Protein AF-A0A024G611-F1 (afdb_monomer)

Secondary structure (DSSP, 8-state):
-PPPPPPGGGPPSTT-EEEEETTEEEEEEEE-TTS-EESSPPP-PPPP-----BSSEEEEEE-SSS-S--EEE----TT-TTTT--EEE-----BTTBPPHHHHHHHHS-GGGS--TTPEEEEETTEE-TT--HHHHHHHHHHS-SSEEEEEE-TTT-BTTT-HHHHHHHHHHHHHHHHS--HHHHHHHHHHHHHHHHHHHHHHHHHHHHHHHHHHHHHHHHHHHHHHHHHHHHHHHHHHHHHHHHHHHHHHHHHHHHHHHHHHHTTSS--HHHHHHHHHHHHHHHHHHHHHHHHHHHHHHHHHHHHHHHHHHHHHHHHHHHTTT--S----------TT---TTS-HHHHHHHHHHHHHHHHHHHHHHHHHHHHHHHHHHHHHHHHHHHHHHHHTTS-S----------------S-HHHHHHHHHHHHHHHHHHHHHHHHHHHHHHHHHHHHTT-HHHHHHHHHHHHHHHHHHHHHHHHHHHHHHHHHHHTTSSS-----------------------------------S--SGGGTTS----EEEEEEEEEEETT-TT-STTSTTS--EEEEEEE-TTSEEEEESSTT-SSEEEEEETT-TT-EEE-S-TTT--EEEEE-SSEEEEEE-SSHHHHHHHHHHHHHHHHHHHHHHHHHHHHHHHHHHHHHHHHHHHHHHHHHHHHTT-S----------------------------------

Organism: NCBI:txid65357

Mean predicted aligned error: 25.5 Å

pLDDT: mean 73.56, std 21.66, range [25.7, 98.06]

Solvent-accessible surface area (backbone atoms only — not comparable to full-atom values): 43766 Å² total; per-residue (Å²): 138,80,90,81,84,82,68,80,91,72,78,61,47,90,69,47,45,85,42,73,37,94,89,40,83,95,41,60,33,34,32,43,75,84,70,54,73,39,74,66,82,73,73,73,74,78,77,81,89,77,82,82,54,55,69,45,64,42,79,49,69,33,69,58,99,64,55,18,63,40,75,40,74,55,75,86,51,100,89,50,83,70,63,42,45,17,36,26,31,63,47,72,50,56,49,91,82,38,78,14,53,54,50,51,49,36,71,77,42,58,83,92,56,39,88,52,72,66,23,28,49,47,30,47,75,93,41,73,33,72,72,42,50,47,66,54,52,56,48,48,68,69,69,52,65,79,66,37,40,39,31,36,32,38,66,92,66,34,29,42,81,82,31,52,65,62,48,49,51,57,49,53,49,53,51,53,60,65,69,68,65,49,70,67,59,51,51,52,52,51,51,52,48,52,54,53,50,51,52,53,49,54,51,50,51,53,52,51,50,51,49,51,55,51,53,49,55,55,48,51,59,48,48,55,50,52,52,53,52,49,50,53,52,53,48,52,52,49,52,53,53,50,49,51,52,51,51,49,55,50,48,58,50,52,48,54,49,51,53,53,49,55,31,37,75,70,66,79,38,80,57,70,67,56,60,50,44,54,54,48,49,58,47,49,55,53,48,50,53,48,51,50,52,52,50,51,50,49,57,47,55,52,50,52,50,51,51,52,46,52,55,47,55,53,48,51,58,47,50,58,51,52,65,70,69,68,83,74,91,84,81,88,84,87,80,77,77,59,93,78,76,71,70,89,82,61,52,74,70,53,55,52,47,53,50,52,53,50,53,49,52,50,52,56,46,54,56,48,50,52,54,50,50,63,45,53,52,51,51,52,51,50,49,52,55,51,49,51,50,50,52,50,63,61,62,64,74,76,80,79,84,92,74,91,80,93,81,87,82,89,85,86,85,88,83,82,93,74,69,65,63,63,55,54,52,52,50,50,53,49,41,52,51,50,46,54,47,44,58,48,53,46,53,51,38,50,56,50,26,53,50,24,56,74,69,65,36,65,64,61,25,49,53,31,51,53,50,47,50,52,48,51,51,54,44,46,52,46,51,52,50,47,49,53,51,52,50,48,57,55,50,67,71,64,74,70,90,85,82,90,83,85,90,80,90,87,82,87,90,86,91,83,86,86,86,83,89,80,90,85,88,88,82,84,89,81,90,87,89,83,88,84,87,93,86,66,85,85,66,79,82,62,78,55,68,51,72,50,75,33,31,37,40,55,67,52,53,66,91,53,92,81,68,77,85,79,53,75,90,49,69,63,44,68,21,28,33,34,33,46,92,91,40,31,43,35,32,19,77,40,81,89,46,91,58,73,73,49,72,43,61,40,52,43,96,54,50,45,80,51,55,94,40,86,88,76,39,34,52,37,35,44,33,41,81,60,38,38,37,36,38,32,35,95,41,42,68,54,32,50,52,50,54,49,36,53,55,50,32,24,53,50,43,46,52,52,49,52,50,50,50,51,51,50,52,52,51,52,54,48,52,54,51,52,51,52,52,52,56,50,53,60,48,59,62,53,66,74,69,66,87,75,85,83,88,86,90,86,88,84,84,90,82,91,87,84,88,91,83,82,88,84,88,80,80,88,83,87,78,88,85,80,88,78,136

Sequence (725 aa):
MAPTSITEDERLPPGWTKRESKSQRGRFYYVSPGGKTQWVRPQIQPAPRQNYNWLNECEIEFIEPRLGVSLHEVKQVENIPYAQFQAEVDELPKVGGKPGAAELYNWSVKPDKRLVIGMRVIEIDGVCLAGYTYNDIVEKMKKSGRPIKMKFADVSKGTVEDNPELARAAKQEKERKGKSSTAYLKQKQQYLRVLVMSELRGEMWRIETKKLVHTFKLQECKHDIIQTEFGQESEKSRTLTMEHKQLKVDEEKYKKMLDQLSLQEKHLMEAPELTKNSILLKKNTSLEDDIAKLTQANKKLRKERSALQTTMDDFESQLSKYTATDTDEGPSNEEKEDVFGLDPNASVSEKLSALRIKTKQFDDEVMKEQRKVSKVEKEMAQLNKHLNRLTEKVNGSKSSKSKEYTISSQTKDSGQDSGTSNAFENEINQLEARILELRKVQRAAVGTLAKAAQNGDKELAKEYQAKRTAIKEELKQAQDLLREKKAKALGDASLTVSTLLKKSKSSSPHANKGLSTSTLTNSLTTSSRNPNAKVEDNRIRAMPTISGYLDKGPTEWSEKGIIRNMKTMRGARERWCEITLDGFLQYYKRRGDPVVRGQIHVGDPSFEVICEDMKRGKDFAVCTSTQQSHFFAKTNEEMVKWVTALRNGNTFLRQESKTKTMRSAVLAYQATNVLKRAHNSHRNLREATSSSGRNTPLETSTTASADKFPEDHQDEFYGRATLGF

Radius of gyration: 57.87 Å; Cα contacts (8 Å, |Δi|>4): 533; chains: 1; bounding box: 130×136×162 Å

Nearest PDB structures (foldseek):
  6cnn-assembly1_A  TM=8.601E-01  e=2.717E+00  Homo sapiens
  5i6r-assembly1_A-2  TM=5.132E-01  e=5.637E+00  Homo sapiens
  6zw4-assembly1_E  TM=4.385E-01  e=7.464E+00  Nostoc punctiforme
  6zvr-assembly1_C  TM=4.145E-01  e=9.344E+00  Nostoc punctiforme

InterPro domains:
  IPR001202 WW domain [PS01159] (16-42)
  IPR001202 WW domain [PS50020] (10-44)
  IPR001202 WW domain [SM00456] (11-44)
  IPR011993 PH-like domain superfamily [G3DSA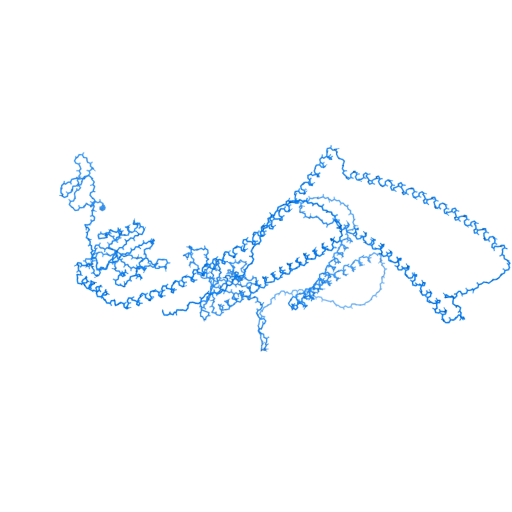:2.30.29.30] (537-659)
  IPR036020 WW domain superfamily [SSF51045] (3-45)
  IPR036034 PDZ superfamily [SSF50156] (112-152)

Structure (mmCIF, N/CA/C/O backbone):
data_AF-A0A024G611-F1
#
_entry.id   AF-A0A024G611-F1
#
loop_
_atom_site.group_PDB
_atom_site.id
_atom_site.type_symbol
_atom_site.label_atom_id
_atom_site.label_alt_id
_atom_site.label_comp_id
_atom_site.label_asym_id
_atom_site.label_entity_id
_atom_site.label_seq_id
_atom_site.pdbx_PDB_ins_code
_atom_site.Cartn_x
_atom_site.Cartn_y
_atom_site.Cartn_z
_atom_site.occupancy
_atom_site.B_iso_or_equiv
_atom_site.auth_seq_id
_atom_site.auth_comp_id
_atom_site.auth_asym_id
_atom_site.auth_atom_id
_atom_site.pdbx_PDB_model_num
ATOM 1 N N . MET A 1 1 ? 7.351 -50.968 67.978 1.00 39.59 1 MET A N 1
ATOM 2 C CA . MET A 1 1 ? 6.337 -51.428 67.001 1.00 39.59 1 MET A CA 1
ATOM 3 C C . MET A 1 1 ? 5.324 -50.308 66.833 1.00 39.59 1 MET A C 1
ATOM 5 O O . MET A 1 1 ? 4.964 -49.721 67.844 1.00 39.59 1 MET A O 1
ATOM 9 N N . ALA A 1 2 ? 4.934 -49.964 65.604 1.00 31.48 2 ALA A N 1
ATOM 10 C CA . ALA A 1 2 ? 4.000 -48.866 65.329 1.00 31.48 2 ALA A CA 1
ATOM 11 C C . ALA A 1 2 ? 2.592 -49.407 65.004 1.00 31.48 2 ALA A C 1
ATOM 13 O O . ALA A 1 2 ? 2.502 -50.491 64.422 1.00 31.48 2 ALA A O 1
ATOM 14 N N . PRO A 1 3 ? 1.507 -48.690 65.353 1.00 40.56 3 PRO A N 1
ATOM 15 C CA . PRO A 1 3 ? 0.152 -49.094 64.993 1.00 40.56 3 PRO A CA 1
ATOM 16 C C . PRO A 1 3 ? -0.104 -48.863 63.497 1.00 40.56 3 PRO A C 1
ATOM 18 O O . PRO A 1 3 ? 0.151 -47.783 62.967 1.00 40.56 3 PRO A O 1
ATOM 21 N N . THR A 1 4 ? -0.624 -49.878 62.809 1.00 40.66 4 THR A N 1
ATOM 22 C CA . THR A 1 4 ? -1.018 -49.794 61.396 1.00 40.66 4 THR A CA 1
ATOM 23 C C . THR A 1 4 ? -2.337 -49.041 61.227 1.00 40.66 4 THR A C 1
ATOM 25 O O . THR A 1 4 ? -3.310 -49.330 61.923 1.00 40.66 4 THR A O 1
ATOM 28 N N . SER A 1 5 ? -2.388 -48.114 60.270 1.00 36.88 5 SER A N 1
ATOM 29 C CA . SER A 1 5 ? -3.581 -47.328 59.938 1.00 36.88 5 SER A CA 1
ATOM 30 C C . SER A 1 5 ? -4.730 -48.194 59.414 1.00 36.88 5 SER A C 1
ATOM 32 O O . SER A 1 5 ? -4.565 -48.924 58.436 1.00 36.88 5 SER A O 1
ATOM 34 N N . ILE A 1 6 ? -5.912 -48.049 60.016 1.00 39.44 6 ILE A N 1
ATOM 35 C CA . ILE A 1 6 ? -7.172 -48.578 59.480 1.00 39.44 6 ILE A CA 1
ATOM 36 C C . ILE A 1 6 ? -7.632 -47.630 58.366 1.00 39.44 6 ILE A C 1
ATOM 38 O O . ILE A 1 6 ? -7.803 -46.437 58.612 1.00 39.44 6 ILE A O 1
ATOM 42 N N . THR A 1 7 ? -7.815 -48.140 57.148 1.00 40.53 7 THR A N 1
ATOM 43 C CA . THR A 1 7 ? -8.355 -47.367 56.021 1.00 40.53 7 THR A CA 1
ATOM 44 C C . THR A 1 7 ? -9.875 -47.222 56.131 1.00 40.53 7 THR A C 1
ATOM 46 O O . THR A 1 7 ? -10.563 -48.096 56.661 1.00 40.53 7 THR A O 1
ATOM 49 N N . GLU A 1 8 ? -10.429 -46.115 55.629 1.00 48.12 8 GLU A N 1
ATOM 50 C CA . GLU A 1 8 ? -11.857 -45.795 55.810 1.00 48.12 8 GLU A CA 1
ATOM 51 C C . GLU A 1 8 ? -12.811 -46.715 55.012 1.00 48.12 8 GLU A C 1
ATOM 53 O O . GLU A 1 8 ? -14.000 -46.804 55.324 1.00 48.12 8 GLU A O 1
ATOM 58 N N . ASP A 1 9 ? -12.270 -47.492 54.065 1.00 48.66 9 ASP A N 1
ATOM 59 C CA . ASP A 1 9 ? -12.954 -48.454 53.183 1.00 48.66 9 ASP A CA 1
ATOM 60 C C . ASP A 1 9 ? -13.619 -49.669 53.875 1.00 48.66 9 ASP A C 1
ATOM 62 O O . ASP A 1 9 ? -14.093 -50.582 53.193 1.00 48.66 9 ASP A O 1
ATOM 66 N N . GLU A 1 10 ? -13.682 -49.733 55.206 1.00 57.44 10 GLU A N 1
ATOM 67 C CA . GLU A 1 10 ? -14.332 -50.827 55.957 1.00 57.44 10 GLU A CA 1
ATOM 68 C C . GLU A 1 10 ? -15.694 -50.442 56.577 1.00 57.44 10 GLU A C 1
ATOM 70 O O . GLU A 1 10 ? -16.403 -51.322 57.074 1.00 57.44 10 GLU A O 1
ATOM 75 N N . ARG A 1 11 ? -16.120 -49.167 56.535 1.00 64.06 11 ARG A N 1
ATOM 76 C CA . ARG A 1 11 ? -17.415 -48.749 57.115 1.00 64.06 11 ARG A CA 1
ATOM 77 C C . ARG A 1 11 ? -18.611 -49.247 56.289 1.00 64.06 11 ARG A C 1
ATOM 79 O O . ARG A 1 11 ? -18.820 -48.839 55.150 1.00 64.06 11 ARG A O 1
ATOM 86 N N . LEU A 1 12 ? -19.430 -50.108 56.897 1.00 70.62 12 LEU A N 1
ATOM 87 C CA . LEU A 1 12 ? -20.734 -50.533 56.374 1.00 70.62 12 LEU A CA 1
ATOM 88 C C . LEU A 1 12 ? -21.865 -49.597 56.839 1.00 70.62 12 LEU A C 1
ATOM 90 O O . LEU A 1 12 ? -21.722 -48.948 57.877 1.00 70.62 12 LEU A O 1
ATOM 94 N N . PRO A 1 13 ? -23.015 -49.556 56.133 1.00 71.00 13 PRO A N 1
ATOM 95 C CA . PRO A 1 13 ? -24.194 -48.840 56.617 1.00 71.00 13 PRO A CA 1
ATOM 96 C C . PRO A 1 13 ? -24.689 -49.409 57.965 1.00 71.00 13 PRO A C 1
ATOM 98 O O . PRO A 1 13 ? -24.526 -50.610 58.208 1.00 71.00 13 PRO A O 1
ATOM 101 N N . PRO A 1 14 ? -25.322 -48.598 58.836 1.00 67.88 14 PRO A N 1
ATOM 102 C CA . PRO A 1 14 ? -25.717 -49.019 60.181 1.00 67.88 14 PRO A CA 1
ATOM 103 C C . PRO A 1 14 ? -26.491 -50.346 60.227 1.00 67.88 14 PRO A C 1
ATOM 105 O O . PRO A 1 14 ? -27.434 -50.570 59.467 1.00 67.88 14 PRO A O 1
ATOM 108 N N . GLY A 1 15 ? -26.069 -51.238 61.127 1.00 69.19 15 GLY A N 1
ATOM 109 C CA . GLY A 1 15 ? -26.675 -52.557 61.342 1.00 69.19 15 GLY A CA 1
ATOM 110 C C . GLY A 1 15 ? -26.348 -53.634 60.294 1.00 69.19 15 GLY A C 1
ATOM 111 O O . GLY A 1 15 ? -26.768 -54.777 60.469 1.00 69.19 15 GLY A O 1
ATOM 112 N N . TRP A 1 16 ? -25.591 -53.329 59.234 1.00 78.56 16 TRP A N 1
ATOM 113 C CA . TRP A 1 16 ? -25.072 -54.356 58.323 1.00 78.56 16 TRP A CA 1
ATOM 114 C C . TRP A 1 16 ? -23.809 -55.021 58.883 1.00 78.56 16 TRP A C 1
ATOM 116 O O . TRP A 1 16 ? -22.950 -54.355 59.456 1.00 78.56 16 TRP A O 1
ATOM 126 N N . THR A 1 17 ? -23.651 -56.333 58.670 1.00 79.56 17 THR A N 1
ATOM 127 C CA . THR A 1 17 ? -22.464 -57.084 59.130 1.00 79.56 17 THR A CA 1
ATOM 128 C C . THR A 1 17 ? -21.767 -57.847 58.002 1.00 79.56 17 THR A C 1
ATOM 130 O O . THR A 1 17 ? -22.415 -58.473 57.164 1.00 79.56 17 THR A O 1
ATOM 133 N N . LYS A 1 18 ? -20.429 -57.807 57.990 1.00 83.62 18 LYS A N 1
ATOM 134 C CA . LYS A 1 18 ? -19.535 -58.596 57.121 1.00 83.62 18 LYS A CA 1
ATOM 135 C C . LYS A 1 18 ? -19.356 -59.988 57.742 1.00 83.62 18 LYS A C 1
ATOM 137 O O . LYS A 1 18 ? -19.002 -60.081 58.915 1.00 83.62 18 LYS A O 1
ATOM 142 N N . ARG A 1 19 ? -19.587 -61.068 56.989 1.00 80.62 19 ARG A N 1
ATOM 143 C CA . ARG A 1 19 ? -19.369 -62.459 57.437 1.00 80.62 19 ARG A CA 1
ATOM 144 C C . ARG A 1 19 ? -18.622 -63.262 56.379 1.00 80.62 19 ARG A C 1
ATOM 146 O O . ARG A 1 19 ? -18.862 -63.087 55.190 1.00 80.62 19 ARG A O 1
ATOM 153 N N . GLU A 1 20 ? -17.724 -64.145 56.804 1.00 85.06 20 GLU A N 1
ATOM 154 C CA . GLU A 1 20 ? -17.008 -65.059 55.905 1.00 85.06 20 GLU A CA 1
ATOM 155 C C . GLU A 1 20 ? -17.885 -66.268 55.532 1.00 85.06 20 GLU A C 1
ATOM 157 O O . GLU A 1 20 ? -18.690 -66.753 56.337 1.00 85.06 20 GLU A O 1
ATOM 162 N N . SER A 1 21 ? -17.749 -66.760 54.301 1.00 79.19 21 SER A N 1
ATOM 163 C CA . SER A 1 21 ? -18.452 -67.948 53.823 1.00 79.19 21 SER A CA 1
ATOM 164 C C . SER A 1 21 ? -17.858 -69.226 54.410 1.00 79.19 21 SER A C 1
ATOM 166 O O . SER A 1 21 ? -16.705 -69.564 54.149 1.00 79.19 21 SER A O 1
ATOM 168 N N . LYS A 1 22 ? -18.685 -70.012 55.111 1.00 76.69 22 LYS A N 1
ATOM 169 C CA . LYS A 1 22 ? -18.290 -71.330 55.641 1.00 76.69 22 LYS A CA 1
ATOM 170 C C . LYS A 1 22 ? -17.874 -72.334 54.552 1.00 76.69 22 LYS A C 1
ATOM 172 O O . LYS A 1 22 ? -17.160 -73.277 54.864 1.00 76.69 22 LYS A O 1
ATOM 177 N N . SER A 1 23 ? -18.307 -72.144 53.301 1.00 73.06 23 SER A N 1
ATOM 178 C CA . SER A 1 23 ? -17.956 -73.011 52.163 1.00 73.06 23 SER A CA 1
ATOM 179 C C . SER A 1 23 ? -16.819 -72.472 51.289 1.00 73.06 23 SER A C 1
ATOM 181 O O . SER A 1 23 ? -16.301 -73.207 50.454 1.00 73.06 23 SER A O 1
ATOM 183 N N . GLN A 1 24 ? -16.434 -71.200 51.440 1.00 74.06 24 GLN A N 1
ATOM 184 C CA . GLN A 1 24 ? -15.406 -70.542 50.626 1.00 74.06 24 GLN A CA 1
ATOM 185 C C . GLN A 1 24 ? -14.605 -69.575 51.507 1.00 74.06 24 GLN A C 1
ATOM 187 O O . GLN A 1 24 ? -14.919 -68.384 51.572 1.00 74.06 24 GLN A O 1
ATOM 192 N N . ARG A 1 25 ? -13.571 -70.095 52.189 1.00 66.94 25 ARG A N 1
ATOM 193 C CA . ARG A 1 25 ? -12.655 -69.270 52.997 1.00 66.94 25 ARG A CA 1
ATOM 194 C C . ARG A 1 25 ? -12.072 -68.135 52.150 1.00 66.94 25 ARG A C 1
ATOM 196 O O . ARG A 1 25 ? -11.757 -68.329 50.977 1.00 66.94 25 ARG A O 1
ATOM 203 N N . GLY A 1 26 ? -11.968 -66.948 52.734 1.00 73.31 26 GLY A N 1
ATOM 204 C CA . GLY A 1 26 ? -11.563 -65.714 52.058 1.00 73.31 26 GLY A CA 1
ATOM 205 C C . GLY A 1 26 ? -12.666 -64.993 51.267 1.00 73.31 26 GLY A C 1
ATOM 206 O O . GLY A 1 26 ? -12.446 -63.852 50.860 1.00 73.31 26 GLY A O 1
ATOM 207 N N . ARG A 1 27 ? -13.862 -65.577 51.069 1.00 75.81 27 ARG A N 1
ATOM 208 C CA . ARG A 1 27 ? -15.019 -64.843 50.518 1.00 75.81 27 ARG A CA 1
ATOM 209 C C . ARG A 1 27 ? -15.959 -64.358 51.610 1.00 75.81 27 ARG A C 1
ATOM 211 O O . ARG A 1 27 ? -16.373 -65.124 52.476 1.00 75.81 27 ARG A O 1
ATOM 218 N N . PHE A 1 28 ? -16.375 -63.100 51.497 1.00 81.88 28 PHE A N 1
ATOM 219 C CA . PHE A 1 28 ? -17.305 -62.457 52.420 1.00 81.88 28 PHE A CA 1
ATOM 220 C C . PHE A 1 28 ? -18.674 -62.225 51.775 1.00 81.88 28 PHE A C 1
ATOM 222 O O . PHE A 1 28 ? -18.766 -61.918 50.587 1.00 81.88 28 PHE A O 1
ATOM 229 N N . TYR A 1 29 ? -19.724 -62.328 52.584 1.00 83.62 29 TYR A N 1
ATOM 230 C CA . TYR A 1 29 ? -21.067 -61.837 52.290 1.00 83.62 29 TYR A CA 1
ATOM 231 C C . TYR A 1 29 ? -21.490 -60.833 53.366 1.00 83.62 29 TYR A C 1
ATOM 233 O O . TYR A 1 29 ? -20.922 -60.772 54.460 1.00 83.62 29 TYR A O 1
ATOM 241 N N . TYR A 1 30 ? -22.498 -60.035 53.045 1.00 84.81 30 TYR A N 1
ATOM 242 C CA . TYR A 1 30 ? -23.017 -58.971 53.889 1.00 84.81 30 TYR A CA 1
ATOM 243 C C . TYR A 1 30 ? -24.437 -59.321 54.329 1.00 84.81 30 TYR A C 1
ATOM 245 O O . TYR A 1 30 ? -25.265 -59.728 53.512 1.00 84.81 30 TYR A O 1
ATOM 253 N N . VAL A 1 31 ? -24.708 -59.190 55.626 1.00 81.81 31 VAL A N 1
ATOM 254 C CA . VAL A 1 31 ? -26.014 -59.466 56.238 1.00 81.81 31 VAL A CA 1
ATOM 255 C C . VAL A 1 31 ? -26.677 -58.147 56.598 1.00 81.81 31 VAL A C 1
ATOM 257 O O . VAL A 1 31 ? -26.073 -57.329 57.291 1.00 81.81 31 VAL A O 1
ATOM 260 N N . SER A 1 32 ? -27.904 -57.955 56.126 1.00 77.44 32 SER A N 1
ATOM 261 C CA . SER A 1 32 ? -28.747 -56.802 56.457 1.00 77.44 32 SER A CA 1
ATOM 262 C C . SER A 1 32 ? -29.299 -56.880 57.888 1.00 77.44 32 SER A C 1
ATOM 264 O O . SER A 1 32 ? -29.411 -57.984 58.430 1.00 77.44 32 SER A O 1
ATOM 266 N N . PRO A 1 33 ? -29.745 -55.751 58.479 1.00 76.25 33 PRO A N 1
ATOM 267 C CA . PRO A 1 33 ? -30.468 -55.756 59.756 1.00 76.25 33 PRO A CA 1
ATOM 268 C C . PRO A 1 33 ? -31.688 -56.695 59.761 1.00 76.25 33 PRO A C 1
ATOM 270 O O . PRO A 1 33 ? -31.997 -57.310 60.774 1.00 76.25 33 PRO A O 1
ATOM 273 N N . GLY A 1 34 ? -32.351 -56.851 58.607 1.00 72.62 34 GLY A N 1
ATOM 274 C CA . GLY A 1 34 ? -33.479 -57.765 58.396 1.00 72.62 34 GLY A CA 1
ATOM 275 C C . GLY A 1 34 ? -33.086 -59.195 57.999 1.00 72.62 34 GLY A C 1
ATOM 276 O O . GLY A 1 34 ? -33.870 -59.873 57.340 1.00 72.62 34 GLY A O 1
ATOM 277 N N . GLY A 1 35 ? -31.862 -59.643 58.298 1.00 75.56 35 GLY A N 1
ATOM 278 C CA . GLY A 1 35 ? -31.404 -61.029 58.119 1.00 75.56 35 GLY A CA 1
ATOM 279 C C . GLY A 1 35 ? -31.120 -61.486 56.680 1.00 75.56 35 GLY A C 1
ATOM 280 O O . GLY A 1 35 ? -30.449 -62.499 56.492 1.00 75.56 35 GLY A O 1
ATOM 281 N N . LYS A 1 36 ? -31.560 -60.746 55.652 1.00 79.25 36 LYS A N 1
ATOM 282 C CA . LYS A 1 36 ? -31.248 -61.048 54.241 1.00 79.25 36 LYS A CA 1
ATOM 283 C C . LYS A 1 36 ? -29.746 -60.913 53.977 1.00 79.25 36 LYS A C 1
ATOM 285 O O . LYS A 1 36 ? -29.130 -59.950 54.443 1.00 79.25 36 LYS A O 1
ATOM 290 N N . THR A 1 37 ? -29.183 -61.847 53.215 1.00 84.31 37 THR A N 1
ATOM 291 C CA . THR A 1 37 ? -27.755 -61.923 52.869 1.00 84.31 37 THR A CA 1
ATOM 292 C C . THR A 1 37 ? -27.506 -61.574 51.399 1.00 84.31 37 THR A C 1
ATOM 294 O O . THR A 1 37 ? -28.329 -61.861 50.533 1.00 84.31 37 THR A O 1
ATOM 297 N N . GLN A 1 38 ? -26.356 -60.963 51.102 1.00 79.56 38 GLN A N 1
ATOM 298 C CA . GLN A 1 38 ? -25.929 -60.640 49.735 1.00 79.56 38 GLN A CA 1
ATOM 299 C C . GLN A 1 38 ? -24.401 -60.668 49.588 1.00 79.56 38 GLN A C 1
ATOM 301 O O . GLN A 1 38 ? -23.672 -60.323 50.514 1.00 79.56 38 GLN A O 1
ATOM 306 N N . TRP A 1 39 ? -23.904 -61.046 48.409 1.00 79.06 39 TRP A N 1
ATOM 307 C CA . TRP A 1 39 ? -22.461 -61.092 48.116 1.00 79.06 39 TRP A CA 1
ATOM 308 C C . TRP A 1 39 ? -21.871 -59.725 47.734 1.00 79.06 39 TRP A C 1
ATOM 310 O O . TRP A 1 39 ? -20.682 -59.485 47.923 1.00 79.06 39 TRP A O 1
ATOM 320 N N . VAL A 1 40 ? -22.700 -58.811 47.222 1.00 72.25 40 VAL A N 1
ATOM 321 C CA . VAL A 1 40 ? -22.297 -57.443 46.859 1.00 72.25 40 VAL A CA 1
ATOM 322 C C . VAL A 1 40 ? -22.278 -56.563 48.111 1.00 72.25 40 VAL A C 1
ATOM 324 O O . VAL A 1 40 ? -23.201 -56.630 48.926 1.00 72.25 40 VAL A O 1
ATOM 327 N N . ARG A 1 41 ? -21.253 -55.715 48.268 1.00 72.38 41 ARG A N 1
ATOM 328 C CA . ARG A 1 41 ? -21.179 -54.766 49.390 1.00 72.38 41 ARG A CA 1
ATOM 329 C C . ARG A 1 41 ? -22.345 -53.758 49.315 1.00 72.38 41 ARG A C 1
ATOM 331 O O . ARG A 1 41 ? -22.517 -53.138 48.266 1.00 72.38 41 ARG A O 1
ATOM 338 N N . PRO A 1 42 ? -23.120 -53.553 50.395 1.00 67.94 42 PRO A N 1
ATOM 339 C CA . PRO A 1 42 ? -24.109 -52.481 50.460 1.00 67.94 42 PRO A CA 1
ATOM 340 C C . PRO A 1 42 ? -23.405 -51.125 50.393 1.00 67.94 42 PRO A C 1
ATOM 342 O O . PRO A 1 42 ? -22.488 -50.868 51.173 1.00 67.94 42 PRO A O 1
ATOM 345 N N . GLN A 1 43 ? -23.829 -50.255 49.479 1.00 59.22 43 GLN A N 1
ATOM 346 C CA . GLN A 1 43 ? -23.366 -48.869 49.461 1.00 59.22 43 GLN A CA 1
ATOM 347 C C . GLN A 1 43 ? -24.060 -48.062 50.564 1.00 59.22 43 GLN A C 1
ATOM 349 O O . GLN A 1 43 ? -25.223 -48.307 50.891 1.00 59.22 43 GLN A O 1
ATOM 354 N N . ILE A 1 44 ? -23.349 -47.079 51.118 1.00 59.75 44 ILE A N 1
ATOM 355 C CA . ILE A 1 44 ? -23.937 -46.069 51.999 1.00 59.75 44 ILE A CA 1
ATOM 356 C C . ILE A 1 44 ? -24.831 -45.188 51.123 1.00 59.75 44 ILE A C 1
ATOM 358 O O . ILE A 1 44 ? -24.339 -44.388 50.331 1.00 59.75 44 ILE A O 1
ATOM 362 N N . GLN A 1 45 ? -26.148 -45.371 51.223 1.00 47.66 45 GLN A N 1
ATOM 363 C CA . GLN A 1 45 ? -27.092 -44.463 50.580 1.00 47.66 45 GLN A CA 1
ATOM 364 C C . GLN A 1 45 ? -27.052 -43.110 51.309 1.00 47.66 45 GLN A C 1
ATOM 366 O O . GLN A 1 45 ? -27.147 -43.102 52.540 1.00 47.66 45 GLN A O 1
ATOM 371 N N . PRO A 1 46 ? -26.929 -41.973 50.595 1.00 45.03 46 PRO A N 1
ATOM 372 C CA . PRO A 1 46 ? -27.143 -40.666 51.203 1.00 45.03 46 PRO A CA 1
ATOM 373 C C . PRO A 1 46 ? -28.587 -40.558 51.719 1.00 45.03 46 PRO A C 1
ATOM 375 O O . PRO A 1 46 ? -29.486 -41.253 51.239 1.00 45.03 46 PRO A O 1
ATOM 378 N N . ALA A 1 47 ? -28.788 -39.700 52.720 1.00 44.06 47 ALA A N 1
ATOM 379 C CA . ALA A 1 47 ? -30.036 -39.584 53.473 1.00 44.06 47 ALA A CA 1
ATOM 380 C C . ALA A 1 47 ? -31.281 -39.342 52.582 1.00 44.06 47 ALA A C 1
ATOM 382 O O . ALA A 1 47 ? -31.168 -38.763 51.495 1.00 44.06 47 ALA A O 1
ATOM 383 N N . PRO A 1 48 ? -32.485 -39.768 53.022 1.00 43.56 48 PRO A N 1
ATOM 384 C CA . PRO A 1 48 ? -33.719 -39.561 52.267 1.00 43.56 48 PRO A CA 1
ATOM 385 C C . PRO A 1 48 ? -33.973 -38.077 51.969 1.00 43.56 48 PRO A C 1
ATOM 387 O O . PRO A 1 48 ? -33.657 -37.195 52.764 1.00 43.56 48 PRO A O 1
ATOM 390 N N . ARG A 1 49 ? -34.570 -37.811 50.802 1.00 50.09 49 ARG A N 1
ATOM 391 C CA . ARG A 1 49 ? -34.774 -36.461 50.254 1.00 50.09 49 ARG A CA 1
ATOM 392 C C . ARG A 1 49 ? -35.710 -35.617 51.132 1.00 50.09 49 ARG A C 1
ATOM 394 O O . ARG A 1 49 ? -36.926 -35.673 50.964 1.00 50.09 49 ARG A O 1
ATOM 401 N N . GLN A 1 50 ? -35.150 -34.794 52.014 1.00 57.81 50 GLN A N 1
ATOM 402 C CA . GLN A 1 50 ? -35.874 -33.659 52.587 1.00 57.81 50 GLN A CA 1
ATOM 403 C C . GLN A 1 50 ? -35.961 -32.543 51.536 1.00 57.81 50 GLN A C 1
ATOM 405 O O . GLN A 1 50 ? -34.950 -31.988 51.107 1.00 57.81 50 GLN A O 1
ATOM 410 N N . ASN A 1 51 ? -37.183 -32.228 51.105 1.00 63.06 51 ASN A N 1
ATOM 411 C CA . ASN A 1 51 ? -37.456 -31.147 50.161 1.00 63.06 51 ASN A CA 1
ATOM 412 C C . ASN A 1 51 ? -37.578 -29.820 50.926 1.00 63.06 51 ASN A C 1
ATOM 414 O O . ASN A 1 51 ? -38.672 -29.428 51.322 1.00 63.06 51 ASN A O 1
ATOM 418 N N . TYR A 1 52 ? -36.458 -29.130 51.145 1.00 75.69 52 TYR A N 1
ATOM 419 C CA . TYR A 1 52 ? -36.445 -27.834 51.830 1.00 75.69 52 TYR A CA 1
ATOM 420 C C . TYR A 1 52 ? -37.137 -26.753 50.984 1.00 75.69 52 TYR A C 1
ATOM 422 O O . TYR A 1 52 ? -36.645 -26.364 49.927 1.00 75.69 52 TYR A O 1
ATOM 430 N N . ASN A 1 53 ? -38.282 -26.263 51.460 1.00 82.00 53 ASN A N 1
ATOM 431 C CA . ASN A 1 53 ? -39.092 -25.240 50.797 1.00 82.00 53 ASN A CA 1
ATOM 432 C C . ASN A 1 53 ? -38.648 -23.835 51.245 1.00 82.00 53 ASN A C 1
ATOM 434 O O . ASN A 1 53 ? -39.154 -23.303 52.233 1.00 82.00 53 ASN A O 1
ATOM 438 N N . TRP A 1 54 ? -37.651 -23.255 50.579 1.00 84.56 54 TRP A N 1
ATOM 439 C CA . TRP A 1 54 ? -36.997 -22.016 51.019 1.00 84.56 54 TRP A CA 1
ATOM 440 C C . TRP A 1 54 ? -37.848 -20.757 50.818 1.00 84.56 54 TRP A C 1
ATOM 442 O O . TRP A 1 54 ? -38.517 -20.589 49.800 1.00 84.56 54 TRP A O 1
ATOM 452 N N . LEU A 1 55 ? -37.764 -19.811 51.761 1.00 79.19 55 LEU A N 1
ATOM 453 C CA . LEU A 1 55 ? -38.410 -18.498 51.613 1.00 79.19 55 LEU A CA 1
ATOM 454 C C . LEU A 1 55 ? -37.774 -17.640 50.511 1.00 79.19 55 LEU A C 1
ATOM 456 O O . LEU A 1 55 ? -38.471 -16.896 49.820 1.00 79.19 55 LEU A O 1
ATOM 460 N N . ASN A 1 56 ? -36.453 -17.749 50.367 1.00 81.88 56 ASN A N 1
ATOM 461 C CA . ASN A 1 56 ? -35.629 -16.955 49.462 1.00 81.88 56 ASN A CA 1
ATOM 462 C C . ASN A 1 56 ? -34.658 -17.887 48.712 1.00 81.88 56 ASN A C 1
ATOM 464 O O . ASN A 1 56 ? -33.490 -18.008 49.080 1.00 81.88 56 ASN A O 1
ATOM 468 N N . GLU A 1 57 ? -35.156 -18.555 47.671 1.00 87.56 57 GLU A N 1
ATOM 469 C CA . GLU A 1 57 ? -34.336 -19.276 46.688 1.00 87.56 57 GLU A CA 1
ATOM 470 C C . GLU A 1 57 ? -34.097 -18.445 45.415 1.00 87.56 57 GLU A C 1
ATOM 472 O O . GLU A 1 57 ? -34.932 -17.627 45.010 1.00 87.56 57 GLU A O 1
ATOM 477 N N . CYS A 1 58 ? -32.965 -18.689 44.756 1.00 87.56 58 CYS A N 1
ATOM 478 C CA . CYS A 1 58 ? -32.690 -18.249 43.392 1.00 87.56 58 CYS A CA 1
ATOM 479 C C . CYS A 1 58 ? -32.044 -19.381 42.577 1.00 87.56 58 CYS A C 1
ATOM 481 O O . CYS A 1 58 ? -31.129 -20.056 43.047 1.00 87.56 58 CYS A O 1
ATOM 483 N N . GLU A 1 59 ? -32.527 -19.589 41.350 1.00 89.75 59 GLU A N 1
ATOM 484 C CA . GLU A 1 59 ? -31.980 -20.543 40.378 1.00 89.75 59 GLU A CA 1
ATOM 485 C C . GLU A 1 59 ? -31.195 -19.778 39.306 1.00 89.75 59 GLU A C 1
ATOM 487 O O . GLU A 1 59 ? -31.694 -18.789 38.760 1.00 89.75 59 GLU A O 1
ATOM 492 N N . ILE A 1 60 ? -29.969 -20.223 39.018 1.00 88.75 60 ILE A N 1
ATOM 493 C CA . ILE A 1 60 ? -29.071 -19.597 38.042 1.00 88.75 60 ILE A CA 1
ATOM 494 C C . ILE A 1 60 ? -28.484 -20.676 37.126 1.00 88.75 60 ILE A C 1
ATOM 496 O O . ILE A 1 60 ? -28.022 -21.725 37.579 1.00 88.75 60 ILE A O 1
ATOM 500 N N . GLU A 1 61 ? -28.498 -20.396 35.823 1.00 88.38 61 GLU A N 1
ATOM 501 C CA . GLU A 1 61 ? -28.007 -21.277 34.764 1.00 88.38 61 GLU A CA 1
ATOM 502 C C . GLU A 1 61 ? -26.643 -20.780 34.253 1.00 88.38 61 GLU A C 1
ATOM 504 O O . GLU A 1 61 ? -26.521 -19.670 33.731 1.00 88.38 61 GLU A O 1
ATOM 509 N N . PHE A 1 62 ? -25.595 -21.591 34.420 1.00 86.75 62 PHE A N 1
ATOM 510 C CA . PHE A 1 62 ? -24.212 -21.213 34.118 1.00 86.75 62 PHE A CA 1
ATOM 511 C C . PHE A 1 62 ? -23.718 -21.898 32.839 1.00 86.75 62 PHE A C 1
ATOM 513 O O . PHE A 1 62 ? -23.322 -23.066 32.831 1.00 86.75 62 PHE A O 1
ATOM 520 N N . ILE A 1 63 ? -23.709 -21.132 31.747 1.00 82.62 63 ILE A N 1
ATOM 521 C CA . ILE A 1 63 ? -23.237 -21.578 30.427 1.00 82.62 63 ILE A CA 1
ATOM 522 C C . ILE A 1 63 ? -21.698 -21.536 30.347 1.00 82.62 63 ILE A C 1
ATOM 524 O O . ILE A 1 63 ? -21.068 -22.450 29.815 1.00 82.62 63 ILE A O 1
ATOM 528 N N . GLU A 1 64 ? -21.072 -20.484 30.885 1.00 76.75 64 GLU A N 1
ATOM 529 C CA . GLU A 1 64 ? -19.624 -20.258 30.770 1.00 76.75 64 GLU A CA 1
ATOM 530 C C . GLU A 1 64 ? -18.782 -21.235 31.620 1.00 76.75 64 GLU A C 1
ATOM 532 O O . GLU A 1 64 ? -19.227 -21.682 32.680 1.00 76.75 64 GLU A O 1
ATOM 537 N N . PRO A 1 65 ? -17.533 -21.555 31.212 1.00 70.06 65 PRO A N 1
ATOM 538 C CA . PRO A 1 65 ? -16.647 -22.459 31.957 1.00 70.06 65 PRO A CA 1
ATOM 539 C C . PRO A 1 65 ? -16.191 -21.914 33.321 1.00 70.06 65 PRO A C 1
ATOM 541 O O . PRO A 1 65 ? -15.766 -22.686 34.178 1.00 70.06 65 PRO A O 1
ATOM 544 N N . ARG A 1 66 ? -16.283 -20.597 33.537 1.00 75.31 66 ARG A N 1
ATOM 545 C CA . ARG A 1 66 ? -16.102 -19.935 34.835 1.00 75.31 66 ARG A CA 1
ATOM 546 C C . ARG A 1 66 ? -17.470 -19.433 35.286 1.00 75.31 66 ARG A C 1
ATOM 548 O O . ARG A 1 66 ? -18.091 -18.671 34.559 1.00 75.31 66 ARG A O 1
ATOM 555 N N . LEU A 1 67 ? -17.927 -19.831 36.472 1.00 76.06 67 LEU A N 1
ATOM 556 C CA . LEU A 1 67 ? -19.289 -19.513 36.920 1.00 76.06 67 LEU A CA 1
ATOM 557 C C . LEU A 1 67 ? -19.482 -18.028 37.294 1.00 76.06 67 LEU A C 1
ATOM 559 O O . LEU A 1 67 ? -20.596 -17.514 37.236 1.00 76.06 67 LEU A O 1
ATOM 563 N N . GLY A 1 68 ? -18.408 -17.323 37.666 1.00 78.69 68 GLY A N 1
ATOM 564 C CA . GLY A 1 68 ? -18.503 -15.966 38.227 1.00 78.69 68 GLY A CA 1
ATOM 565 C C . GLY A 1 68 ? -19.025 -15.944 39.670 1.00 78.69 68 GLY A C 1
ATOM 566 O O . GLY A 1 68 ? -19.619 -14.959 40.096 1.00 78.69 68 GLY A O 1
ATOM 567 N N . VAL A 1 69 ? -18.828 -17.051 40.393 1.00 84.81 69 VAL A N 1
ATOM 568 C CA . VAL A 1 69 ? -19.174 -17.265 41.803 1.00 84.81 69 VAL A CA 1
ATOM 569 C C . VAL A 1 69 ? -17.987 -17.977 42.461 1.00 84.81 69 VAL A C 1
ATOM 571 O O . VAL A 1 69 ? -17.509 -18.976 41.917 1.00 84.81 69 VAL A O 1
ATOM 574 N N . SER A 1 70 ? -17.505 -17.455 43.589 1.00 85.44 70 SER A N 1
ATOM 575 C CA . SER A 1 70 ? -16.604 -18.140 44.526 1.00 85.44 70 SER A CA 1
ATOM 576 C C . SER A 1 70 ? -17.441 -18.853 45.589 1.00 85.44 70 SER A C 1
ATOM 578 O O . SER A 1 70 ? -18.492 -18.343 45.988 1.00 85.44 70 SER A O 1
ATOM 580 N N . LEU A 1 71 ?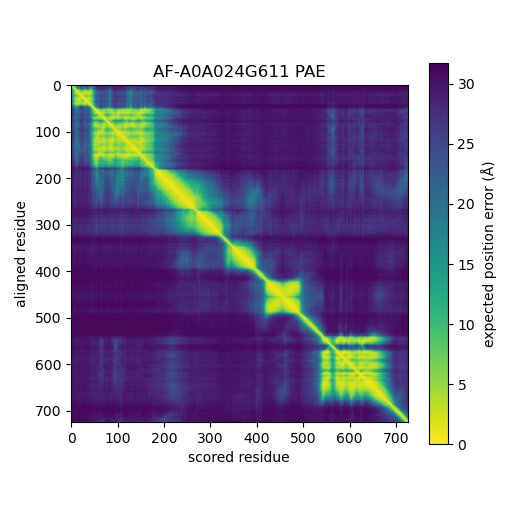 -16.984 -20.023 46.038 1.00 88.44 71 LEU A N 1
ATOM 581 C CA . LEU A 1 71 ? -17.625 -20.798 47.099 1.00 88.44 71 LEU A CA 1
ATOM 582 C C . LEU A 1 71 ? -16.636 -21.043 48.245 1.00 88.44 71 LEU A C 1
ATOM 584 O O . LEU A 1 71 ? -15.466 -21.333 48.000 1.00 88.44 71 LEU A O 1
ATOM 588 N N . HIS A 1 72 ? -17.131 -20.976 49.479 1.00 87.88 72 HIS A N 1
ATOM 589 C CA . HIS A 1 72 ? -16.400 -21.286 50.706 1.00 87.88 72 HIS A CA 1
ATOM 590 C C . HIS A 1 72 ? -16.976 -22.530 51.400 1.00 87.88 72 HIS A C 1
ATOM 592 O O . HIS A 1 72 ? -18.156 -22.858 51.241 1.00 87.88 72 HIS A O 1
ATOM 598 N N . GLU A 1 73 ? -16.136 -23.207 52.185 1.00 86.50 73 GLU A N 1
ATOM 599 C CA . GLU A 1 73 ? -16.508 -24.364 53.003 1.00 86.50 73 GLU A CA 1
ATOM 600 C C . GLU A 1 73 ? -17.017 -23.919 54.382 1.00 86.50 73 GLU A C 1
ATOM 602 O O . GLU A 1 73 ? -16.271 -23.392 55.209 1.00 86.50 73 GLU A O 1
ATOM 607 N N . VAL A 1 74 ? -18.292 -24.178 54.662 1.00 80.00 74 VAL A N 1
ATOM 608 C CA . VAL A 1 74 ? -18.898 -23.914 55.971 1.00 80.00 74 VAL A CA 1
ATOM 609 C C . VAL A 1 74 ? -18.534 -25.045 56.925 1.00 80.00 74 VAL A C 1
ATOM 611 O O . VAL A 1 74 ? -19.178 -26.096 56.956 1.00 80.00 74 VAL A O 1
ATOM 614 N N . LYS A 1 75 ? -17.487 -24.818 57.722 1.00 73.25 75 LYS A N 1
ATOM 615 C CA . LYS A 1 75 ? -17.059 -25.740 58.782 1.00 73.25 75 LYS A CA 1
ATOM 616 C C . LYS A 1 75 ? -18.209 -26.014 59.747 1.00 73.25 75 LYS A C 1
ATOM 618 O O . LYS A 1 75 ? -18.812 -25.082 60.272 1.00 73.25 75 LYS A O 1
ATOM 623 N N . GLN A 1 76 ? -18.486 -27.289 60.007 1.00 64.62 76 GLN A N 1
ATOM 624 C CA . GLN A 1 76 ? -19.571 -27.696 60.896 1.00 64.62 76 GLN A CA 1
ATOM 625 C C . GLN A 1 76 ? -19.221 -27.385 62.359 1.00 64.62 76 GLN A C 1
ATOM 627 O O . GLN A 1 76 ? -18.434 -28.085 62.990 1.00 64.62 76 GLN A O 1
ATOM 632 N N . VAL A 1 77 ? -19.827 -26.320 62.881 1.00 64.75 77 VAL A N 1
ATOM 633 C CA . VAL A 1 77 ? -19.859 -25.959 64.304 1.00 64.75 77 VAL A CA 1
ATOM 634 C C . VAL A 1 77 ? -21.304 -26.109 64.779 1.00 64.75 77 VAL A C 1
ATOM 636 O O . VAL A 1 77 ? -22.232 -25.788 64.038 1.00 64.75 77 VAL A O 1
ATOM 639 N N . GLU A 1 78 ? -21.503 -26.585 66.008 1.00 56.84 78 GLU A N 1
ATOM 640 C CA . GLU A 1 78 ? -22.796 -27.069 66.533 1.00 56.84 78 GLU A CA 1
ATOM 641 C C . GLU A 1 78 ? -23.935 -26.029 66.561 1.00 56.84 78 GLU A C 1
ATOM 643 O O . GLU A 1 78 ? -25.092 -26.394 66.741 1.00 56.84 78 GLU A O 1
ATOM 648 N N . ASN A 1 79 ? -23.630 -24.745 66.351 1.00 66.44 79 ASN A N 1
ATOM 649 C CA . ASN A 1 79 ? -24.578 -23.629 66.416 1.00 66.44 79 ASN A CA 1
ATOM 650 C C . ASN A 1 79 ? -24.836 -22.961 65.042 1.00 66.44 79 ASN A C 1
ATOM 652 O O . ASN A 1 79 ? -25.182 -21.783 64.972 1.00 66.44 79 ASN A O 1
ATOM 656 N N . ILE A 1 80 ? -24.606 -23.681 63.933 1.00 70.31 80 ILE A N 1
ATOM 657 C CA . ILE A 1 80 ? -24.794 -23.173 62.561 1.00 70.31 80 ILE A CA 1
ATOM 658 C C . ILE A 1 80 ? -26.119 -23.686 61.965 1.00 70.31 80 ILE A C 1
ATOM 660 O O . ILE A 1 80 ? -26.307 -24.902 61.858 1.00 70.31 80 ILE A O 1
ATOM 664 N N . PRO A 1 81 ? -27.024 -22.804 61.490 1.00 70.19 81 PRO A N 1
ATOM 665 C CA . PRO A 1 81 ? -28.288 -23.226 60.891 1.00 70.19 81 PRO A CA 1
ATOM 666 C C . PRO A 1 81 ? -28.068 -24.025 59.595 1.00 70.19 81 PRO A C 1
ATOM 668 O O . PRO A 1 81 ? -27.189 -23.711 58.785 1.00 70.19 81 PRO A O 1
ATOM 671 N N . TYR A 1 82 ? -28.880 -25.073 59.408 1.00 75.31 82 TYR A N 1
ATOM 672 C CA . TYR A 1 82 ? -28.859 -26.009 58.270 1.00 75.31 82 TYR A CA 1
ATOM 673 C C . TYR A 1 82 ? -27.452 -26.535 57.909 1.00 75.31 82 TYR A C 1
ATOM 675 O O . TYR A 1 82 ? -27.063 -26.555 56.738 1.00 75.31 82 TYR A O 1
ATOM 683 N N . ALA A 1 83 ? -26.680 -26.977 58.910 1.00 74.75 83 ALA A N 1
ATOM 684 C CA . ALA A 1 83 ? -25.305 -27.481 58.763 1.00 74.75 83 ALA A CA 1
ATOM 685 C C . ALA A 1 83 ? -25.129 -28.682 57.798 1.00 74.75 83 ALA A C 1
ATOM 687 O O . ALA A 1 83 ? -23.998 -29.059 57.488 1.00 74.75 83 ALA A O 1
ATOM 688 N N . GLN A 1 84 ? -26.221 -29.267 57.281 1.00 78.19 84 GLN A N 1
ATOM 689 C CA . GLN A 1 84 ? -26.189 -30.222 56.166 1.00 78.19 84 GLN A CA 1
ATOM 690 C C . GLN A 1 84 ? -25.772 -29.611 54.812 1.00 78.19 84 GLN A C 1
ATOM 692 O O . GLN A 1 84 ? -25.448 -30.366 53.900 1.00 78.19 84 GLN A O 1
ATOM 697 N N . PHE A 1 85 ? -25.787 -28.282 54.652 1.00 84.50 85 PHE A N 1
ATOM 698 C CA . PHE A 1 85 ? -25.294 -27.594 53.453 1.00 84.50 85 PHE A CA 1
ATOM 699 C C . PHE A 1 85 ? -23.947 -26.933 53.761 1.00 84.50 85 PHE A C 1
ATOM 701 O O . PHE A 1 85 ? -23.899 -25.990 54.552 1.00 84.50 85 PHE A O 1
ATOM 708 N N . GLN A 1 86 ? -22.869 -27.427 53.139 1.00 82.75 86 GLN A N 1
ATOM 709 C CA . GLN A 1 86 ? -21.484 -27.025 53.437 1.00 82.75 86 GLN A CA 1
ATOM 710 C C . GLN A 1 86 ? -20.863 -26.020 52.446 1.00 82.75 86 GLN A C 1
ATOM 712 O O . GLN A 1 86 ? -19.734 -25.594 52.663 1.00 82.75 86 GLN A O 1
ATOM 717 N N . ALA A 1 87 ? -21.552 -25.640 51.365 1.00 86.62 87 ALA A N 1
ATOM 718 C CA . ALA A 1 87 ? -21.033 -24.692 50.370 1.00 86.62 87 ALA A CA 1
ATOM 719 C C . ALA A 1 87 ? -21.793 -23.358 50.411 1.00 86.62 87 ALA A C 1
ATOM 721 O O . ALA A 1 87 ? -23.012 -23.333 50.225 1.00 86.62 87 ALA A O 1
ATOM 722 N N . GLU A 1 88 ? -21.069 -22.257 50.611 1.00 89.19 88 GLU A N 1
ATOM 723 C CA . GLU A 1 88 ? -21.607 -20.897 50.759 1.00 89.19 88 GLU A CA 1
ATOM 724 C C . GLU A 1 88 ? -20.970 -19.929 49.756 1.00 89.19 88 GLU A C 1
ATOM 726 O O . GLU A 1 88 ? -19.814 -20.102 49.382 1.00 89.19 88 GLU A O 1
ATOM 731 N N . VAL A 1 89 ? -21.722 -18.936 49.278 1.00 89.38 89 VAL A N 1
ATOM 732 C CA . VAL A 1 89 ? -21.251 -17.943 48.300 1.00 89.38 89 VAL A CA 1
ATOM 733 C C . VAL A 1 89 ? -20.369 -16.906 48.985 1.00 89.38 89 VAL A C 1
ATOM 735 O O . VAL A 1 89 ? -20.814 -16.215 49.898 1.00 89.38 89 VAL A O 1
ATOM 738 N N . ASP A 1 90 ? -19.142 -16.786 48.493 1.00 86.31 90 ASP A N 1
ATOM 739 C CA . ASP A 1 90 ? -18.041 -16.019 49.088 1.00 86.31 90 ASP A CA 1
ATOM 740 C C . ASP A 1 90 ? -17.796 -14.691 48.349 1.00 86.31 90 ASP A C 1
ATOM 742 O O . ASP A 1 90 ? -17.845 -13.608 48.927 1.00 86.31 90 ASP A O 1
ATOM 746 N N . GLU A 1 91 ? -17.649 -14.759 47.026 1.00 85.94 91 GLU A N 1
ATOM 747 C CA . GLU A 1 91 ? -17.432 -13.608 46.144 1.00 85.94 91 GLU A CA 1
ATOM 748 C C . GLU A 1 91 ? -18.175 -13.822 44.813 1.00 85.94 91 GLU A C 1
ATOM 750 O O . GLU A 1 91 ? -18.456 -14.956 44.416 1.00 85.94 91 GLU A O 1
ATOM 755 N N . LEU A 1 92 ? -18.454 -12.744 44.074 1.00 84.25 92 LEU A N 1
ATOM 756 C CA . LEU A 1 92 ? -18.991 -12.782 42.706 1.00 84.25 92 LEU A CA 1
ATOM 757 C C . LEU A 1 92 ? -17.952 -12.228 41.701 1.00 84.25 92 LEU A C 1
ATOM 759 O O . LEU A 1 92 ? -18.114 -11.113 41.196 1.00 84.25 92 LEU A O 1
ATOM 763 N N . PRO A 1 93 ? -16.849 -12.958 41.430 1.00 79.69 93 PRO A N 1
ATOM 764 C CA . PRO A 1 93 ? -15.723 -12.452 40.648 1.00 79.69 93 PRO A CA 1
ATOM 765 C C . PRO A 1 93 ? -16.047 -12.306 39.154 1.00 79.69 93 PRO A C 1
ATOM 767 O O . PRO A 1 93 ? -16.623 -13.193 38.517 1.00 79.69 93 PRO A O 1
ATOM 770 N N . LYS A 1 94 ? -15.592 -11.199 38.553 1.00 78.88 94 LYS A N 1
ATOM 771 C CA . LYS A 1 94 ? -15.853 -10.867 37.141 1.00 78.88 94 LYS A CA 1
ATOM 772 C C . LYS A 1 94 ? -15.110 -11.788 36.178 1.00 78.88 94 LYS A C 1
ATOM 774 O O . LYS A 1 94 ? -13.879 -11.870 36.182 1.00 78.88 94 LYS A O 1
ATOM 779 N N . VAL A 1 95 ? -15.849 -12.447 35.288 1.00 75.44 95 VAL A N 1
ATOM 780 C CA . VAL A 1 95 ? -15.293 -13.411 34.335 1.00 75.44 95 VAL A CA 1
ATOM 781 C C . VAL A 1 95 ? -14.588 -12.666 33.199 1.00 75.44 95 VAL A C 1
ATOM 783 O O . VAL A 1 95 ? -15.207 -12.093 32.308 1.00 75.44 95 VAL A O 1
ATOM 786 N N . GLY A 1 96 ? -13.253 -12.626 33.248 1.00 69.62 96 GLY A N 1
ATOM 787 C CA . GLY A 1 96 ? -12.437 -11.961 32.222 1.00 69.62 96 GLY A CA 1
ATOM 788 C C . GLY A 1 96 ? -12.678 -10.448 32.114 1.00 69.62 96 GLY A C 1
ATOM 789 O O . GLY A 1 96 ? -12.524 -9.884 31.034 1.00 69.62 96 GLY A O 1
ATOM 790 N N . GLY A 1 97 ? -13.101 -9.803 33.207 1.00 73.38 97 GLY A N 1
ATOM 791 C CA . GLY A 1 97 ? -13.489 -8.387 33.235 1.00 73.38 97 GLY A CA 1
ATOM 792 C C . GLY A 1 97 ? -14.923 -8.101 32.764 1.00 73.38 97 GLY A C 1
ATOM 793 O O . GLY A 1 97 ? -15.363 -6.956 32.841 1.00 73.38 97 GLY A O 1
ATOM 794 N N . LYS A 1 98 ? -15.669 -9.119 32.318 1.00 78.88 98 LYS A N 1
ATOM 795 C CA . LYS A 1 98 ? -17.111 -9.044 32.042 1.00 78.88 98 LYS A CA 1
ATOM 796 C C . LYS A 1 98 ? -17.923 -9.497 33.266 1.00 78.88 98 LYS A C 1
ATOM 798 O O . LYS A 1 98 ? -17.394 -10.241 34.096 1.00 78.88 98 LYS A O 1
ATOM 803 N N . PRO A 1 99 ? -19.197 -9.085 33.390 1.00 79.88 99 PRO A N 1
ATOM 804 C CA . PRO A 1 99 ? -20.096 -9.661 34.384 1.00 79.88 99 PRO A CA 1
ATOM 805 C C . PRO A 1 99 ? -20.294 -11.161 34.134 1.00 79.88 99 PRO A C 1
ATOM 807 O O . PRO A 1 99 ? -20.577 -11.571 33.009 1.00 79.88 99 PRO A O 1
ATOM 810 N N . GLY A 1 100 ? -20.138 -11.973 35.182 1.00 82.25 100 GLY A N 1
ATOM 811 C CA . GLY A 1 100 ? -20.448 -13.406 35.133 1.00 82.25 100 GLY A CA 1
ATOM 812 C C . GLY A 1 100 ? -21.958 -13.669 35.148 1.00 82.25 100 GLY A C 1
ATOM 813 O O . GLY A 1 100 ? -22.751 -12.760 35.400 1.00 82.25 100 GLY A O 1
ATOM 814 N N . ALA A 1 101 ? -22.372 -14.924 34.943 1.00 84.94 101 ALA A N 1
ATOM 815 C CA . ALA A 1 101 ? -23.792 -15.297 34.899 1.00 84.94 101 ALA A CA 1
ATOM 816 C C . ALA A 1 101 ? -24.569 -14.885 36.170 1.00 84.94 101 ALA A C 1
ATOM 818 O O . ALA A 1 101 ? -25.703 -14.422 36.071 1.00 84.94 101 ALA A O 1
ATOM 819 N N . ALA A 1 102 ? -23.939 -14.952 37.349 1.00 84.62 102 ALA A N 1
ATOM 820 C CA . ALA A 1 102 ? -24.526 -14.477 38.604 1.00 84.62 102 ALA A CA 1
ATOM 821 C C . ALA A 1 102 ? -24.657 -12.940 38.698 1.00 84.62 102 ALA A C 1
ATOM 823 O O . ALA A 1 102 ? -25.642 -12.440 39.242 1.00 84.62 102 ALA A O 1
ATOM 824 N N . GLU A 1 103 ? -23.714 -12.168 38.141 1.00 86.25 103 GLU A N 1
ATOM 825 C CA . GLU A 1 103 ? -23.816 -10.699 38.094 1.00 86.25 103 GLU A CA 1
ATOM 826 C C . GLU A 1 103 ? -24.916 -10.270 37.102 1.00 86.25 103 GLU A C 1
ATOM 828 O O . GLU A 1 103 ? -25.744 -9.419 37.427 1.00 86.25 103 GLU A O 1
ATOM 833 N N . LEU A 1 104 ? -25.010 -10.943 35.946 1.00 85.06 104 LEU A N 1
ATOM 834 C CA . LEU A 1 104 ? -26.093 -10.765 34.969 1.00 85.06 104 LEU A CA 1
ATOM 835 C C . LEU A 1 104 ? -27.472 -11.124 35.553 1.00 85.06 104 LEU A C 1
ATOM 837 O O . LEU A 1 104 ? -28.424 -10.353 35.398 1.00 85.06 104 LEU A O 1
ATOM 841 N N . TYR A 1 105 ? -27.577 -12.243 36.279 1.00 86.12 105 TYR A N 1
ATOM 842 C CA . TYR A 1 105 ? -28.782 -12.606 37.031 1.00 86.12 105 TYR A CA 1
ATOM 843 C C . TYR A 1 105 ? -29.170 -11.491 38.009 1.00 86.12 105 TYR A C 1
ATOM 845 O O . TYR A 1 105 ? -30.297 -10.993 37.962 1.00 86.12 105 TYR A O 1
ATOM 853 N N . ASN A 1 106 ? -28.219 -11.018 38.819 1.00 87.94 106 ASN A N 1
ATOM 854 C CA . ASN A 1 106 ? -28.445 -9.950 39.789 1.00 87.94 106 ASN A CA 1
ATOM 855 C C . ASN A 1 106 ? -28.908 -8.629 39.157 1.00 87.94 106 ASN A C 1
ATOM 857 O O . ASN A 1 106 ? -29.683 -7.901 39.778 1.00 87.94 106 ASN A O 1
ATOM 861 N N . TRP A 1 107 ? -28.496 -8.315 37.928 1.00 83.69 107 TRP A N 1
ATOM 862 C CA . TRP A 1 107 ? -29.006 -7.148 37.199 1.00 83.69 107 TRP A CA 1
ATOM 863 C C . TRP A 1 107 ? -30.446 -7.345 36.704 1.00 83.69 107 TRP A C 1
ATOM 865 O O . TRP A 1 107 ? -31.224 -6.392 36.713 1.00 83.69 107 TRP A O 1
ATOM 875 N N . SER A 1 108 ? -30.822 -8.571 36.326 1.00 80.81 108 SER A N 1
ATOM 876 C CA . SER A 1 108 ? -32.182 -8.909 35.874 1.00 80.81 108 SER A CA 1
ATOM 877 C C . SER A 1 108 ? -33.233 -8.944 36.996 1.00 80.81 108 SER A C 1
ATOM 879 O O . SER A 1 108 ? -34.416 -8.713 36.732 1.00 80.81 108 SER A O 1
ATOM 881 N N . VAL A 1 109 ? -32.825 -9.200 38.247 1.00 81.00 109 VAL A N 1
ATOM 882 C CA . VAL A 1 109 ? -33.739 -9.361 39.390 1.00 81.00 109 VAL A CA 1
ATOM 883 C C . VAL A 1 109 ? -33.683 -8.203 40.391 1.00 81.00 109 VAL A C 1
ATOM 885 O O . VAL A 1 109 ? -32.704 -7.456 40.516 1.00 81.00 109 VAL A O 1
ATOM 888 N N . LYS A 1 110 ? -34.782 -8.057 41.136 1.00 80.88 110 LYS A N 1
ATOM 889 C CA . LYS A 1 110 ? -34.916 -7.084 42.226 1.00 80.88 110 LYS A CA 1
ATOM 890 C C . LYS A 1 110 ? -34.027 -7.455 43.426 1.00 80.88 110 LYS A C 1
ATOM 892 O O . LYS A 1 110 ? -33.757 -8.642 43.606 1.00 80.88 110 LYS A O 1
ATOM 897 N N . PRO A 1 111 ? -33.627 -6.489 44.279 1.00 79.12 111 PRO A N 1
ATOM 898 C CA . PRO A 1 111 ? -32.749 -6.738 45.428 1.00 79.12 111 PRO A CA 1
ATOM 899 C C . PRO A 1 111 ? -33.207 -7.858 46.372 1.00 79.12 111 PRO A C 1
ATOM 901 O O . PRO A 1 111 ? -32.368 -8.605 46.855 1.00 79.12 111 PRO A O 1
ATOM 904 N N . ASP A 1 112 ? -34.519 -8.033 46.566 1.00 76.38 112 ASP A N 1
ATOM 905 C CA . ASP A 1 112 ? -35.125 -9.096 47.384 1.00 76.38 112 ASP A CA 1
ATOM 906 C C . ASP A 1 112 ? -34.856 -10.528 46.880 1.00 76.38 112 ASP A C 1
ATOM 908 O O . ASP A 1 112 ? -35.056 -11.485 47.629 1.00 76.38 112 ASP A O 1
ATOM 912 N N . LYS A 1 113 ? -34.386 -10.677 45.634 1.00 81.19 113 LYS A N 1
ATOM 913 C CA . LYS A 1 113 ? -34.148 -11.958 44.946 1.00 81.19 113 LYS A CA 1
ATOM 914 C C . LYS A 1 113 ? -32.733 -12.131 44.389 1.00 81.19 113 LYS A C 1
ATOM 916 O O . LYS A 1 113 ? -32.493 -13.064 43.628 1.00 81.19 113 LYS A O 1
ATOM 921 N N . ARG A 1 114 ? -31.811 -11.217 44.695 1.00 87.75 114 ARG A N 1
ATOM 922 C CA . ARG A 1 114 ? -30.423 -11.322 44.221 1.00 87.75 114 ARG A CA 1
ATOM 923 C C . ARG A 1 114 ? -29.700 -12.463 44.923 1.00 87.75 114 ARG A C 1
ATOM 925 O O . ARG A 1 114 ? -29.989 -12.754 46.078 1.00 87.75 114 ARG A O 1
ATOM 932 N N . LEU A 1 115 ? -28.731 -13.056 44.234 1.00 87.00 115 LEU A N 1
ATOM 933 C CA . LEU A 1 115 ? -27.686 -13.840 44.871 1.00 87.00 115 LEU A CA 1
ATOM 934 C C . LEU A 1 115 ? -26.815 -12.895 45.706 1.00 87.00 115 LEU A C 1
ATOM 936 O O . LEU A 1 115 ? -26.270 -11.923 45.173 1.00 87.00 115 LEU A O 1
ATOM 940 N N . VAL A 1 116 ? -26.695 -13.182 46.998 1.00 86.12 116 VAL A N 1
ATOM 941 C CA . VAL A 1 116 ? -25.899 -12.418 47.966 1.00 86.12 116 VAL A CA 1
ATOM 942 C C . VAL A 1 116 ? -24.816 -13.329 48.547 1.00 86.12 116 VAL A C 1
ATOM 944 O O . VAL A 1 116 ? -24.997 -14.544 48.639 1.00 86.12 116 VAL A O 1
ATOM 947 N N . ILE A 1 117 ? -23.690 -12.735 48.937 1.00 87.00 117 ILE A N 1
ATOM 948 C CA . ILE A 1 117 ? -22.657 -13.387 49.753 1.00 87.00 117 ILE A CA 1
ATOM 949 C C . ILE A 1 117 ? -23.315 -13.919 51.041 1.00 87.00 117 ILE A C 1
ATOM 951 O O . ILE A 1 117 ? -24.162 -13.240 51.621 1.00 87.00 117 ILE A O 1
ATOM 955 N N . GLY A 1 118 ? -22.977 -15.142 51.453 1.00 84.00 118 GLY A N 1
ATOM 956 C CA . GLY A 1 118 ? -23.623 -15.849 52.570 1.00 84.00 118 GLY A CA 1
ATOM 957 C C . GLY A 1 118 ? -24.831 -16.725 52.192 1.00 84.00 118 GLY A C 1
ATOM 958 O O . GLY A 1 118 ? -25.362 -17.439 53.041 1.00 84.00 118 GLY A O 1
ATOM 959 N N . MET A 1 119 ? -25.286 -16.728 50.930 1.00 89.12 119 MET A N 1
ATOM 960 C CA . MET A 1 119 ? -26.281 -17.711 50.465 1.00 89.12 119 MET A CA 1
ATOM 961 C C . MET A 1 119 ? -25.621 -19.072 50.211 1.00 89.12 119 MET A C 1
ATOM 963 O O . MET A 1 119 ? -24.536 -19.134 49.632 1.00 89.12 119 MET A O 1
ATOM 967 N N . ARG A 1 120 ? -26.276 -20.177 50.589 1.00 87.88 120 ARG A N 1
ATOM 968 C CA . ARG A 1 120 ? -25.730 -21.536 50.401 1.00 87.88 120 ARG A CA 1
ATOM 969 C C . ARG A 1 120 ? -26.269 -22.241 49.174 1.00 87.88 120 ARG A C 1
ATOM 971 O O . ARG A 1 120 ? -27.423 -22.050 48.798 1.00 87.88 120 ARG A O 1
ATOM 978 N N . VAL A 1 121 ? -25.435 -23.091 48.579 1.00 89.38 121 VAL A N 1
ATOM 979 C CA . VAL A 1 121 ? -25.814 -23.948 47.450 1.00 89.38 121 VAL A CA 1
ATOM 980 C C . VAL A 1 121 ? -26.663 -25.108 47.971 1.00 89.38 121 VAL A C 1
ATOM 982 O O . VAL A 1 121 ? -26.210 -25.883 48.813 1.00 89.38 121 VAL A O 1
ATOM 985 N N . ILE A 1 122 ? -27.890 -25.236 47.466 1.00 88.12 122 ILE A N 1
ATOM 986 C CA . ILE A 1 122 ? -28.866 -26.234 47.938 1.00 88.12 122 ILE A CA 1
ATOM 987 C C . ILE A 1 122 ? -29.118 -27.363 46.934 1.00 88.12 122 ILE A C 1
ATOM 989 O O . ILE A 1 122 ? -29.461 -28.477 47.333 1.00 88.12 122 ILE A O 1
ATOM 993 N N . GLU A 1 123 ? -28.936 -27.099 45.639 1.00 89.25 123 GLU A N 1
ATOM 994 C CA . GLU A 1 123 ? -29.263 -28.017 44.546 1.00 89.25 123 GLU A CA 1
ATOM 995 C C . GLU A 1 123 ? -28.340 -27.761 43.347 1.00 89.25 123 GLU A C 1
ATOM 997 O O . GLU A 1 123 ? -28.068 -26.60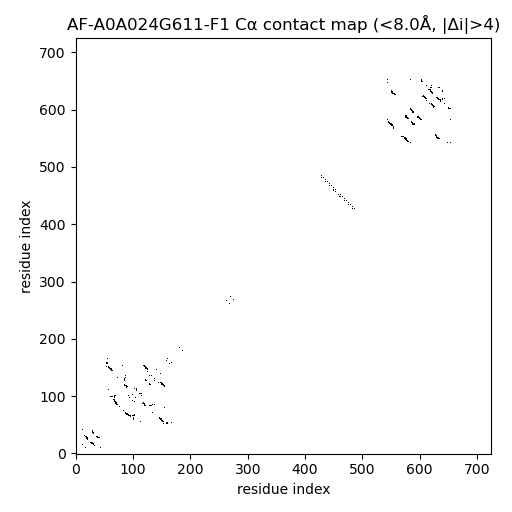6 43.011 1.00 89.25 123 GLU A O 1
ATOM 1002 N N . ILE A 1 124 ? -27.885 -28.835 42.697 1.00 87.44 124 ILE A N 1
ATOM 1003 C CA . ILE A 1 124 ? -27.207 -28.804 41.391 1.00 87.44 124 ILE A CA 1
ATOM 1004 C C . ILE A 1 124 ? -27.912 -29.803 40.474 1.00 87.44 124 ILE A C 1
ATOM 1006 O O . ILE A 1 124 ? -28.065 -30.964 40.858 1.00 87.44 124 ILE A O 1
ATOM 1010 N N . ASP A 1 125 ? -28.326 -29.355 39.288 1.00 84.62 125 ASP A N 1
ATOM 1011 C CA . ASP A 1 125 ? -28.960 -30.155 38.227 1.00 84.62 125 ASP A CA 1
ATOM 1012 C C . ASP A 1 125 ? -30.098 -31.072 38.734 1.00 84.62 125 ASP A C 1
ATOM 1014 O O . ASP A 1 125 ? -30.164 -32.260 38.417 1.00 84.62 125 ASP A O 1
ATOM 1018 N N . GLY A 1 126 ? -30.993 -30.536 39.576 1.00 79.75 126 GLY A N 1
ATOM 1019 C CA . GLY A 1 126 ? -32.113 -31.285 40.164 1.00 79.75 126 GLY A CA 1
ATOM 1020 C C . GLY A 1 126 ? -31.752 -32.165 41.370 1.00 79.75 126 GLY A C 1
ATOM 1021 O O . GLY A 1 126 ? -32.619 -32.854 41.909 1.00 79.75 126 GLY A O 1
ATOM 1022 N N . VAL A 1 127 ? -30.490 -32.169 41.815 1.00 83.06 127 VAL A N 1
ATOM 1023 C CA . VAL A 1 127 ? -30.010 -33.015 42.918 1.00 83.06 127 VAL A CA 1
ATOM 1024 C C . VAL A 1 127 ? -29.638 -32.171 44.137 1.00 83.06 127 VAL A C 1
ATOM 1026 O O . VAL A 1 127 ? -28.623 -31.468 44.138 1.00 83.06 127 VAL A O 1
ATOM 1029 N N . CYS A 1 128 ? -30.431 -32.311 45.203 1.00 83.44 128 CYS A N 1
ATOM 1030 C CA . CYS A 1 128 ? -30.188 -31.695 46.510 1.00 83.44 128 CYS A CA 1
ATOM 1031 C C . CYS A 1 128 ? -28.769 -31.993 47.041 1.00 83.44 128 CYS A C 1
ATOM 1033 O O . CYS A 1 128 ? -28.212 -33.067 46.792 1.00 83.44 128 CYS A O 1
ATOM 1035 N N . LEU A 1 129 ? -28.187 -31.026 47.757 1.00 82.50 129 LEU A N 1
ATOM 1036 C CA . LEU A 1 129 ? -26.835 -31.082 48.329 1.00 82.50 129 LEU A CA 1
ATOM 1037 C C . LEU A 1 129 ? -26.802 -31.329 49.847 1.00 82.50 129 LEU A C 1
ATOM 1039 O O . LEU A 1 129 ? -25.729 -31.291 50.443 1.00 82.50 129 LEU A O 1
ATOM 1043 N N . ALA A 1 130 ? -27.946 -31.600 50.479 1.00 80.50 130 ALA A N 1
ATOM 1044 C CA . ALA A 1 130 ? -28.003 -31.920 51.903 1.00 80.50 130 ALA A CA 1
ATOM 1045 C C . ALA A 1 130 ? -27.150 -33.164 52.225 1.00 80.50 130 ALA A C 1
ATOM 1047 O O . ALA A 1 130 ? -27.371 -34.239 51.668 1.00 80.50 130 ALA A O 1
ATOM 1048 N N . GLY A 1 131 ? -26.173 -33.009 53.120 1.00 75.00 131 GLY A N 1
ATOM 1049 C CA . GLY A 1 131 ? -25.265 -34.073 53.558 1.00 75.00 131 GLY A CA 1
ATOM 1050 C C . GLY A 1 131 ? -24.071 -34.340 52.634 1.00 75.00 131 GLY A C 1
ATOM 1051 O O . GLY A 1 131 ? -23.305 -35.257 52.915 1.00 75.00 131 GLY A O 1
ATOM 1052 N N . TYR A 1 132 ? -23.889 -33.565 51.559 1.00 81.00 132 TYR A N 1
ATOM 1053 C CA . TYR A 1 132 ? -22.684 -33.617 50.723 1.00 81.00 132 TYR A CA 1
ATOM 1054 C C . TYR A 1 132 ? -21.564 -32.768 51.338 1.00 81.00 132 TYR A C 1
ATOM 1056 O O . TYR A 1 132 ? -21.828 -31.676 51.850 1.00 81.00 132 TYR A O 1
ATOM 1064 N N . THR A 1 133 ? -20.310 -33.224 51.247 1.00 83.31 133 THR A N 1
ATOM 1065 C CA . THR A 1 133 ? -19.169 -32.395 51.661 1.00 83.31 133 THR A CA 1
ATOM 1066 C C . THR A 1 133 ? -18.880 -31.294 50.643 1.00 83.31 133 THR A C 1
ATOM 1068 O O . THR A 1 133 ? -19.243 -31.409 49.468 1.00 83.31 133 THR A O 1
ATOM 1071 N N . TYR A 1 134 ? -18.169 -30.237 51.049 1.00 82.69 134 TYR A N 1
ATOM 1072 C CA . TYR A 1 134 ? -17.697 -29.211 50.111 1.00 82.69 134 TYR A CA 1
ATOM 1073 C C . TYR A 1 134 ? -16.909 -29.813 48.927 1.00 82.69 134 TYR A C 1
ATOM 1075 O O . TYR A 1 134 ? -17.123 -29.429 47.773 1.00 82.69 134 TYR A O 1
ATOM 1083 N N . ASN A 1 135 ? -16.072 -30.824 49.185 1.00 84.19 135 ASN A N 1
ATOM 1084 C CA . ASN A 1 135 ? -15.330 -31.536 48.142 1.00 84.19 135 ASN A CA 1
ATOM 1085 C C . ASN A 1 135 ? -16.256 -32.285 47.172 1.00 84.19 135 ASN A C 1
ATOM 1087 O O . ASN A 1 135 ? -16.072 -32.168 45.959 1.00 84.19 135 ASN A O 1
ATOM 1091 N N . ASP A 1 136 ? -17.286 -32.979 47.670 1.00 84.81 136 ASP A N 1
ATOM 1092 C CA . ASP A 1 136 ? -18.261 -33.660 46.807 1.00 84.81 136 ASP A CA 1
ATOM 1093 C C . ASP A 1 136 ? -19.025 -32.669 45.922 1.00 84.81 136 ASP A C 1
ATOM 1095 O O . ASP A 1 136 ? -19.278 -32.950 44.751 1.00 84.81 136 ASP A O 1
ATOM 1099 N N . ILE A 1 137 ? -19.378 -31.494 46.458 1.00 83.56 137 ILE A N 1
ATOM 1100 C CA . ILE A 1 137 ? -20.063 -30.425 45.717 1.00 83.56 137 ILE A CA 1
ATOM 1101 C C . ILE A 1 137 ? -19.157 -29.902 44.593 1.00 83.56 137 ILE A C 1
ATOM 1103 O O . ILE A 1 137 ? -19.589 -29.811 43.441 1.00 83.56 137 ILE A O 1
ATOM 1107 N N . VAL A 1 138 ? -17.879 -29.645 44.887 1.00 84.62 138 VAL A N 1
ATOM 1108 C CA . VAL A 1 138 ? -16.881 -29.225 43.890 1.00 84.62 138 VAL A CA 1
ATOM 1109 C C . VAL A 1 138 ? -16.613 -30.319 42.847 1.00 84.62 138 VAL A C 1
ATOM 1111 O O . VAL A 1 138 ? -16.437 -30.006 41.669 1.00 84.62 138 VAL A O 1
ATOM 1114 N N . GLU A 1 139 ? -16.612 -31.603 43.217 1.00 83.69 139 GLU A N 1
ATOM 1115 C CA . GLU A 1 139 ? -16.551 -32.700 42.243 1.00 83.69 139 GLU A CA 1
ATOM 1116 C C . GLU A 1 139 ? -17.811 -32.786 41.378 1.00 83.69 139 GLU A C 1
ATOM 1118 O O . GLU A 1 139 ? -17.708 -32.987 40.168 1.00 83.69 139 GLU A O 1
ATOM 1123 N N . LYS A 1 140 ? -18.996 -32.592 41.961 1.00 84.31 140 LYS A N 1
ATOM 1124 C CA . LYS A 1 140 ? -20.282 -32.591 41.250 1.00 84.31 140 LYS A CA 1
ATOM 1125 C C . LYS A 1 140 ? -20.314 -31.480 40.196 1.00 84.31 140 LYS A C 1
ATOM 1127 O O . LYS A 1 140 ? -20.614 -31.772 39.046 1.00 84.31 140 LYS A O 1
ATOM 1132 N N . MET A 1 141 ? -19.855 -30.271 40.539 1.00 83.69 141 MET A N 1
ATOM 1133 C CA . MET A 1 141 ? -19.678 -29.135 39.611 1.00 83.69 141 MET A CA 1
ATOM 1134 C C . MET A 1 141 ? -18.618 -29.358 38.512 1.00 83.69 141 MET A C 1
ATOM 1136 O O . MET A 1 141 ? -18.627 -28.663 37.493 1.00 83.69 141 MET A O 1
ATOM 1140 N N . LYS A 1 142 ? -17.670 -30.286 38.712 1.00 83.38 142 LYS A N 1
ATOM 1141 C CA . LYS A 1 142 ? -16.689 -30.700 37.687 1.00 83.38 142 LYS A CA 1
ATOM 1142 C C . LYS A 1 142 ? -17.226 -31.813 36.779 1.00 83.38 142 LYS A C 1
ATOM 1144 O O . LYS A 1 142 ? -16.759 -31.932 35.650 1.00 83.38 142 LYS A O 1
ATOM 1149 N N . LYS A 1 143 ? -18.162 -32.631 37.276 1.00 84.00 143 LYS A N 1
ATOM 1150 C CA . LYS A 1 143 ? -18.768 -33.781 36.576 1.00 84.00 143 LYS A CA 1
AT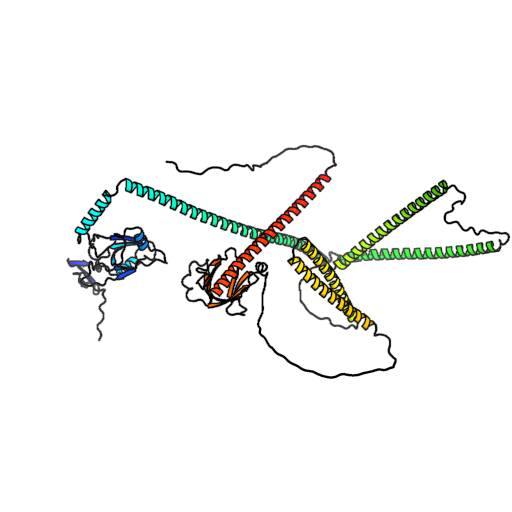OM 1151 C C . LYS A 1 143 ? -20.063 -33.419 35.831 1.00 84.00 143 LYS A C 1
ATOM 1153 O O . LYS A 1 143 ? -20.408 -34.100 34.870 1.00 84.00 143 LYS A O 1
ATOM 1158 N N . SER A 1 144 ? -20.764 -32.368 36.253 1.00 82.19 144 SER A N 1
ATOM 1159 C CA . SER A 1 144 ? -21.944 -31.803 35.583 1.00 82.19 144 SER A CA 1
ATOM 1160 C C . SER A 1 144 ? -21.618 -31.278 34.181 1.00 82.19 144 SER A C 1
ATOM 1162 O O . SER A 1 144 ? -20.594 -30.618 33.977 1.00 82.19 144 SER A O 1
ATOM 1164 N N . GLY A 1 145 ? -22.523 -31.515 33.229 1.00 78.62 145 GLY A N 1
ATOM 1165 C CA . GLY A 1 145 ? -22.468 -30.897 31.903 1.00 78.62 145 GLY A CA 1
ATOM 1166 C C . GLY A 1 145 ? -22.700 -29.382 31.951 1.00 78.62 145 GLY A C 1
ATOM 1167 O O . GLY A 1 145 ? -23.009 -28.816 32.997 1.00 78.62 145 GLY A O 1
ATOM 1168 N N . ARG A 1 146 ? -22.553 -28.707 30.804 1.00 83.44 146 ARG A N 1
ATOM 1169 C CA . ARG A 1 146 ? -22.945 -27.296 30.648 1.00 83.44 146 ARG A CA 1
ATOM 1170 C C . ARG A 1 146 ? -24.107 -27.187 29.657 1.00 83.44 146 ARG A C 1
ATOM 1172 O O . ARG A 1 146 ? -24.039 -27.851 28.622 1.00 83.44 146 ARG A O 1
ATOM 1179 N N . PRO A 1 147 ? -25.127 -26.353 29.927 1.00 84.44 147 PRO A N 1
ATOM 1180 C CA . PRO A 1 147 ? -25.262 -25.475 31.096 1.00 84.44 147 PRO A CA 1
ATOM 1181 C C . PRO A 1 147 ? -25.557 -26.237 32.401 1.00 84.44 147 PRO A C 1
ATOM 1183 O O . PRO A 1 147 ? -26.352 -27.170 32.403 1.00 84.44 147 PRO A O 1
ATOM 1186 N N . ILE A 1 148 ? -24.913 -25.820 33.498 1.00 88.69 148 ILE A N 1
ATOM 1187 C CA . ILE A 1 148 ? -25.167 -26.329 34.861 1.00 88.69 148 ILE A CA 1
ATOM 1188 C C . ILE A 1 148 ? -26.191 -25.417 35.545 1.00 88.69 148 ILE A C 1
ATOM 1190 O O . ILE A 1 148 ? -26.058 -24.189 35.496 1.00 88.69 148 ILE A O 1
ATOM 1194 N N . LYS A 1 149 ? -27.199 -25.999 36.195 1.00 89.81 149 LYS A N 1
ATOM 1195 C CA . LYS A 1 149 ? -28.219 -25.276 36.966 1.00 89.81 149 LYS A CA 1
ATOM 1196 C C . LYS A 1 149 ? -27.936 -25.415 38.448 1.00 89.81 149 LYS A C 1
ATOM 1198 O O . LYS A 1 149 ? -27.865 -26.526 38.968 1.00 89.81 149 LYS A O 1
ATOM 1203 N N . MET A 1 150 ? -27.783 -24.288 39.136 1.00 90.50 150 MET A N 1
ATOM 1204 C CA . MET A 1 150 ? -27.557 -24.265 40.580 1.00 90.50 150 MET A CA 1
ATOM 1205 C C . MET A 1 150 ? -28.635 -23.431 41.258 1.00 90.50 150 MET A C 1
ATOM 1207 O O . MET A 1 150 ? -28.958 -22.335 40.790 1.00 90.50 150 MET A O 1
ATOM 1211 N N . LYS A 1 151 ? -29.152 -23.929 42.383 1.00 90.81 151 LYS A N 1
ATOM 1212 C CA . LYS A 1 151 ? -30.010 -23.148 43.276 1.00 90.81 151 LYS A CA 1
ATOM 1213 C C . LYS A 1 151 ? -29.254 -22.754 44.532 1.00 90.81 151 LYS A C 1
ATOM 1215 O O . LYS A 1 151 ? -28.540 -23.571 45.123 1.00 90.81 151 LYS A O 1
ATOM 1220 N N . PHE A 1 152 ? -29.468 -21.517 44.957 1.00 91.31 152 PHE A N 1
ATOM 1221 C CA . PHE A 1 152 ? -28.907 -20.946 46.174 1.00 91.31 152 PHE A CA 1
ATOM 1222 C C . PHE A 1 152 ? -30.039 -20.455 47.075 1.00 91.31 152 PHE A C 1
ATOM 1224 O O . PHE A 1 152 ? -31.033 -19.925 46.574 1.00 91.31 152 PHE A O 1
ATOM 1231 N N . ALA A 1 153 ? -29.888 -20.599 48.391 1.00 89.00 153 ALA A N 1
ATOM 1232 C CA . ALA A 1 153 ? -30.881 -20.154 49.364 1.00 89.00 153 ALA A CA 1
ATOM 1233 C C . ALA A 1 153 ? -30.295 -19.275 50.470 1.00 89.00 153 ALA A C 1
ATOM 1235 O O . ALA A 1 153 ? -29.141 -19.418 50.882 1.00 89.00 153 ALA A O 1
ATOM 1236 N N . ASP A 1 154 ? -31.133 -18.364 50.960 1.00 86.75 154 ASP A N 1
ATOM 1237 C CA . ASP A 1 154 ? -30.833 -17.486 52.084 1.00 86.75 154 ASP A CA 1
ATOM 1238 C C . ASP A 1 154 ? -31.084 -18.209 53.415 1.00 86.75 154 ASP A C 1
ATOM 1240 O O . ASP A 1 154 ? -32.207 -18.284 53.923 1.00 86.75 154 ASP A O 1
ATOM 1244 N N . VAL A 1 155 ? -30.000 -18.740 53.979 1.00 81.31 155 VAL A N 1
ATOM 1245 C CA . VAL A 1 155 ? -29.994 -19.518 55.225 1.00 81.31 155 VAL A CA 1
ATOM 1246 C C . VAL A 1 155 ? -30.478 -18.690 56.424 1.00 81.31 155 VAL A C 1
ATOM 1248 O O . VAL A 1 155 ? -31.042 -19.254 57.357 1.00 81.31 155 VAL A O 1
ATOM 1251 N N . SER A 1 156 ? -30.329 -17.358 56.385 1.00 80.12 156 SER A N 1
ATOM 1252 C CA . SER A 1 156 ? -30.778 -16.461 57.463 1.00 80.12 156 SER A CA 1
ATOM 1253 C C . SER A 1 156 ? -32.302 -16.315 57.536 1.00 80.12 156 SER A C 1
ATOM 1255 O O . SER A 1 156 ? -32.845 -16.016 58.598 1.00 80.12 156 SER A O 1
ATOM 1257 N N . LYS A 1 157 ? -33.001 -16.552 56.416 1.00 77.75 157 LYS A N 1
ATOM 1258 C CA . LYS A 1 157 ? -34.471 -16.531 56.332 1.00 77.75 157 LYS A CA 1
ATOM 1259 C C . LYS A 1 157 ? -35.083 -17.919 56.507 1.00 77.75 157 LYS A C 1
ATOM 1261 O O . LYS A 1 157 ? -36.218 -18.016 56.968 1.00 77.75 157 LYS A O 1
ATOM 1266 N N . GLY A 1 158 ? -34.345 -18.975 56.169 1.00 81.06 158 GLY A N 1
ATOM 1267 C CA . GLY A 1 158 ? -34.774 -20.357 56.369 1.00 81.06 158 GLY A CA 1
ATOM 1268 C C . GLY A 1 158 ? -35.906 -20.809 55.440 1.00 81.06 158 GLY A C 1
ATOM 1269 O O . GLY A 1 158 ? -36.124 -20.251 54.354 1.00 81.06 158 GLY A O 1
ATOM 1270 N N . THR A 1 159 ? -36.620 -21.857 55.852 1.00 82.31 159 THR A N 1
ATOM 1271 C CA . THR A 1 159 ? -37.742 -22.409 55.082 1.00 82.31 159 THR A CA 1
ATOM 1272 C C . THR A 1 159 ? -39.076 -21.729 55.400 1.00 82.31 159 THR A C 1
ATOM 1274 O O . THR A 1 159 ? -39.249 -21.036 56.402 1.00 82.31 159 THR A O 1
ATOM 1277 N N . VAL A 1 160 ? -40.054 -21.961 54.525 1.00 77.94 160 VAL A N 1
ATOM 1278 C CA . VAL A 1 160 ? -41.466 -21.588 54.695 1.00 77.94 160 VAL A CA 1
ATOM 1279 C C . VAL A 1 160 ? -42.102 -22.269 55.916 1.00 77.94 160 VAL A C 1
ATOM 1281 O O . VAL A 1 160 ? -43.081 -21.747 56.450 1.00 77.94 160 VAL A O 1
ATOM 1284 N N . GLU A 1 161 ? -41.560 -23.411 56.348 1.00 71.88 161 GLU A N 1
ATOM 1285 C CA . GLU A 1 161 ? -42.034 -24.183 57.502 1.00 71.88 161 GLU A CA 1
ATOM 1286 C C . GLU A 1 161 ? -41.475 -23.614 58.813 1.00 71.88 161 GLU A C 1
ATOM 1288 O O . GLU A 1 161 ? -42.228 -23.445 59.769 1.00 71.88 161 GLU A O 1
ATOM 1293 N N . ASP A 1 162 ? -40.196 -23.221 58.819 1.00 74.06 162 ASP A N 1
ATOM 1294 C CA . ASP A 1 162 ? -39.535 -22.593 59.972 1.00 74.06 162 ASP A CA 1
ATOM 1295 C C . ASP A 1 162 ? -40.040 -21.159 60.233 1.00 74.06 162 ASP A C 1
ATOM 1297 O O . ASP A 1 162 ? -40.150 -20.733 61.380 1.00 74.06 162 ASP A O 1
ATOM 1301 N N . ASN A 1 163 ? -40.369 -20.404 59.172 1.00 76.19 163 ASN A N 1
ATOM 1302 C CA . ASN A 1 163 ? -40.758 -18.988 59.247 1.00 76.19 163 ASN A CA 1
ATOM 1303 C C . ASN A 1 163 ? -42.113 -18.689 58.548 1.00 76.19 163 ASN A C 1
ATOM 1305 O O . ASN A 1 163 ? -42.183 -17.936 57.562 1.00 76.19 163 ASN A O 1
ATOM 1309 N N . PRO A 1 164 ? -43.241 -19.220 59.064 1.00 72.81 164 PRO A N 1
ATOM 1310 C CA . PRO A 1 164 ? -44.555 -19.107 58.424 1.00 72.81 164 PRO A CA 1
ATOM 1311 C C . PRO A 1 164 ? -45.117 -17.674 58.396 1.00 72.81 164 PRO A C 1
ATOM 1313 O O . PRO A 1 164 ? -45.941 -17.349 57.535 1.00 72.81 164 PRO A O 1
ATOM 1316 N N . GLU A 1 165 ? -44.684 -16.787 59.295 1.00 73.75 165 GLU A N 1
ATOM 1317 C CA . GLU A 1 165 ? -45.122 -15.384 59.300 1.00 73.75 165 GLU A CA 1
ATOM 1318 C C . GLU A 1 165 ? -44.506 -14.583 58.150 1.00 73.75 165 GLU A C 1
ATOM 1320 O O . GLU A 1 165 ? -45.226 -13.883 57.434 1.00 73.75 165 GLU A O 1
ATOM 1325 N N . LEU A 1 166 ? -43.207 -14.768 57.882 1.00 70.81 166 LEU A N 1
ATOM 1326 C CA . LEU A 1 166 ? -42.543 -14.193 56.708 1.00 70.81 166 LEU A CA 1
ATOM 1327 C C . LEU A 1 166 ? -43.164 -14.727 55.408 1.00 70.81 166 LEU A C 1
ATOM 1329 O O . LEU A 1 166 ? -43.388 -13.957 54.471 1.00 70.81 166 LEU A O 1
ATOM 1333 N N . ALA A 1 167 ? -43.552 -16.009 55.370 1.00 69.75 167 ALA A N 1
ATOM 1334 C CA . ALA A 1 167 ? -44.285 -16.586 54.241 1.00 69.75 167 ALA A CA 1
ATOM 1335 C C . ALA A 1 167 ? -45.648 -15.901 54.004 1.00 69.75 167 ALA A C 1
ATOM 1337 O O . ALA A 1 167 ? -46.027 -15.639 52.857 1.00 69.75 167 ALA A O 1
ATOM 1338 N N . ARG A 1 168 ? -46.391 -15.586 55.076 1.00 74.56 168 ARG A N 1
ATOM 1339 C CA . ARG A 1 168 ? -47.672 -14.853 55.013 1.00 74.56 168 ARG A CA 1
ATOM 1340 C C . ARG A 1 168 ? -47.470 -13.398 54.585 1.00 74.56 168 ARG A C 1
ATOM 1342 O O . ARG A 1 168 ? -48.177 -12.937 53.688 1.00 74.56 168 ARG A O 1
ATOM 1349 N N . ALA A 1 169 ? -46.482 -12.704 55.150 1.00 72.31 169 ALA A N 1
ATOM 1350 C CA . ALA A 1 169 ? -46.143 -11.328 54.790 1.00 72.31 169 ALA A CA 1
ATOM 1351 C C . ALA A 1 169 ? -45.749 -11.210 53.307 1.00 72.31 169 ALA A C 1
ATOM 1353 O O . ALA A 1 169 ? -46.301 -10.381 52.583 1.00 72.31 169 ALA A O 1
ATOM 1354 N N . ALA A 1 170 ? -44.885 -12.103 52.810 1.00 67.75 170 ALA A N 1
ATOM 1355 C CA . ALA A 1 170 ? -44.475 -12.137 51.406 1.00 67.75 170 ALA A CA 1
ATOM 1356 C C . ALA A 1 170 ? -45.634 -12.456 50.437 1.00 67.75 170 ALA A C 1
ATOM 1358 O O . ALA A 1 170 ? -45.630 -11.988 49.295 1.00 67.75 170 ALA A O 1
ATOM 1359 N N . LYS A 1 171 ? -46.648 -13.227 50.865 1.00 69.31 171 LYS A N 1
ATOM 1360 C CA . LYS A 1 171 ? -47.890 -13.432 50.095 1.00 69.31 171 LYS A CA 1
ATOM 1361 C C . LYS A 1 171 ? -48.752 -12.164 50.069 1.00 69.31 171 LYS A C 1
ATOM 1363 O O . LYS A 1 171 ? -49.089 -11.696 48.981 1.00 69.31 171 LYS A O 1
ATOM 1368 N N . GLN A 1 172 ? -49.026 -11.552 51.224 1.00 67.81 172 GLN A N 1
ATOM 1369 C CA . GLN A 1 172 ? -49.789 -10.297 51.287 1.00 67.81 172 GLN A CA 1
ATOM 1370 C C . GLN A 1 172 ? -49.119 -9.161 50.501 1.00 67.81 172 GLN A C 1
ATOM 1372 O O . GLN A 1 172 ? -49.805 -8.377 49.846 1.00 67.81 172 GLN A O 1
ATOM 1377 N N . GLU A 1 173 ? -47.789 -9.066 50.520 1.00 63.97 173 GLU A N 1
ATOM 1378 C CA . GLU A 1 173 ? -47.075 -8.020 49.789 1.00 63.97 173 GLU A CA 1
ATOM 1379 C C . GLU A 1 173 ? -47.194 -8.193 48.263 1.00 63.97 173 GLU A C 1
ATOM 1381 O O . GLU A 1 173 ? -47.436 -7.213 47.551 1.00 63.97 173 GLU A O 1
ATOM 1386 N N . LYS A 1 174 ? -47.127 -9.437 47.758 1.00 64.12 174 LYS A N 1
ATOM 1387 C CA . LYS A 1 174 ? -47.411 -9.762 46.347 1.00 64.12 174 LYS A CA 1
ATOM 1388 C C . LYS A 1 174 ? -48.832 -9.344 45.957 1.00 64.12 174 LYS A C 1
ATOM 1390 O O . LYS A 1 174 ? -49.011 -8.704 44.922 1.00 64.12 174 LYS A O 1
ATOM 1395 N N . GLU A 1 175 ? -49.829 -9.634 46.792 1.00 61.16 175 GLU A N 1
ATOM 1396 C CA . GLU A 1 175 ? -51.225 -9.259 46.527 1.00 61.16 175 GLU A CA 1
ATOM 1397 C C . GLU A 1 175 ? -51.466 -7.743 46.558 1.00 61.16 175 GLU A C 1
ATOM 1399 O O . GLU A 1 175 ? -52.131 -7.206 45.667 1.00 61.16 175 GLU A O 1
ATOM 1404 N N . ARG A 1 176 ? -50.901 -7.027 47.542 1.00 59.50 176 ARG A N 1
ATOM 1405 C CA . ARG A 1 176 ? -51.006 -5.558 47.634 1.00 59.50 176 ARG A CA 1
ATOM 1406 C C . ARG A 1 176 ? -50.329 -4.888 46.434 1.00 59.50 176 ARG A C 1
ATOM 1408 O O . ARG A 1 176 ? -50.929 -4.011 45.811 1.00 59.50 176 ARG A O 1
ATOM 1415 N N . LYS A 1 177 ? -49.139 -5.352 46.031 1.00 55.94 177 LYS A N 1
ATOM 1416 C CA . LYS A 1 177 ? -48.441 -4.867 44.822 1.00 55.94 177 LYS A CA 1
ATOM 1417 C C . LYS A 1 177 ? -49.200 -5.201 43.528 1.00 55.94 177 LYS A C 1
ATOM 1419 O O . LYS A 1 177 ? -49.203 -4.379 42.615 1.00 55.94 177 LYS A O 1
ATOM 1424 N N . GLY A 1 178 ? -49.890 -6.342 43.459 1.00 55.38 178 GLY A N 1
ATOM 1425 C CA . GLY A 1 178 ? -50.752 -6.706 42.326 1.00 55.38 178 GLY A CA 1
ATOM 1426 C C . GLY A 1 178 ? -51.966 -5.784 42.153 1.00 55.38 178 GLY A C 1
ATOM 1427 O O . GLY A 1 178 ? -52.296 -5.405 41.029 1.00 55.38 178 GLY A O 1
ATOM 1428 N N . LYS A 1 179 ? -52.594 -5.373 43.263 1.00 55.78 179 LYS A N 1
ATOM 1429 C CA . LYS A 1 179 ? -53.795 -4.515 43.279 1.00 55.78 179 LYS A CA 1
ATOM 1430 C C . LYS A 1 179 ? -53.486 -3.015 43.111 1.00 55.78 179 LYS A C 1
ATOM 1432 O O . LYS A 1 179 ? -54.315 -2.285 42.582 1.00 55.78 179 LYS A O 1
ATOM 1437 N N . SER A 1 180 ? -52.294 -2.547 43.496 1.00 52.19 180 SER A N 1
ATOM 1438 C CA . SER A 1 180 ? -51.944 -1.108 43.521 1.00 52.19 180 SER A CA 1
ATOM 1439 C C . SER A 1 180 ? -51.609 -0.466 42.159 1.00 52.19 180 SER A C 1
ATOM 1441 O O . SER A 1 180 ? -51.370 0.741 42.090 1.00 52.19 180 SER A O 1
ATOM 1443 N N . SER A 1 181 ? -51.527 -1.233 41.069 1.00 56.34 181 SER A N 1
ATOM 1444 C CA . SER A 1 181 ? -51.125 -0.703 39.758 1.00 56.34 181 SER A CA 1
ATOM 1445 C C . SER A 1 181 ? -52.343 -0.222 38.956 1.00 56.34 181 SER A C 1
ATOM 1447 O O . SER A 1 181 ? -52.963 -0.999 38.223 1.00 56.34 181 SER A O 1
ATOM 1449 N N . THR A 1 182 ? -52.687 1.063 39.106 1.00 69.69 182 THR A N 1
ATOM 1450 C CA . THR A 1 182 ? -53.786 1.709 38.366 1.00 69.69 182 THR A CA 1
ATOM 1451 C C . THR A 1 182 ? -53.555 1.656 36.851 1.00 69.69 182 THR A C 1
ATOM 1453 O O . THR A 1 182 ? -52.413 1.638 36.382 1.00 69.69 182 THR A O 1
ATOM 1456 N N . ALA A 1 183 ? -54.637 1.640 36.063 1.00 74.94 183 ALA A N 1
ATOM 1457 C CA . ALA A 1 183 ? -54.562 1.511 34.602 1.00 74.94 183 ALA A CA 1
ATOM 1458 C C . ALA A 1 183 ? -53.672 2.592 33.958 1.00 74.94 183 ALA A C 1
ATOM 1460 O O . ALA A 1 183 ? -52.815 2.274 33.137 1.00 74.94 183 ALA A O 1
ATOM 1461 N N . TYR A 1 184 ? -53.787 3.839 34.427 1.00 78.88 184 TYR A N 1
ATOM 1462 C CA . TYR A 1 184 ? -52.930 4.957 34.027 1.00 78.88 184 TYR A CA 1
ATOM 1463 C C . TYR A 1 184 ? -51.435 4.700 34.290 1.00 78.88 184 TYR A C 1
ATOM 1465 O O . TYR A 1 184 ? -50.597 4.984 33.435 1.00 78.88 184 TYR A O 1
ATOM 1473 N N . LEU A 1 185 ? -51.074 4.100 35.432 1.00 80.06 185 LEU A N 1
ATOM 1474 C CA . LEU A 1 185 ? -49.678 3.775 35.740 1.00 80.06 185 LEU A CA 1
ATOM 1475 C C . LEU A 1 185 ? -49.127 2.681 34.812 1.00 80.06 185 LEU A C 1
ATOM 1477 O O . LEU A 1 185 ? -47.976 2.768 34.382 1.00 80.06 185 LEU A O 1
ATOM 1481 N N . LYS A 1 186 ? -49.956 1.690 34.451 1.00 82.56 186 LYS A N 1
ATOM 1482 C CA . LYS A 1 186 ? -49.609 0.669 33.447 1.00 82.56 186 LYS A CA 1
ATOM 1483 C C . LYS A 1 186 ? -49.433 1.296 32.064 1.00 82.56 186 LYS A C 1
ATOM 1485 O O . LYS A 1 186 ? -48.419 1.049 31.419 1.00 82.56 186 LYS A O 1
ATOM 1490 N N . GLN A 1 187 ? -50.363 2.150 31.636 1.00 85.25 187 GLN A N 1
ATOM 1491 C CA . GLN A 1 187 ? -50.293 2.861 30.356 1.00 85.25 187 GLN A CA 1
ATOM 1492 C C . GLN A 1 187 ? -49.037 3.740 30.267 1.00 85.25 187 GLN A C 1
ATOM 1494 O O . GLN A 1 187 ? -48.298 3.645 29.290 1.00 85.25 187 GLN A O 1
ATOM 1499 N N . LYS A 1 188 ? -48.719 4.505 31.322 1.00 85.31 188 LYS A N 1
ATOM 1500 C CA . LYS A 1 188 ? -47.493 5.316 31.410 1.00 85.31 188 LYS A CA 1
ATOM 1501 C C . LYS A 1 188 ? -46.217 4.467 31.335 1.00 85.31 188 LYS A C 1
ATOM 1503 O O . LYS A 1 188 ? -45.265 4.867 30.670 1.00 85.31 188 LYS A O 1
ATOM 1508 N N . GLN A 1 189 ? -46.192 3.288 31.966 1.00 85.19 189 GLN A N 1
ATOM 1509 C CA . GLN A 1 189 ? -45.063 2.354 31.850 1.00 85.19 189 GLN A CA 1
ATOM 1510 C C . GLN A 1 189 ? -44.928 1.756 30.443 1.00 85.19 189 GLN A C 1
ATOM 1512 O O . GLN A 1 189 ? -43.808 1.633 29.954 1.00 85.19 189 GLN A O 1
ATOM 1517 N N . GLN A 1 190 ? -46.032 1.406 29.776 1.00 84.38 190 GLN A N 1
ATOM 1518 C CA . GLN A 1 190 ? -45.986 0.888 28.403 1.00 84.38 190 GLN A CA 1
ATOM 1519 C C . GLN A 1 190 ? -45.572 1.979 27.404 1.00 84.38 190 GLN A C 1
ATOM 1521 O O . GLN A 1 190 ? -44.717 1.718 26.564 1.00 84.38 190 GLN A O 1
ATOM 1526 N N . TYR A 1 191 ? -46.073 3.211 27.543 1.00 92.00 191 TYR A N 1
ATOM 1527 C CA . TYR A 1 191 ? -45.628 4.355 26.737 1.00 92.00 191 TYR A CA 1
ATOM 1528 C C . TYR A 1 191 ? -44.122 4.613 26.896 1.00 92.00 191 TYR A C 1
ATOM 1530 O O . TYR A 1 191 ? -43.399 4.689 25.906 1.00 92.00 191 TYR A O 1
ATOM 1538 N N . LEU A 1 192 ? -43.621 4.655 28.138 1.00 94.12 192 LEU A N 1
ATOM 1539 C CA . LEU A 1 192 ? -42.192 4.841 28.404 1.00 94.12 192 LEU A CA 1
ATOM 1540 C C . LEU A 1 192 ? -41.340 3.693 27.833 1.00 94.12 192 LEU A C 1
ATOM 1542 O O . LEU A 1 192 ? -40.259 3.944 27.306 1.00 94.12 192 LEU A O 1
ATOM 1546 N N . ARG A 1 193 ? -41.828 2.446 27.886 1.00 91.25 193 ARG A N 1
ATOM 1547 C CA . ARG A 1 193 ? -41.173 1.301 27.231 1.00 91.25 193 ARG A CA 1
ATOM 1548 C C . ARG A 1 193 ? -41.118 1.460 25.717 1.00 91.25 193 ARG A C 1
ATOM 1550 O O . ARG A 1 193 ? -40.058 1.228 25.153 1.00 91.25 193 ARG A O 1
ATOM 1557 N N . VAL A 1 194 ? -42.218 1.851 25.069 1.00 94.56 194 VAL A N 1
ATOM 1558 C CA . VAL A 1 194 ? -42.247 2.084 23.615 1.00 94.56 194 VAL A CA 1
ATOM 1559 C C . VAL A 1 194 ? -41.239 3.168 23.235 1.00 94.56 194 VAL A C 1
ATOM 1561 O O . VAL A 1 194 ? -40.413 2.918 22.364 1.00 94.56 194 VAL A O 1
ATOM 1564 N N . LEU A 1 195 ? -41.229 4.298 23.952 1.00 95.25 195 LEU A N 1
ATOM 1565 C CA . LEU A 1 195 ? -40.308 5.413 23.714 1.00 95.25 195 LEU A CA 1
ATOM 1566 C C . LEU A 1 195 ? -38.830 4.998 23.856 1.00 95.25 195 LEU A C 1
ATOM 1568 O O . LEU A 1 195 ? -38.013 5.259 22.975 1.00 95.25 195 LEU A O 1
ATOM 1572 N N . VAL A 1 196 ? -38.482 4.288 24.936 1.00 95.50 196 VAL A N 1
ATOM 1573 C CA . VAL A 1 196 ? -37.116 3.778 25.149 1.00 95.50 196 VAL A CA 1
ATOM 1574 C C . VAL A 1 196 ? -36.738 2.733 24.092 1.00 95.50 196 VAL A C 1
ATOM 1576 O O . VAL A 1 196 ? -35.610 2.736 23.606 1.00 95.50 196 VAL A O 1
ATOM 1579 N N . MET A 1 197 ? -37.669 1.867 23.680 1.00 91.75 197 MET A N 1
ATOM 1580 C CA . MET A 1 197 ? -37.423 0.872 22.631 1.00 91.75 197 MET A CA 1
ATOM 1581 C C . MET A 1 197 ? -37.265 1.495 21.237 1.00 91.75 197 MET A C 1
ATOM 1583 O O . MET A 1 197 ? -36.469 0.980 20.451 1.00 91.75 197 MET A O 1
ATOM 1587 N N . SER A 1 198 ? -37.964 2.592 20.918 1.00 92.38 198 SER A N 1
ATOM 1588 C CA . SER A 1 198 ? -37.759 3.319 19.658 1.00 92.38 198 SER A CA 1
ATOM 1589 C C . SER A 1 198 ? -36.400 4.015 19.614 1.00 92.38 198 SER A C 1
ATOM 1591 O O . SER A 1 198 ? -35.703 3.883 18.609 1.00 92.38 198 SER A O 1
ATOM 1593 N N . GLU A 1 199 ? -35.969 4.656 20.705 1.00 94.25 199 GLU A N 1
ATOM 1594 C CA . GLU A 1 199 ? -34.633 5.268 20.785 1.00 94.25 199 GLU A CA 1
ATOM 1595 C C . GLU A 1 199 ? -33.518 4.214 20.710 1.00 94.25 199 GLU A C 1
ATOM 1597 O O . GLU A 1 199 ? -32.591 4.342 19.908 1.00 94.25 199 GLU A O 1
ATOM 1602 N N . LEU A 1 200 ? -33.636 3.109 21.459 1.00 94.50 200 LEU A N 1
ATOM 1603 C CA . LEU A 1 200 ? -32.673 2.001 21.396 1.00 94.50 200 LEU A CA 1
ATOM 1604 C C . LEU A 1 200 ? -32.611 1.360 20.002 1.00 94.50 200 LEU A C 1
ATOM 1606 O O . LEU A 1 200 ? -31.518 1.053 19.526 1.00 94.50 200 LEU A O 1
ATOM 1610 N N . ARG A 1 201 ? -33.751 1.194 19.313 1.00 93.31 201 ARG A N 1
ATOM 1611 C CA . ARG A 1 201 ? -33.777 0.741 17.911 1.00 93.31 201 ARG A CA 1
ATOM 1612 C C . ARG A 1 201 ? -33.100 1.760 16.985 1.00 93.31 201 ARG A C 1
ATOM 1614 O O . ARG A 1 201 ? -32.351 1.349 16.104 1.00 93.31 201 ARG A O 1
ATOM 1621 N N . GLY A 1 202 ? -33.323 3.059 17.190 1.00 95.44 202 GLY A N 1
ATOM 1622 C CA . GLY A 1 202 ? -32.708 4.136 16.409 1.00 95.44 202 GLY A CA 1
ATOM 1623 C C . GLY A 1 202 ? -31.186 4.227 16.578 1.00 95.44 202 GLY A C 1
ATOM 1624 O O . GLY A 1 202 ? -30.468 4.411 15.592 1.00 95.44 202 GLY A O 1
ATOM 1625 N N . GLU A 1 203 ? -30.675 4.047 17.799 1.00 95.06 203 GLU A N 1
ATOM 1626 C CA . GLU A 1 203 ? -29.233 3.941 18.063 1.00 95.06 203 GLU A CA 1
ATOM 1627 C C . GLU A 1 203 ? -28.639 2.652 17.488 1.00 95.06 203 GLU A C 1
ATOM 1629 O O . GLU A 1 203 ? -27.605 2.700 16.821 1.00 95.06 203 GLU A O 1
ATOM 1634 N N . MET A 1 204 ? -29.298 1.503 17.681 1.00 95.25 204 MET A N 1
ATOM 1635 C CA . MET A 1 204 ? -28.816 0.220 17.161 1.00 95.25 204 MET A CA 1
ATOM 1636 C C . MET A 1 204 ? -28.734 0.233 15.629 1.00 95.25 204 MET A C 1
ATOM 1638 O O . MET A 1 204 ? -27.685 -0.101 15.079 1.00 95.25 204 MET A O 1
ATOM 1642 N N . TRP A 1 205 ? -29.760 0.755 14.949 1.00 96.19 205 TRP A N 1
ATOM 1643 C CA . TRP A 1 205 ? -29.748 0.974 13.499 1.00 96.19 205 TRP A CA 1
ATOM 1644 C C . TRP A 1 205 ? -28.626 1.926 13.056 1.00 96.19 205 TRP A C 1
ATOM 1646 O O . TRP A 1 205 ? -27.931 1.654 12.074 1.00 96.19 205 TRP A O 1
ATOM 1656 N N . ARG A 1 206 ? -28.374 3.022 13.791 1.00 96.50 206 ARG A N 1
ATOM 1657 C CA . ARG A 1 206 ? -27.229 3.916 13.521 1.00 96.50 206 ARG A CA 1
ATOM 1658 C C . ARG A 1 206 ? -25.881 3.221 13.708 1.00 96.50 206 ARG A C 1
ATOM 1660 O O . ARG A 1 206 ? -24.960 3.492 12.938 1.00 96.50 206 ARG A O 1
ATOM 1667 N N . ILE A 1 207 ? -25.740 2.341 14.696 1.00 96.06 207 ILE A N 1
ATOM 1668 C CA . ILE A 1 207 ? -24.517 1.561 14.936 1.00 96.06 207 ILE A CA 1
ATOM 1669 C C . ILE A 1 207 ? -24.310 0.528 13.820 1.00 96.06 207 ILE A C 1
ATOM 1671 O O . ILE A 1 207 ? -23.198 0.406 13.308 1.00 96.06 207 ILE A O 1
ATOM 1675 N N . GLU A 1 208 ? -25.358 -0.180 13.405 1.00 94.88 208 GLU A N 1
ATOM 1676 C CA . GLU A 1 208 ? -25.308 -1.160 12.313 1.00 94.88 208 GLU A CA 1
ATOM 1677 C C . GLU A 1 208 ? -25.027 -0.496 10.962 1.00 94.88 208 GLU A C 1
ATOM 1679 O O . GLU A 1 208 ? -24.122 -0.929 10.254 1.00 94.88 208 GLU A O 1
ATOM 1684 N N . THR A 1 209 ? -25.678 0.630 10.660 1.00 96.56 209 THR A N 1
ATOM 1685 C CA . THR A 1 209 ? -25.404 1.429 9.453 1.00 96.56 209 THR A CA 1
ATOM 1686 C C . THR A 1 209 ? -23.952 1.926 9.432 1.00 96.56 209 THR A C 1
ATOM 1688 O O . THR A 1 209 ? -23.268 1.804 8.417 1.00 96.56 209 THR A O 1
ATOM 1691 N N . LYS A 1 210 ? -23.427 2.425 10.564 1.00 95.75 210 LYS A N 1
ATOM 1692 C CA . LYS A 1 210 ? -22.012 2.831 10.683 1.00 95.75 210 LYS A CA 1
ATOM 1693 C C . LYS A 1 210 ? -21.051 1.657 10.469 1.00 95.75 210 LYS A C 1
ATOM 1695 O O . LYS A 1 210 ? -20.049 1.829 9.776 1.00 95.75 210 LYS A O 1
ATOM 1700 N N . LYS A 1 211 ? -21.352 0.473 11.022 1.00 95.56 211 LYS A N 1
ATOM 1701 C CA . LYS A 1 211 ? -20.574 -0.755 10.775 1.00 95.56 211 LYS A CA 1
ATOM 1702 C C . LYS A 1 211 ? -20.597 -1.127 9.293 1.00 95.56 211 LYS A C 1
ATOM 1704 O O . LYS A 1 211 ? -19.530 -1.340 8.730 1.00 95.56 211 LYS A O 1
ATOM 1709 N N . LEU A 1 212 ? -21.775 -1.137 8.665 1.00 96.25 212 LEU A N 1
ATOM 1710 C CA . LEU A 1 212 ? -21.957 -1.515 7.263 1.00 96.25 212 LEU A CA 1
ATOM 1711 C C . LEU A 1 212 ? -21.173 -0.588 6.320 1.00 96.25 212 LEU A C 1
ATOM 1713 O O . LEU A 1 212 ? -20.417 -1.069 5.477 1.00 96.25 212 LEU A O 1
ATOM 1717 N N . VAL A 1 213 ? -21.261 0.731 6.527 1.00 96.88 213 VAL A N 1
ATOM 1718 C CA . VAL A 1 213 ? -20.488 1.736 5.774 1.00 96.88 213 VAL A CA 1
ATOM 1719 C C . VAL A 1 213 ? -18.979 1.578 5.994 1.00 96.88 213 VAL A C 1
ATOM 1721 O O . VAL A 1 213 ? -18.204 1.734 5.052 1.00 96.88 213 VAL A O 1
ATOM 1724 N N . HIS A 1 214 ? -18.533 1.240 7.209 1.00 94.75 214 HIS A N 1
ATOM 1725 C CA . HIS A 1 214 ? -17.117 0.971 7.467 1.00 94.75 214 HIS A CA 1
ATOM 1726 C C . HIS A 1 214 ? -16.638 -0.315 6.775 1.00 94.75 214 HIS A C 1
ATOM 1728 O O . HIS A 1 214 ? -15.578 -0.307 6.150 1.00 94.75 214 HIS A O 1
ATOM 1734 N N . THR A 1 215 ? -17.427 -1.395 6.809 1.00 95.94 215 THR A N 1
ATOM 1735 C CA . THR A 1 215 ? -17.100 -2.631 6.084 1.00 95.94 215 THR A CA 1
ATOM 1736 C C . THR A 1 215 ? -17.115 -2.438 4.573 1.00 95.94 215 THR A C 1
ATOM 1738 O O . THR A 1 215 ? -16.231 -2.968 3.912 1.00 95.94 215 THR A O 1
ATOM 1741 N N . PHE A 1 216 ? -18.041 -1.641 4.027 1.00 96.75 216 PHE A N 1
ATOM 1742 C CA . PHE A 1 216 ? -18.078 -1.314 2.600 1.00 96.75 216 PHE A CA 1
ATOM 1743 C C . PHE A 1 216 ? -16.779 -0.624 2.168 1.00 96.75 216 PHE A C 1
ATOM 1745 O O . PHE A 1 216 ? -16.078 -1.139 1.303 1.00 96.75 216 PHE A O 1
ATOM 1752 N N . LYS A 1 217 ? -16.384 0.451 2.864 1.00 96.12 217 LYS A N 1
ATOM 1753 C CA . LYS A 1 217 ? -15.125 1.174 2.603 1.00 96.12 217 LYS A CA 1
ATOM 1754 C C . LYS A 1 217 ? -13.878 0.299 2.762 1.00 96.12 217 LYS A C 1
ATOM 1756 O O . LYS A 1 217 ? -12.889 0.494 2.066 1.00 96.12 217 LYS A O 1
ATOM 1761 N N . LEU A 1 218 ? -13.908 -0.685 3.663 1.00 96.25 218 LEU A N 1
ATOM 1762 C CA . LEU A 1 218 ? -12.816 -1.650 3.797 1.00 96.25 218 LEU A CA 1
ATOM 1763 C C . LEU A 1 218 ? -12.735 -2.616 2.602 1.00 96.25 218 LEU A C 1
ATOM 1765 O O . LEU A 1 218 ? -11.631 -3.018 2.242 1.00 96.25 218 LEU A O 1
ATOM 1769 N N . GLN A 1 219 ? -13.862 -2.999 1.992 1.00 95.12 219 GLN A N 1
ATOM 1770 C CA . GLN A 1 219 ? -13.858 -3.811 0.768 1.00 95.12 219 GLN A CA 1
ATOM 1771 C C . GLN A 1 219 ? -13.515 -2.974 -0.473 1.00 95.12 219 GLN A C 1
ATOM 1773 O O . GLN A 1 219 ? -12.791 -3.465 -1.329 1.00 95.12 219 GLN A O 1
ATOM 1778 N N . GLU A 1 220 ? -13.950 -1.714 -0.532 1.00 97.06 220 GLU A N 1
ATOM 1779 C CA . GLU A 1 220 ? -13.576 -0.717 -1.549 1.00 97.06 220 GLU A CA 1
ATOM 1780 C C . GLU A 1 220 ? -12.044 -0.560 -1.615 1.00 97.06 220 GLU A C 1
ATOM 1782 O O . GLU A 1 220 ? -11.433 -0.914 -2.621 1.00 97.06 220 GLU A O 1
ATOM 1787 N N . CYS A 1 221 ? -11.390 -0.223 -0.493 1.00 95.88 221 CYS A N 1
ATOM 1788 C CA . CYS A 1 221 ? -9.924 -0.141 -0.423 1.00 95.88 221 CYS A CA 1
ATOM 1789 C C . CYS A 1 221 ? -9.208 -1.462 -0.773 1.00 95.88 221 CYS A C 1
ATOM 1791 O O . CYS A 1 221 ? -8.091 -1.439 -1.287 1.00 95.88 221 CYS A O 1
ATOM 1793 N N . LYS A 1 222 ? -9.805 -2.626 -0.479 1.00 97.38 222 LYS A N 1
ATOM 1794 C CA . LYS A 1 222 ? -9.238 -3.929 -0.876 1.00 97.38 222 LYS A CA 1
ATOM 1795 C C . LYS A 1 222 ? -9.377 -4.179 -2.373 1.00 97.38 222 LYS A C 1
ATOM 1797 O O . LYS A 1 222 ? -8.465 -4.749 -2.961 1.00 97.38 222 LYS A O 1
ATOM 1802 N N . HIS A 1 223 ? -10.494 -3.771 -2.973 1.00 96.69 223 HIS A N 1
ATOM 1803 C CA . HIS A 1 223 ? -10.716 -3.875 -4.408 1.00 96.69 223 HIS A CA 1
ATOM 1804 C C . HIS A 1 223 ? -9.702 -3.015 -5.167 1.00 96.69 223 HIS A C 1
ATOM 1806 O O . HIS A 1 223 ? -9.044 -3.536 -6.061 1.00 96.69 223 HIS A O 1
ATOM 1812 N N . ASP A 1 224 ? -9.478 -1.771 -4.728 1.00 96.69 224 ASP A N 1
ATOM 1813 C CA . ASP A 1 224 ? -8.441 -0.887 -5.276 1.00 96.69 224 ASP A CA 1
ATOM 1814 C C . ASP A 1 224 ? -7.049 -1.540 -5.233 1.00 96.69 224 ASP A C 1
ATOM 1816 O O . ASP A 1 224 ? -6.352 -1.594 -6.248 1.00 96.69 224 ASP A O 1
ATOM 1820 N N . ILE A 1 225 ? -6.646 -2.087 -4.075 1.00 96.94 225 ILE A N 1
ATOM 1821 C CA . ILE A 1 225 ? -5.355 -2.780 -3.921 1.00 96.94 225 ILE A CA 1
ATOM 1822 C C . ILE A 1 225 ? -5.262 -3.953 -4.905 1.00 96.94 225 ILE A C 1
ATOM 1824 O O . ILE A 1 225 ? -4.355 -3.968 -5.738 1.00 96.94 225 ILE A O 1
ATOM 1828 N N . ILE A 1 226 ? -6.234 -4.872 -4.885 1.00 97.81 226 ILE A N 1
ATOM 1829 C CA . ILE A 1 226 ? -6.274 -6.047 -5.771 1.00 97.81 226 ILE A CA 1
ATOM 1830 C C . ILE A 1 226 ? -6.248 -5.629 -7.247 1.00 97.81 226 ILE A C 1
ATOM 1832 O O . IL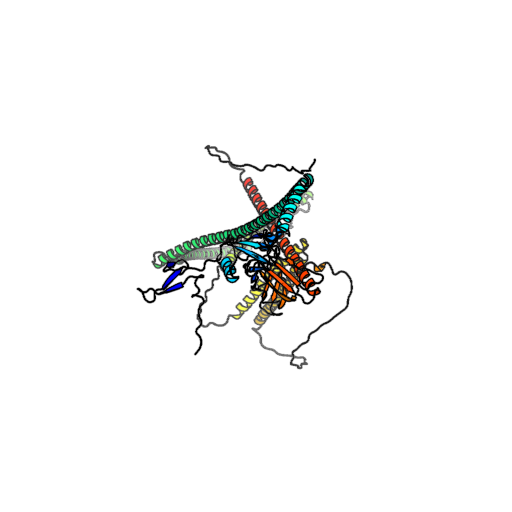E A 1 226 ? -5.557 -6.254 -8.048 1.00 97.81 226 ILE A O 1
ATOM 1836 N N . GLN A 1 227 ? -6.949 -4.558 -7.624 1.00 97.12 227 GLN A N 1
ATOM 1837 C CA . GLN A 1 227 ? -6.982 -4.063 -8.998 1.00 97.12 227 GLN A CA 1
ATOM 1838 C C . GLN A 1 227 ? -5.640 -3.445 -9.423 1.00 97.12 227 GLN A C 1
ATOM 1840 O O . GLN A 1 227 ? -5.221 -3.637 -10.568 1.00 97.12 227 GLN A O 1
ATOM 1845 N N . THR A 1 228 ? -4.920 -2.765 -8.522 1.00 96.25 228 THR A N 1
ATOM 1846 C CA . THR A 1 228 ? -3.556 -2.282 -8.811 1.00 96.25 228 THR A CA 1
ATOM 1847 C C . THR A 1 228 ? -2.529 -3.413 -8.895 1.00 96.25 228 THR A C 1
ATOM 1849 O O . THR A 1 228 ? -1.694 -3.396 -9.801 1.00 96.25 228 THR A O 1
ATOM 1852 N N . GLU A 1 229 ? -2.605 -4.421 -8.022 1.00 96.81 229 GLU A N 1
ATOM 1853 C CA . GLU A 1 229 ? -1.731 -5.603 -8.056 1.00 96.81 229 GLU A CA 1
ATOM 1854 C C . GLU A 1 229 ? -1.982 -6.443 -9.316 1.00 96.81 229 GLU A C 1
ATOM 1856 O O . GLU A 1 229 ? -1.042 -6.770 -10.042 1.00 96.81 229 GLU A O 1
ATOM 1861 N N . PHE A 1 230 ? -3.250 -6.704 -9.651 1.00 97.75 230 PHE A N 1
ATOM 1862 C CA . PHE A 1 230 ? -3.645 -7.381 -10.888 1.00 97.75 230 PHE A CA 1
ATOM 1863 C C . PHE A 1 230 ? -3.225 -6.596 -12.139 1.00 97.75 230 PHE A C 1
ATOM 1865 O O . PHE A 1 230 ? -2.788 -7.192 -13.122 1.00 97.75 230 PHE A O 1
ATOM 1872 N N . GLY A 1 231 ? -3.297 -5.260 -12.104 1.00 97.31 231 GLY A N 1
ATOM 1873 C CA . GLY A 1 231 ? -2.788 -4.397 -13.171 1.00 97.31 231 GLY A CA 1
ATOM 1874 C C . GLY A 1 231 ? -1.285 -4.581 -13.403 1.00 97.31 231 GLY A C 1
ATOM 1875 O O . GLY A 1 231 ? -0.868 -4.833 -14.535 1.00 97.31 231 GLY A O 1
ATOM 1876 N N . GLN A 1 232 ? -0.485 -4.535 -12.332 1.00 96.00 232 GLN A N 1
ATOM 1877 C CA . GLN A 1 232 ? 0.964 -4.768 -12.394 1.00 96.00 232 GLN A CA 1
ATOM 1878 C C . GLN A 1 232 ? 1.303 -6.185 -12.873 1.00 96.00 232 GLN A C 1
ATOM 1880 O O . GLN A 1 232 ? 2.211 -6.360 -13.683 1.00 96.00 232 GLN A O 1
ATOM 1885 N N . GLU A 1 233 ? 0.591 -7.209 -12.398 1.00 96.56 233 GLU A N 1
ATOM 1886 C CA . GLU A 1 233 ? 0.857 -8.596 -12.791 1.00 96.56 233 GLU A CA 1
ATOM 1887 C C . GLU A 1 233 ? 0.420 -8.880 -14.237 1.00 96.56 233 GLU A C 1
ATOM 1889 O O . GLU A 1 233 ? 1.106 -9.590 -14.970 1.00 96.56 233 GLU A O 1
ATOM 1894 N N . SER A 1 234 ? -0.661 -8.247 -14.706 1.00 96.75 234 SER A N 1
ATOM 1895 C CA . SER A 1 234 ? -1.059 -8.268 -16.118 1.00 96.75 234 SER A CA 1
ATOM 1896 C C . SER A 1 234 ? -0.011 -7.596 -17.016 1.00 96.75 234 SER A C 1
ATOM 1898 O O . SER A 1 234 ? 0.263 -8.084 -18.113 1.00 96.75 234 SER A O 1
ATOM 1900 N N . GLU A 1 235 ? 0.625 -6.513 -16.556 1.00 96.88 235 GLU A N 1
ATOM 1901 C CA . GLU A 1 235 ? 1.723 -5.864 -17.279 1.00 96.88 235 GLU A CA 1
ATOM 1902 C C . GLU A 1 235 ? 2.982 -6.746 -17.334 1.00 96.88 235 GLU A C 1
ATOM 1904 O O . GLU A 1 235 ? 3.493 -6.980 -18.430 1.00 96.88 235 GLU A O 1
ATOM 1909 N N . LYS A 1 236 ? 3.416 -7.338 -16.209 1.00 96.94 236 LYS A N 1
ATOM 1910 C CA . LYS A 1 236 ? 4.522 -8.322 -16.178 1.00 96.94 236 LYS A CA 1
ATOM 1911 C C . LYS A 1 236 ? 4.245 -9.533 -17.072 1.00 96.94 236 LYS A C 1
ATOM 1913 O O . LYS A 1 236 ? 5.111 -9.973 -17.822 1.00 96.94 236 LYS A O 1
ATOM 1918 N N . SER A 1 237 ? 3.023 -10.062 -17.036 1.00 95.88 237 SER A N 1
ATOM 1919 C CA . SER A 1 237 ? 2.604 -11.178 -17.889 1.00 95.88 237 SER A CA 1
ATOM 1920 C C . SER A 1 237 ? 2.695 -10.813 -19.378 1.00 95.88 237 SER A C 1
ATOM 1922 O O . SER A 1 237 ? 3.176 -11.607 -20.194 1.00 95.88 237 SER A O 1
ATOM 1924 N N . ARG A 1 238 ? 2.334 -9.575 -19.748 1.00 96.94 238 ARG A N 1
ATOM 1925 C CA . ARG A 1 238 ? 2.502 -9.054 -21.115 1.00 96.94 238 ARG A CA 1
ATOM 1926 C C . ARG A 1 238 ? 3.970 -8.883 -21.506 1.00 96.94 238 ARG A C 1
ATOM 1928 O O . ARG A 1 238 ? 4.313 -9.287 -22.616 1.00 96.94 238 ARG A O 1
ATOM 1935 N N . THR A 1 239 ? 4.833 -8.330 -20.648 1.00 97.25 239 THR A N 1
ATOM 1936 C CA . THR A 1 239 ? 6.265 -8.183 -20.975 1.00 97.25 239 THR A CA 1
ATOM 1937 C C . THR A 1 239 ? 6.936 -9.545 -21.130 1.00 97.25 239 THR A C 1
ATOM 1939 O O . THR A 1 239 ? 7.532 -9.789 -22.175 1.00 97.25 239 THR A O 1
ATOM 1942 N N . LEU A 1 240 ? 6.723 -10.478 -20.197 1.00 97.00 240 LEU A N 1
ATOM 1943 C CA . LEU A 1 240 ? 7.219 -11.858 -20.291 1.00 97.00 240 LEU A CA 1
ATOM 1944 C C . LEU A 1 240 ? 6.696 -12.582 -21.544 1.00 97.00 240 LEU A C 1
ATOM 1946 O O . LEU A 1 240 ? 7.447 -13.291 -22.209 1.00 97.00 240 LEU A O 1
ATOM 1950 N N . THR A 1 241 ? 5.436 -12.361 -21.933 1.00 97.25 241 THR A N 1
ATOM 1951 C CA . THR A 1 241 ? 4.879 -12.912 -23.184 1.00 97.25 241 THR A CA 1
ATOM 1952 C C . THR A 1 241 ? 5.563 -12.332 -24.429 1.00 97.25 241 THR A C 1
ATOM 1954 O O . THR A 1 241 ? 5.748 -13.042 -25.420 1.00 97.25 241 THR A O 1
ATOM 1957 N N . MET A 1 242 ? 5.943 -11.052 -24.415 1.00 97.12 242 MET A N 1
ATOM 1958 C CA . MET A 1 242 ? 6.678 -10.419 -25.518 1.00 97.12 242 MET A CA 1
ATOM 1959 C C . MET A 1 242 ? 8.143 -10.870 -25.563 1.00 97.12 242 MET A C 1
ATOM 1961 O O . MET A 1 242 ? 8.653 -11.163 -26.644 1.00 97.12 242 MET A O 1
ATOM 1965 N N . GLU A 1 243 ? 8.796 -11.013 -24.409 1.00 97.56 243 GLU A N 1
ATOM 1966 C CA . GLU A 1 243 ? 10.148 -11.566 -24.294 1.00 97.56 243 GLU A CA 1
ATOM 1967 C C . GLU A 1 243 ? 10.198 -13.027 -24.753 1.00 97.56 243 GLU A C 1
ATOM 1969 O O . GLU A 1 243 ? 11.054 -13.375 -25.560 1.00 97.56 243 GLU A O 1
ATOM 1974 N N . HIS A 1 244 ? 9.236 -13.867 -24.357 1.00 96.81 244 HIS A N 1
ATOM 1975 C CA . HIS A 1 244 ? 9.128 -15.248 -24.840 1.00 96.81 244 HIS A CA 1
ATOM 1976 C C . HIS A 1 244 ? 8.923 -15.308 -26.365 1.00 96.81 244 HIS A C 1
ATOM 1978 O O . HIS A 1 244 ? 9.507 -16.165 -27.035 1.00 96.81 244 HIS A O 1
ATOM 1984 N N . LYS A 1 245 ? 8.124 -14.403 -26.949 1.00 97.56 245 LYS A N 1
ATOM 1985 C CA . LYS A 1 245 ? 7.974 -14.312 -28.413 1.00 97.56 245 LYS A CA 1
ATOM 1986 C C . LYS A 1 245 ? 9.294 -13.942 -29.092 1.00 97.56 245 LYS A C 1
ATOM 1988 O O . LYS A 1 245 ? 9.649 -14.577 -30.082 1.00 97.56 245 LYS A O 1
ATOM 1993 N N . GLN A 1 246 ? 10.038 -12.977 -28.549 1.00 97.31 246 GLN A N 1
ATOM 1994 C CA . GLN A 1 246 ? 11.352 -12.598 -29.074 1.00 97.31 246 GLN A CA 1
ATOM 1995 C C . GLN A 1 246 ? 12.372 -13.739 -28.942 1.00 97.31 246 GLN A C 1
ATOM 1997 O O . GLN A 1 246 ? 13.051 -14.059 -29.913 1.00 97.31 246 GLN A O 1
ATOM 2002 N N . LEU A 1 247 ? 12.434 -14.399 -27.781 1.00 96.88 247 LEU A N 1
ATOM 2003 C CA . LEU A 1 247 ? 13.320 -15.540 -27.542 1.00 96.88 247 LEU A CA 1
ATOM 2004 C C . LEU A 1 247 ? 13.030 -16.701 -28.498 1.00 96.88 247 LEU A C 1
ATOM 2006 O O . LEU A 1 247 ? 13.976 -17.304 -28.989 1.00 96.88 247 LEU A O 1
ATOM 2010 N N . LYS A 1 248 ? 11.760 -16.965 -28.835 1.00 98.06 248 LYS A N 1
ATOM 2011 C CA . LYS A 1 248 ? 11.402 -17.969 -29.848 1.00 98.06 248 LYS A CA 1
ATOM 2012 C C . LYS A 1 248 ? 11.857 -17.572 -31.261 1.00 98.06 248 LYS A C 1
ATOM 2014 O O . LYS A 1 248 ? 12.341 -18.416 -32.008 1.00 98.06 248 LYS A O 1
ATOM 2019 N N . VAL A 1 249 ? 11.743 -16.296 -31.639 1.00 97.75 249 VAL A N 1
ATOM 2020 C CA . VAL A 1 249 ? 12.261 -15.803 -32.933 1.00 97.75 249 VAL A CA 1
ATOM 2021 C C . VAL A 1 249 ? 13.789 -15.911 -32.994 1.00 97.75 249 VAL A C 1
ATOM 2023 O O . VAL A 1 249 ? 14.338 -16.303 -34.025 1.00 97.75 249 VAL A O 1
ATOM 2026 N N . ASP A 1 250 ? 14.478 -15.611 -31.892 1.00 96.06 250 ASP A N 1
ATOM 2027 C CA . ASP A 1 250 ? 15.927 -15.784 -31.787 1.00 96.06 250 ASP A CA 1
ATOM 2028 C C . ASP A 1 250 ? 16.323 -17.276 -31.785 1.00 96.06 250 ASP A C 1
ATOM 2030 O O . ASP A 1 250 ? 17.266 -17.641 -32.482 1.00 96.06 250 ASP A O 1
ATOM 2034 N N . GLU A 1 251 ? 15.577 -18.162 -31.116 1.00 97.81 251 GLU A N 1
ATOM 2035 C CA . GLU A 1 251 ? 15.746 -19.625 -31.175 1.00 97.81 251 GLU A CA 1
ATOM 2036 C C . GLU A 1 251 ? 15.623 -20.144 -32.616 1.00 97.81 251 GLU A C 1
ATOM 2038 O O . GLU A 1 251 ? 16.532 -20.806 -33.115 1.00 97.81 251 GLU A O 1
ATOM 2043 N N . GLU A 1 252 ? 14.549 -19.791 -33.332 1.00 97.50 252 GLU A N 1
ATOM 2044 C CA . GLU A 1 252 ? 14.352 -20.179 -34.734 1.00 97.50 252 GLU A CA 1
ATOM 2045 C C . GLU A 1 252 ? 15.467 -19.652 -35.653 1.00 97.50 252 GLU A C 1
ATOM 2047 O O . GLU A 1 252 ? 15.832 -20.308 -36.631 1.00 97.50 252 GLU A O 1
ATOM 2052 N N . LYS A 1 253 ? 16.023 -18.474 -35.352 1.00 96.88 253 LYS A N 1
ATOM 2053 C CA . LYS A 1 253 ? 17.157 -17.877 -36.070 1.00 96.88 253 LYS A CA 1
ATOM 2054 C C . LYS A 1 253 ? 18.471 -18.607 -35.778 1.00 96.88 253 LYS A C 1
ATOM 2056 O O . LYS A 1 253 ? 19.210 -18.900 -36.716 1.00 96.88 253 LYS A O 1
ATOM 2061 N N . TYR A 1 254 ? 18.769 -18.912 -34.514 1.00 96.00 254 TYR A N 1
ATOM 2062 C CA . TYR A 1 254 ? 19.969 -19.663 -34.140 1.00 96.00 254 TYR A CA 1
ATOM 2063 C C . TYR A 1 254 ? 19.900 -21.113 -34.620 1.00 96.00 254 TYR A C 1
ATOM 2065 O O . TYR A 1 254 ? 20.908 -21.633 -35.087 1.00 96.00 254 TYR A O 1
ATOM 2073 N N . LYS A 1 255 ? 18.714 -21.732 -34.626 1.00 97.25 255 LYS A N 1
ATOM 2074 C CA . LYS A 1 255 ? 18.494 -23.049 -35.228 1.00 97.25 255 LYS A CA 1
ATOM 2075 C C . LYS A 1 255 ? 18.827 -23.045 -36.721 1.00 97.25 255 LYS A C 1
ATOM 2077 O O . LYS A 1 255 ? 19.690 -23.805 -37.131 1.00 97.25 255 LYS A O 1
ATOM 2082 N N . LYS A 1 256 ? 18.281 -22.099 -37.499 1.00 94.12 256 LYS A N 1
ATOM 2083 C CA . LYS A 1 256 ? 18.622 -21.931 -38.930 1.00 94.12 256 LYS A CA 1
ATOM 2084 C C . LYS A 1 256 ? 20.122 -21.695 -39.165 1.00 94.12 256 LYS A C 1
ATOM 2086 O O . LYS A 1 256 ? 20.656 -22.145 -40.175 1.00 94.12 256 LYS A O 1
ATOM 2091 N N . MET A 1 257 ? 20.807 -21.008 -38.248 1.00 91.62 257 MET A N 1
ATOM 2092 C CA . MET A 1 257 ? 22.261 -20.810 -38.303 1.00 91.62 257 MET A CA 1
ATOM 2093 C C . MET A 1 257 ? 23.034 -22.108 -38.016 1.00 91.62 257 MET A C 1
ATOM 2095 O O . MET A 1 257 ? 23.983 -22.412 -38.730 1.00 91.62 257 MET A O 1
ATOM 2099 N N . LEU A 1 258 ? 22.616 -22.894 -37.019 1.00 93.25 258 LEU A N 1
ATOM 2100 C CA . LEU A 1 258 ? 23.182 -24.215 -36.723 1.00 93.25 258 LEU A CA 1
ATOM 2101 C C . LEU A 1 258 ? 22.935 -25.207 -37.867 1.00 93.25 258 LEU A C 1
ATOM 2103 O O . LEU A 1 258 ? 23.854 -25.925 -38.251 1.00 93.25 258 LEU A O 1
ATOM 2107 N N . ASP A 1 259 ? 21.742 -25.193 -38.466 1.00 92.00 259 ASP A N 1
ATOM 2108 C CA . ASP A 1 259 ? 21.411 -25.997 -39.644 1.00 92.00 259 ASP A CA 1
ATOM 2109 C C . ASP A 1 259 ? 22.382 -25.667 -40.797 1.00 92.00 259 ASP A C 1
ATOM 2111 O O . ASP A 1 259 ? 23.028 -26.569 -41.334 1.00 92.00 259 ASP A O 1
ATOM 2115 N N . GLN A 1 260 ? 22.572 -24.376 -41.115 1.00 88.19 260 GLN A N 1
ATOM 2116 C CA . GLN A 1 260 ? 23.531 -23.901 -42.128 1.00 88.19 260 GLN A CA 1
ATOM 2117 C C . GLN A 1 260 ? 24.981 -24.306 -41.823 1.00 88.19 260 GLN A C 1
ATOM 2119 O O . GLN A 1 260 ? 25.678 -24.780 -42.719 1.00 88.19 260 GLN A O 1
ATOM 2124 N N . LEU A 1 261 ? 25.431 -24.162 -40.572 1.00 87.50 261 LEU A N 1
ATOM 2125 C CA . LEU A 1 261 ? 26.770 -24.584 -40.148 1.00 87.50 261 LEU A CA 1
ATOM 2126 C C . LEU A 1 261 ? 26.950 -26.103 -40.287 1.00 87.50 261 LEU A C 1
ATOM 2128 O O . LEU A 1 261 ? 27.978 -26.541 -40.792 1.00 87.50 261 LEU A O 1
ATOM 2132 N N . SER A 1 262 ? 25.933 -26.907 -39.958 1.00 90.06 262 SER A N 1
ATOM 2133 C CA . SER A 1 262 ? 25.981 -28.367 -40.135 1.00 90.06 262 SER A CA 1
ATOM 2134 C C . SER A 1 262 ? 26.020 -28.799 -41.610 1.00 90.06 262 SER A C 1
ATOM 2136 O O . SER A 1 262 ? 26.528 -29.873 -41.929 1.00 90.06 262 SER A O 1
ATOM 2138 N N . LEU A 1 263 ? 25.501 -27.976 -42.531 1.00 88.25 263 LEU A N 1
ATOM 2139 C CA . LEU A 1 263 ? 25.639 -28.196 -43.975 1.00 88.25 263 LEU A CA 1
ATOM 2140 C C . LEU A 1 263 ? 27.034 -27.795 -44.487 1.00 88.25 263 LEU A C 1
ATOM 2142 O O . LEU A 1 263 ? 27.534 -28.439 -45.407 1.00 88.25 263 LEU A O 1
ATOM 2146 N N . GLN A 1 264 ? 27.678 -26.787 -43.888 1.00 84.44 264 GLN A N 1
ATOM 2147 C CA . GLN A 1 264 ? 29.070 -26.410 -44.188 1.00 84.44 264 GLN A CA 1
ATOM 2148 C C . GLN A 1 264 ? 30.071 -27.450 -43.655 1.00 84.44 264 GLN A C 1
ATOM 2150 O O . GLN A 1 264 ? 30.995 -27.837 -44.370 1.00 84.44 264 GLN A O 1
ATOM 2155 N N . GLU A 1 265 ? 29.843 -27.963 -42.442 1.00 85.31 265 GLU A N 1
ATOM 2156 C CA . GLU A 1 265 ? 30.602 -29.062 -41.826 1.00 85.31 265 GLU A CA 1
ATOM 2157 C C . GLU A 1 265 ? 30.560 -30.334 -42.686 1.00 85.31 265 GLU A C 1
ATOM 2159 O O . GLU A 1 265 ? 31.586 -30.963 -42.919 1.00 85.31 265 GLU A O 1
ATOM 2164 N N . LYS A 1 266 ? 29.387 -30.670 -43.240 1.00 88.25 266 LYS A N 1
ATOM 2165 C CA . LYS A 1 266 ? 29.211 -31.789 -44.185 1.00 88.25 266 LYS A CA 1
ATOM 2166 C C . LYS A 1 266 ? 29.674 -31.470 -45.615 1.00 88.25 266 LYS A C 1
ATOM 2168 O O . LYS A 1 266 ? 29.537 -32.317 -46.490 1.00 88.25 266 LYS A O 1
ATOM 2173 N N . HIS A 1 267 ? 30.163 -30.256 -45.867 1.00 75.75 267 HIS A N 1
ATOM 2174 C CA . HIS A 1 267 ? 30.564 -29.736 -47.181 1.00 75.75 267 HIS A CA 1
ATOM 2175 C C . HIS A 1 267 ? 29.453 -29.721 -48.258 1.00 75.75 267 HIS A C 1
ATOM 2177 O O . HIS A 1 267 ? 29.744 -29.600 -49.445 1.00 75.75 267 HIS A O 1
ATOM 2183 N N . LEU A 1 268 ? 28.171 -29.768 -47.863 1.00 73.81 268 LEU A N 1
ATOM 2184 C CA . LEU A 1 268 ? 27.021 -29.568 -48.765 1.00 73.81 268 LEU A CA 1
ATOM 2185 C C . LEU A 1 268 ? 26.705 -28.083 -49.031 1.00 73.81 268 LEU A C 1
ATOM 2187 O O . LEU A 1 268 ? 25.872 -27.777 -49.882 1.00 73.81 268 LEU A O 1
ATOM 2191 N N . MET A 1 269 ? 27.330 -27.155 -48.302 1.00 69.62 269 MET A N 1
ATOM 2192 C CA . MET A 1 269 ? 27.163 -25.711 -48.484 1.00 69.62 269 MET A CA 1
ATOM 2193 C C . MET A 1 269 ? 28.519 -25.009 -48.403 1.00 69.62 269 MET A C 1
ATOM 2195 O O . MET A 1 269 ? 29.268 -25.207 -47.450 1.00 69.62 269 MET A O 1
ATOM 2199 N N . GLU A 1 270 ? 28.822 -24.157 -49.382 1.00 70.81 270 GLU A N 1
ATOM 2200 C CA . GLU A 1 270 ? 29.989 -23.274 -49.335 1.00 70.81 270 GLU A CA 1
ATOM 2201 C C . GLU A 1 270 ? 29.757 -22.139 -48.318 1.00 70.81 270 GLU A C 1
ATOM 2203 O O . GLU A 1 270 ? 28.633 -21.659 -48.148 1.00 70.81 270 GLU A O 1
ATOM 2208 N N . ALA A 1 271 ? 30.804 -21.697 -47.615 1.00 75.19 271 ALA A N 1
ATOM 2209 C CA . ALA A 1 271 ? 30.661 -20.632 -46.624 1.00 75.19 271 ALA A CA 1
ATOM 2210 C C . ALA A 1 271 ? 30.215 -19.313 -47.297 1.00 75.19 271 ALA A C 1
ATOM 2212 O O . ALA A 1 271 ? 30.839 -18.885 -48.271 1.00 75.19 271 ALA A O 1
ATOM 2213 N N . PRO A 1 272 ? 29.202 -18.595 -46.770 1.00 73.75 272 PRO A N 1
ATOM 2214 C CA . PRO A 1 272 ? 28.608 -17.441 -47.453 1.00 73.75 272 PRO A CA 1
ATOM 2215 C C . PRO A 1 272 ? 29.595 -16.285 -47.670 1.00 73.75 272 PRO A C 1
ATOM 2217 O O . PRO A 1 272 ? 29.462 -15.525 -48.628 1.00 73.75 272 PRO A O 1
ATOM 2220 N N . GLU A 1 273 ? 30.615 -16.167 -46.815 1.00 74.44 273 GLU A N 1
ATOM 2221 C CA . GLU A 1 273 ? 31.704 -15.203 -46.989 1.00 74.44 273 GLU A CA 1
ATOM 2222 C C . GLU A 1 273 ? 32.688 -15.607 -48.103 1.00 74.44 273 GLU A C 1
ATOM 2224 O O . GLU A 1 273 ? 33.210 -14.718 -48.769 1.00 74.44 273 GLU A O 1
ATOM 2229 N N . LEU A 1 274 ? 32.880 -16.902 -48.403 1.00 75.88 274 LEU A N 1
ATOM 2230 C CA . LEU A 1 274 ? 33.631 -17.348 -49.590 1.00 75.88 274 LEU A CA 1
ATOM 2231 C C . LEU A 1 274 ? 32.856 -17.033 -50.870 1.00 75.88 274 LEU A C 1
ATOM 2233 O O . LEU A 1 274 ? 33.404 -16.404 -51.775 1.00 75.88 274 LEU A O 1
ATOM 2237 N N . THR A 1 275 ? 31.561 -17.360 -50.920 1.00 79.56 275 THR A N 1
ATOM 2238 C CA . THR A 1 275 ? 30.709 -17.040 -52.074 1.00 79.56 275 THR A CA 1
ATOM 2239 C C . THR A 1 275 ? 30.687 -15.526 -52.334 1.00 79.56 275 THR A C 1
ATOM 2241 O O . THR A 1 275 ? 30.906 -15.079 -53.462 1.00 79.56 275 THR A O 1
ATOM 2244 N N . LYS A 1 276 ? 30.525 -14.714 -51.280 1.00 84.38 276 LYS A N 1
ATOM 2245 C CA . LYS A 1 276 ? 30.584 -13.241 -51.317 1.00 84.38 276 LYS A CA 1
ATOM 2246 C C . LYS A 1 276 ? 31.962 -12.709 -51.722 1.00 84.38 276 LYS A C 1
ATOM 2248 O O . LYS A 1 276 ? 32.021 -11.779 -52.525 1.00 84.38 276 LYS A O 1
ATOM 2253 N N . ASN A 1 277 ? 33.053 -13.304 -51.237 1.00 83.44 277 ASN A N 1
ATOM 2254 C CA . ASN A 1 277 ? 34.411 -12.966 -51.664 1.00 83.44 277 ASN A CA 1
ATOM 2255 C C . ASN A 1 277 ? 34.611 -13.280 -53.158 1.00 83.44 277 ASN A C 1
ATOM 2257 O O . ASN A 1 277 ? 35.072 -12.418 -53.893 1.00 83.44 277 ASN A O 1
ATOM 2261 N N . SER A 1 278 ? 34.138 -14.426 -53.662 1.00 85.62 278 SER A N 1
ATOM 2262 C CA . SER A 1 278 ? 34.211 -14.755 -55.098 1.00 85.62 278 SER A CA 1
ATOM 2263 C C . SER A 1 278 ? 33.466 -13.741 -55.984 1.00 85.62 278 SER A C 1
ATOM 2265 O O . SER A 1 278 ? 33.926 -13.407 -57.076 1.00 85.62 278 SER A O 1
ATOM 2267 N N . ILE A 1 279 ? 32.338 -13.199 -55.504 1.00 88.75 279 ILE A N 1
ATOM 2268 C CA . ILE A 1 279 ? 31.564 -12.153 -56.192 1.00 88.75 279 ILE A CA 1
ATOM 2269 C C . ILE A 1 279 ? 32.299 -10.806 -56.152 1.00 88.75 279 ILE A C 1
ATOM 2271 O O . ILE A 1 279 ? 32.264 -10.066 -57.135 1.00 88.75 279 ILE A O 1
ATOM 2275 N N . LEU A 1 280 ? 32.965 -10.475 -55.042 1.00 89.44 280 LEU A N 1
ATOM 2276 C CA . LEU A 1 280 ? 33.789 -9.268 -54.931 1.00 89.44 280 LEU A CA 1
ATOM 2277 C C . LEU A 1 280 ? 35.056 -9.370 -55.787 1.00 89.44 280 LEU A C 1
ATOM 2279 O O . LEU A 1 280 ? 35.363 -8.423 -56.499 1.00 89.44 280 LEU A O 1
ATOM 2283 N N . LEU A 1 281 ? 35.721 -10.526 -55.815 1.00 91.38 281 LEU A N 1
ATOM 2284 C CA . LEU A 1 281 ? 36.884 -10.788 -56.662 1.00 91.38 281 LEU A CA 1
ATOM 2285 C C . LEU A 1 281 ? 36.533 -10.626 -58.148 1.00 91.38 281 LEU A C 1
ATOM 2287 O O . LEU A 1 281 ? 37.200 -9.870 -58.843 1.00 91.38 281 LEU A O 1
ATOM 2291 N N . LYS A 1 282 ? 35.419 -11.221 -58.605 1.00 93.44 282 LYS A N 1
ATOM 2292 C CA . LYS A 1 282 ? 34.893 -11.041 -59.976 1.00 93.44 282 LYS A CA 1
ATOM 2293 C C . LYS A 1 282 ? 34.560 -9.581 -60.317 1.00 93.44 282 LYS A C 1
ATOM 2295 O O . LYS A 1 282 ? 34.629 -9.194 -61.481 1.00 93.44 282 LYS A O 1
ATOM 2300 N N . LYS A 1 283 ? 34.186 -8.764 -59.325 1.00 94.50 283 LYS A N 1
ATOM 2301 C CA . LYS A 1 283 ? 33.977 -7.318 -59.510 1.00 94.50 283 LYS A CA 1
ATOM 2302 C C . LYS A 1 283 ? 35.293 -6.549 -59.547 1.00 94.50 283 LYS A C 1
ATOM 2304 O O . LYS A 1 283 ? 35.419 -5.664 -60.383 1.00 94.50 283 LYS A O 1
ATOM 2309 N N . ASN A 1 284 ? 36.261 -6.894 -58.701 1.00 93.25 284 ASN A N 1
ATOM 2310 C CA . ASN A 1 284 ? 37.584 -6.276 -58.710 1.00 93.25 284 ASN A CA 1
ATOM 2311 C C . ASN A 1 284 ? 38.293 -6.529 -60.043 1.00 93.25 284 ASN A C 1
ATOM 2313 O O . ASN A 1 284 ? 38.692 -5.562 -60.677 1.00 93.25 284 ASN A O 1
ATOM 2317 N N . THR A 1 285 ? 38.326 -7.770 -60.542 1.00 95.19 285 THR A N 1
ATOM 2318 C CA . THR A 1 285 ? 38.932 -8.077 -61.851 1.00 95.19 285 THR A CA 1
ATOM 2319 C C . THR A 1 285 ? 38.239 -7.332 -62.997 1.00 95.19 285 THR A C 1
ATOM 2321 O O . THR A 1 285 ? 38.905 -6.792 -63.871 1.00 95.19 285 THR A O 1
ATOM 2324 N N . SER A 1 286 ? 36.903 -7.213 -62.969 1.00 94.81 286 SER A N 1
ATOM 2325 C CA . SER A 1 286 ? 36.160 -6.416 -63.961 1.00 94.81 286 SER A CA 1
ATOM 2326 C C . SER A 1 286 ? 36.488 -4.919 -63.890 1.00 94.81 286 SER A C 1
ATOM 2328 O O . SER A 1 286 ? 36.509 -4.252 -64.922 1.00 94.81 286 SER A O 1
ATOM 2330 N N . LEU A 1 287 ? 36.731 -4.377 -62.692 1.00 94.88 287 LEU A N 1
ATOM 2331 C CA . LEU A 1 287 ? 37.134 -2.982 -62.503 1.00 94.88 287 LEU A CA 1
ATOM 2332 C C . LEU A 1 287 ? 38.602 -2.756 -62.885 1.00 94.88 287 LEU A C 1
ATOM 2334 O O . LEU A 1 287 ? 38.919 -1.713 -63.443 1.00 94.88 287 LEU A O 1
ATOM 2338 N N . GLU A 1 288 ? 39.485 -3.720 -62.633 1.00 95.00 288 GLU A N 1
ATOM 2339 C CA . GLU A 1 288 ? 40.889 -3.708 -63.061 1.00 95.00 288 GLU A CA 1
ATOM 2340 C C . GLU A 1 288 ? 40.995 -3.726 -64.594 1.00 95.00 288 GLU A C 1
ATOM 2342 O O . GLU A 1 288 ? 41.705 -2.895 -65.163 1.00 95.00 288 GLU A O 1
ATOM 2347 N N . ASP A 1 289 ? 40.206 -4.570 -65.269 1.00 96.12 289 ASP A N 1
ATOM 2348 C CA . ASP A 1 289 ? 40.058 -4.577 -66.729 1.00 96.12 289 ASP A CA 1
ATOM 2349 C C . ASP A 1 289 ? 39.582 -3.218 -67.270 1.00 96.12 289 ASP A C 1
ATOM 2351 O O . ASP A 1 289 ? 40.119 -2.708 -68.257 1.00 96.12 289 ASP A O 1
ATOM 2355 N N . ASP A 1 290 ? 38.571 -2.606 -66.647 1.00 95.81 290 ASP A N 1
ATOM 2356 C CA . ASP A 1 290 ? 38.041 -1.309 -67.083 1.00 95.81 290 ASP A CA 1
ATOM 2357 C C . ASP A 1 290 ? 39.008 -0.151 -66.787 1.00 95.81 290 ASP A C 1
ATOM 2359 O O . ASP A 1 290 ? 39.172 0.741 -67.623 1.00 95.81 290 ASP A O 1
ATOM 2363 N N . ILE A 1 291 ? 39.738 -0.193 -65.669 1.00 94.81 291 ILE A N 1
ATOM 2364 C CA . ILE A 1 291 ? 40.842 0.732 -65.372 1.00 94.81 291 ILE A CA 1
ATOM 2365 C C . ILE A 1 291 ? 41.966 0.574 -66.405 1.00 94.81 291 ILE A C 1
ATOM 2367 O O . ILE A 1 291 ? 42.502 1.583 -66.873 1.00 94.81 291 ILE A O 1
ATOM 2371 N N . ALA A 1 292 ? 42.301 -0.651 -66.821 1.00 94.75 292 ALA A N 1
ATOM 2372 C CA . ALA A 1 292 ? 43.301 -0.903 -67.856 1.00 94.75 292 ALA A CA 1
ATOM 2373 C C . ALA A 1 292 ? 42.861 -0.335 -69.219 1.00 94.75 292 ALA A C 1
ATOM 2375 O O . ALA A 1 292 ? 43.627 0.402 -69.851 1.00 94.75 292 ALA A O 1
ATOM 2376 N N . LYS A 1 293 ? 41.606 -0.576 -69.633 1.00 96.25 293 LYS A N 1
ATOM 2377 C CA . LYS A 1 293 ? 40.999 0.002 -70.852 1.00 96.25 293 LYS A CA 1
ATOM 2378 C C . LYS A 1 293 ? 41.006 1.533 -70.812 1.00 96.25 293 LYS A C 1
ATOM 2380 O O . LYS A 1 293 ? 41.477 2.169 -71.755 1.00 96.25 293 LYS A O 1
ATOM 2385 N N . LEU A 1 294 ? 40.549 2.141 -69.713 1.00 94.69 294 LEU A N 1
ATOM 2386 C CA . LEU A 1 294 ? 40.519 3.599 -69.536 1.00 94.69 294 LEU A CA 1
ATOM 2387 C C . LEU A 1 294 ? 41.925 4.212 -69.497 1.00 94.69 294 LEU A C 1
ATOM 2389 O O . LEU A 1 294 ? 42.134 5.303 -70.031 1.00 94.69 294 LEU A O 1
ATOM 2393 N N . THR A 1 295 ? 42.908 3.513 -68.929 1.00 94.31 295 THR A N 1
ATOM 2394 C CA . THR A 1 295 ? 44.318 3.936 -68.928 1.00 94.31 295 THR A CA 1
ATOM 2395 C C . THR A 1 295 ? 44.915 3.860 -70.334 1.00 94.31 295 THR A C 1
ATOM 2397 O O . THR A 1 295 ? 45.599 4.792 -70.764 1.00 94.31 295 THR A O 1
ATOM 2400 N N . GLN A 1 296 ? 44.614 2.806 -71.101 1.00 95.31 296 GLN A N 1
ATOM 2401 C CA . GLN A 1 296 ? 45.025 2.684 -72.501 1.00 95.31 296 GLN A CA 1
ATOM 2402 C C . GLN A 1 296 ? 44.375 3.768 -73.378 1.00 95.31 296 GLN A C 1
ATOM 2404 O O . GLN A 1 296 ? 45.065 4.387 -74.188 1.00 95.31 296 GLN A O 1
ATOM 2409 N N . ALA A 1 297 ? 43.083 4.051 -73.180 1.00 95.00 297 ALA A N 1
ATOM 2410 C CA . ALA A 1 297 ? 42.365 5.123 -73.869 1.00 95.00 297 ALA A CA 1
ATOM 2411 C C . ALA A 1 297 ? 42.953 6.507 -73.540 1.00 95.00 297 ALA A C 1
ATOM 2413 O O . ALA A 1 297 ? 43.274 7.267 -74.448 1.00 95.00 297 ALA A O 1
ATOM 2414 N N . ASN A 1 298 ? 43.220 6.805 -72.264 1.00 93.62 298 ASN A N 1
ATOM 2415 C CA . ASN A 1 298 ? 43.918 8.033 -71.868 1.00 93.62 298 ASN A CA 1
ATOM 2416 C C . ASN A 1 298 ? 45.334 8.126 -72.465 1.00 93.62 298 ASN A C 1
ATOM 2418 O O . ASN A 1 298 ? 45.778 9.213 -72.828 1.00 93.62 298 ASN A O 1
ATOM 2422 N N . LYS A 1 299 ? 46.051 7.003 -72.609 1.00 95.62 299 LYS A N 1
ATOM 2423 C CA . LYS A 1 299 ? 47.369 6.966 -73.264 1.00 95.62 299 LYS A CA 1
ATOM 2424 C C . LYS A 1 299 ? 47.283 7.234 -74.775 1.00 95.62 299 LYS A C 1
ATOM 2426 O O . LYS A 1 299 ? 48.218 7.822 -75.314 1.00 95.62 299 LYS A O 1
ATOM 2431 N N . LYS A 1 300 ? 46.182 6.857 -75.441 1.00 94.69 300 LYS A N 1
ATOM 2432 C CA . LYS A 1 300 ? 45.879 7.249 -76.831 1.00 94.69 300 LYS A CA 1
ATOM 2433 C C . LYS A 1 300 ? 45.546 8.741 -76.928 1.00 94.69 300 LYS A C 1
ATOM 2435 O O . LYS A 1 300 ? 46.292 9.466 -77.574 1.00 94.69 300 LYS A O 1
ATOM 2440 N N . LEU A 1 301 ? 44.567 9.221 -76.157 1.00 94.38 301 LEU A N 1
ATOM 2441 C CA . LEU A 1 301 ? 44.157 10.634 -76.124 1.00 94.38 301 LEU A CA 1
ATOM 2442 C C . LEU A 1 301 ? 45.316 11.592 -75.797 1.00 94.38 301 LEU A C 1
ATOM 2444 O O . LEU A 1 301 ? 45.392 12.686 -76.346 1.00 94.38 301 LEU A O 1
ATOM 2448 N N . ARG A 1 302 ? 46.264 11.192 -74.935 1.00 93.56 302 ARG A N 1
ATOM 2449 C CA . ARG A 1 302 ? 47.486 11.976 -74.671 1.00 93.56 302 ARG A CA 1
ATOM 2450 C C . ARG A 1 302 ? 48.435 12.029 -75.872 1.00 93.56 302 ARG A C 1
ATOM 2452 O O . ARG A 1 302 ? 49.012 13.085 -76.103 1.00 93.56 302 ARG A O 1
ATOM 2459 N N . LYS A 1 303 ? 48.579 10.935 -76.633 1.00 94.88 303 LYS A N 1
ATOM 2460 C CA . LYS A 1 303 ? 49.362 10.907 -77.883 1.00 94.88 303 LYS A CA 1
ATOM 2461 C C . LYS A 1 303 ? 48.706 11.742 -78.982 1.00 94.88 303 LYS A C 1
ATOM 2463 O O . LYS A 1 303 ? 49.390 12.508 -79.651 1.00 94.88 303 LYS A O 1
ATOM 2468 N N . GLU A 1 304 ? 47.392 11.610 -79.135 1.00 93.94 304 GLU A N 1
ATOM 2469 C CA . GLU A 1 304 ? 46.581 12.396 -80.069 1.00 93.94 304 GLU A CA 1
ATOM 2470 C C . GLU A 1 304 ? 46.670 13.887 -79.727 1.00 93.94 304 GLU A C 1
ATOM 2472 O O . GLU A 1 304 ? 46.981 14.688 -80.601 1.00 93.94 304 GLU A O 1
ATOM 2477 N N . ARG A 1 305 ? 46.548 14.262 -78.443 1.00 93.75 305 ARG A N 1
ATOM 2478 C CA . ARG A 1 305 ? 46.775 15.643 -77.995 1.00 93.75 305 ARG A CA 1
ATOM 2479 C C . ARG A 1 305 ? 48.195 16.134 -78.285 1.00 93.75 305 ARG A C 1
ATOM 2481 O O . ARG A 1 305 ? 48.329 17.270 -78.714 1.00 93.75 305 ARG A O 1
ATOM 2488 N N . SER A 1 306 ? 49.242 15.334 -78.060 1.00 94.06 306 SER A N 1
ATOM 2489 C CA . SER A 1 306 ? 50.609 15.769 -78.393 1.00 94.06 306 SER A CA 1
ATOM 2490 C C . SER A 1 306 ? 50.825 15.931 -79.899 1.00 94.06 306 SER A C 1
ATOM 2492 O O . SER A 1 306 ? 51.495 16.870 -80.298 1.00 94.06 306 SER A O 1
ATOM 2494 N N . ALA A 1 307 ? 50.222 15.076 -80.733 1.00 93.62 307 ALA A N 1
ATOM 2495 C CA . ALA A 1 307 ? 50.289 15.223 -82.187 1.00 93.62 307 ALA A CA 1
ATOM 2496 C C . ALA A 1 307 ? 49.527 16.471 -82.665 1.00 93.62 307 ALA A C 1
ATOM 2498 O O . ALA A 1 307 ? 50.049 17.227 -83.476 1.00 93.62 307 ALA A O 1
ATOM 2499 N N . LEU A 1 308 ? 48.332 16.722 -82.112 1.00 93.06 308 LEU A N 1
ATOM 2500 C CA . LEU A 1 308 ? 47.556 17.933 -82.389 1.00 93.06 308 LEU A CA 1
ATOM 2501 C C . LEU A 1 308 ? 48.280 19.203 -81.924 1.00 93.06 308 LEU A C 1
ATOM 2503 O O . LEU A 1 308 ? 48.244 20.200 -82.638 1.00 93.06 308 LEU A O 1
ATOM 2507 N N . GLN A 1 309 ? 48.971 19.155 -80.778 1.00 93.69 309 GLN A N 1
ATOM 2508 C CA . GLN A 1 309 ? 49.837 20.243 -80.322 1.00 93.69 309 GLN A CA 1
ATOM 2509 C C . GLN A 1 309 ? 50.940 20.507 -81.349 1.00 93.69 309 GLN A C 1
ATOM 2511 O O . GLN A 1 309 ? 51.016 21.620 -81.839 1.00 93.69 309 GLN A O 1
ATOM 2516 N N . THR A 1 310 ? 51.697 19.489 -81.778 1.00 92.12 310 THR A N 1
ATOM 2517 C CA . THR A 1 310 ? 52.736 19.671 -82.808 1.00 92.12 310 THR A CA 1
ATOM 2518 C C . THR A 1 310 ? 52.172 20.250 -84.108 1.00 92.12 310 THR A C 1
ATOM 2520 O O . THR A 1 310 ? 52.762 21.175 -84.648 1.00 92.12 310 THR A O 1
ATOM 2523 N N . THR A 1 311 ? 50.995 19.810 -84.576 1.00 92.81 311 THR A N 1
ATOM 2524 C CA . THR A 1 311 ? 50.371 20.439 -85.757 1.00 92.81 311 THR A CA 1
ATOM 2525 C C . THR A 1 311 ? 49.930 21.885 -85.513 1.00 92.81 311 THR A C 1
ATOM 2527 O O . THR A 1 311 ? 49.930 22.679 -86.446 1.00 92.81 311 THR A O 1
ATOM 2530 N N . MET A 1 312 ? 49.562 22.248 -84.280 1.00 89.31 312 MET A N 1
ATOM 2531 C CA . MET A 1 312 ? 49.246 23.629 -83.908 1.00 89.31 312 MET A CA 1
ATOM 2532 C C . MET A 1 312 ? 50.518 24.483 -83.895 1.00 89.31 312 MET A C 1
ATOM 2534 O O . MET A 1 312 ? 50.530 25.541 -84.513 1.00 89.31 312 MET A O 1
ATOM 2538 N N . ASP A 1 313 ? 51.600 23.978 -83.298 1.00 91.38 313 ASP A N 1
ATOM 2539 C CA . ASP A 1 313 ? 52.924 24.606 -83.278 1.00 91.38 313 ASP A CA 1
ATOM 2540 C C . ASP A 1 313 ? 53.464 24.798 -84.721 1.00 91.38 313 ASP A C 1
ATOM 2542 O O . ASP A 1 313 ? 54.021 25.845 -85.056 1.00 91.38 313 ASP A O 1
ATOM 2546 N N . ASP A 1 314 ? 53.235 23.826 -85.617 1.00 90.06 314 ASP A N 1
ATOM 2547 C CA . ASP A 1 314 ? 53.556 23.912 -87.052 1.00 90.06 314 ASP A CA 1
ATOM 2548 C C . ASP A 1 314 ? 52.709 24.968 -87.787 1.00 90.06 314 ASP A C 1
ATOM 2550 O O . ASP A 1 314 ? 53.226 25.669 -88.664 1.00 90.06 314 ASP A O 1
ATOM 2554 N N . PHE A 1 315 ? 51.419 25.109 -87.456 1.00 88.69 315 PHE A N 1
ATOM 2555 C CA . PHE A 1 315 ? 50.559 26.158 -88.019 1.00 88.69 315 PHE A CA 1
ATOM 2556 C C . PHE A 1 315 ? 50.900 27.547 -87.464 1.00 88.69 315 PHE A C 1
ATOM 2558 O O . PHE A 1 315 ? 50.922 28.505 -88.232 1.00 88.69 315 PHE A O 1
ATOM 2565 N N . GLU A 1 316 ? 51.257 27.678 -86.186 1.00 89.06 316 GLU A N 1
ATOM 2566 C CA . GLU A 1 316 ? 51.803 28.917 -85.615 1.00 89.06 316 GLU A CA 1
ATOM 2567 C C . GLU A 1 316 ? 53.156 29.269 -86.256 1.00 89.06 316 GLU A C 1
ATOM 2569 O O . GLU A 1 316 ? 53.418 30.431 -86.577 1.00 89.06 316 GLU A O 1
ATOM 2574 N N . SER A 1 317 ? 53.988 28.269 -86.570 1.00 84.56 317 SER A N 1
ATOM 2575 C CA . SER A 1 317 ? 55.207 28.452 -87.367 1.00 84.56 317 SER A CA 1
ATOM 2576 C C . SER A 1 317 ? 54.917 28.876 -88.814 1.00 84.56 317 SER A C 1
ATOM 2578 O O . SER A 1 317 ? 55.764 29.505 -89.443 1.00 84.56 317 SER A O 1
ATOM 2580 N N . GLN A 1 318 ? 53.759 28.543 -89.387 1.00 84.81 318 GLN A N 1
ATOM 2581 C CA . GLN A 1 318 ? 53.349 29.033 -90.710 1.00 84.81 318 GLN A CA 1
ATOM 2582 C C . GLN A 1 318 ? 52.792 30.459 -90.622 1.00 84.81 318 GLN A C 1
ATOM 2584 O O . GLN A 1 318 ? 53.235 31.327 -91.370 1.00 84.81 318 GLN A O 1
ATOM 2589 N N . LEU A 1 319 ? 51.896 30.730 -89.670 1.00 78.56 319 LEU A N 1
ATOM 2590 C CA . LEU A 1 319 ? 51.320 32.057 -89.435 1.00 78.56 319 LEU A CA 1
ATOM 2591 C C . LEU A 1 319 ? 52.394 33.099 -89.108 1.00 78.56 319 LEU A C 1
ATOM 2593 O O . LEU A 1 319 ? 52.383 34.170 -89.701 1.00 78.56 319 LEU A O 1
ATOM 2597 N N . SER A 1 320 ? 53.371 32.767 -88.259 1.00 76.38 320 SER A N 1
ATOM 2598 C CA . SER A 1 320 ? 54.491 33.667 -87.937 1.00 76.38 320 SER A CA 1
ATOM 2599 C C . SER A 1 320 ? 55.367 34.024 -89.146 1.00 76.38 320 SER A C 1
ATOM 2601 O O . SER A 1 320 ? 55.966 35.098 -89.166 1.00 76.38 320 SER A O 1
ATOM 2603 N N . LYS A 1 321 ? 55.416 33.168 -90.180 1.00 74.25 321 LYS A N 1
ATOM 2604 C CA . LYS A 1 321 ? 56.079 33.477 -91.458 1.00 74.25 321 LYS A CA 1
ATOM 2605 C C . LYS A 1 321 ? 55.236 34.422 -92.319 1.00 74.25 321 LYS A C 1
ATOM 2607 O O . LYS A 1 321 ? 55.807 35.330 -92.907 1.00 74.25 321 LYS A O 1
ATOM 2612 N N . TYR A 1 322 ? 53.908 34.270 -92.334 1.00 65.56 322 TYR A N 1
ATOM 2613 C CA . TYR A 1 322 ? 53.001 35.214 -93.006 1.00 65.56 322 TYR A CA 1
ATOM 2614 C C . TYR A 1 322 ? 52.980 36.596 -92.325 1.00 65.56 322 TYR A C 1
ATOM 2616 O O . TYR A 1 322 ? 53.112 37.615 -92.995 1.00 65.56 322 TYR A O 1
ATOM 2624 N N . THR A 1 323 ? 52.949 36.665 -90.990 1.00 59.31 323 THR A N 1
ATOM 2625 C CA . THR A 1 323 ? 53.066 37.949 -90.265 1.00 59.31 323 THR A CA 1
ATOM 2626 C C . THR A 1 323 ? 54.448 38.599 -90.393 1.00 59.31 323 THR A C 1
ATOM 2628 O O . THR A 1 323 ? 54.612 39.753 -90.017 1.00 59.31 323 THR A O 1
ATOM 2631 N N . ALA A 1 324 ? 55.452 37.869 -90.892 1.00 56.75 324 ALA A N 1
ATOM 2632 C CA . ALA A 1 324 ? 56.768 38.408 -91.230 1.00 56.75 324 ALA A CA 1
ATOM 2633 C C . ALA A 1 324 ? 56.888 38.842 -92.706 1.00 56.75 324 ALA A C 1
ATOM 2635 O O . ALA A 1 324 ? 57.923 39.392 -93.081 1.00 56.75 324 ALA A O 1
ATOM 2636 N N . THR A 1 325 ? 55.867 38.600 -93.539 1.00 51.62 325 THR A N 1
ATOM 2637 C CA . THR A 1 325 ? 55.791 39.104 -94.923 1.00 51.62 325 THR A CA 1
ATOM 2638 C C . THR A 1 325 ? 54.860 40.305 -95.080 1.00 51.62 325 THR A C 1
ATOM 2640 O O . THR A 1 325 ? 55.110 41.125 -95.957 1.00 51.62 325 THR A O 1
ATOM 2643 N N . ASP A 1 326 ? 53.852 40.456 -94.215 1.00 43.91 326 ASP A N 1
ATOM 2644 C CA . ASP A 1 326 ? 52.928 41.600 -94.226 1.00 43.91 326 ASP A CA 1
ATOM 2645 C C . ASP A 1 326 ? 53.370 42.699 -93.239 1.00 43.91 326 ASP A C 1
ATOM 2647 O O . ASP A 1 326 ? 52.768 42.907 -92.185 1.00 43.91 326 ASP A O 1
ATOM 2651 N N . THR A 1 327 ? 54.444 43.418 -93.586 1.00 45.44 327 THR A N 1
ATOM 2652 C CA . THR A 1 327 ? 54.822 44.687 -92.933 1.00 45.44 327 THR A CA 1
ATOM 2653 C C . THR A 1 327 ? 54.878 45.832 -93.941 1.00 45.44 327 THR A C 1
ATOM 2655 O O . THR A 1 327 ? 55.957 46.349 -94.237 1.00 45.44 327 THR A O 1
ATOM 2658 N N . ASP A 1 328 ? 53.715 46.230 -94.452 1.00 39.16 328 ASP A N 1
ATOM 2659 C CA . ASP A 1 328 ? 53.507 47.552 -95.048 1.00 39.16 328 ASP A CA 1
ATOM 2660 C C . ASP A 1 328 ? 52.061 48.025 -94.801 1.00 39.16 328 ASP A C 1
ATOM 2662 O O . ASP A 1 328 ? 51.154 47.201 -94.687 1.00 39.16 328 ASP A O 1
ATOM 2666 N N . GLU A 1 329 ? 51.877 49.344 -94.716 1.00 37.25 329 GLU A N 1
ATOM 2667 C CA . GLU A 1 329 ? 50.643 50.069 -94.345 1.00 37.25 329 GLU A CA 1
ATOM 2668 C C . GLU A 1 329 ? 50.024 49.793 -92.945 1.00 37.25 329 GLU A C 1
ATOM 2670 O O . GLU A 1 329 ? 50.161 48.736 -92.331 1.00 37.25 329 GLU A O 1
ATOM 2675 N N . GLY A 1 330 ? 49.337 50.807 -92.399 1.00 32.09 330 GLY A N 1
ATOM 2676 C CA . GLY A 1 330 ? 48.632 50.771 -91.100 1.00 32.09 330 GLY A CA 1
ATOM 2677 C C . GLY A 1 330 ? 47.162 51.220 -91.223 1.00 32.09 330 GLY A C 1
ATOM 2678 O O . GLY A 1 330 ? 46.592 51.073 -92.303 1.00 32.09 330 GLY A O 1
ATOM 2679 N N . PRO A 1 331 ? 46.529 51.835 -90.194 1.00 43.31 331 PRO A N 1
ATOM 2680 C CA . PRO A 1 331 ? 46.987 52.075 -88.819 1.00 43.31 331 PRO A CA 1
ATOM 2681 C C . PRO A 1 331 ? 45.933 51.742 -87.720 1.00 43.31 331 PRO A C 1
ATOM 2683 O O . PRO A 1 331 ? 44.809 51.349 -88.002 1.00 43.31 331 PRO A O 1
ATOM 2686 N N . SER A 1 332 ? 46.309 51.975 -86.453 1.00 40.16 332 SER A N 1
ATOM 2687 C CA . SER A 1 332 ? 45.461 52.361 -85.296 1.00 40.16 332 SER A CA 1
ATOM 2688 C C . SER A 1 332 ? 44.074 51.723 -85.062 1.00 40.16 332 SER A C 1
ATOM 2690 O O . SER A 1 332 ? 43.124 52.029 -85.779 1.00 40.16 332 SER A O 1
ATOM 2692 N N . ASN A 1 333 ? 43.882 51.119 -83.876 1.00 37.12 333 ASN A N 1
ATOM 2693 C CA . ASN A 1 333 ? 42.708 51.468 -83.059 1.00 37.12 333 ASN A CA 1
ATOM 2694 C C . ASN A 1 333 ? 42.937 51.285 -81.537 1.00 37.12 333 ASN A C 1
ATOM 2696 O O . ASN A 1 333 ? 43.156 50.169 -81.075 1.00 37.12 333 ASN A O 1
ATOM 2700 N N . GLU A 1 334 ? 42.848 52.371 -80.755 1.00 44.84 334 GLU A N 1
ATOM 2701 C CA . GLU A 1 334 ? 42.728 52.346 -79.280 1.00 44.84 334 GLU A CA 1
ATOM 2702 C C . GLU A 1 334 ? 41.322 52.825 -78.868 1.00 44.84 334 GLU A C 1
ATOM 2704 O O . GLU A 1 334 ? 41.145 53.867 -78.229 1.00 44.84 334 GLU A O 1
ATOM 2709 N N . GLU A 1 335 ? 40.289 52.067 -79.234 1.00 46.44 335 GLU A N 1
ATOM 2710 C CA . GLU A 1 335 ? 38.941 52.319 -78.724 1.00 46.44 335 GLU A CA 1
ATOM 2711 C C . GLU A 1 335 ? 38.827 51.858 -77.264 1.00 46.44 335 GLU A C 1
ATOM 2713 O O . GLU A 1 335 ? 38.781 50.671 -76.943 1.00 46.44 335 GLU A O 1
ATOM 2718 N N . LYS A 1 336 ? 38.767 52.833 -76.352 1.00 43.47 336 LYS A N 1
ATOM 2719 C CA . LYS A 1 336 ? 38.348 52.607 -74.966 1.00 43.47 336 LYS A CA 1
ATOM 2720 C C . LYS A 1 336 ? 36.840 52.385 -74.961 1.00 43.47 336 LYS A C 1
ATOM 2722 O O . LYS A 1 336 ? 36.094 53.362 -74.962 1.00 43.47 336 LYS A O 1
ATOM 2727 N N . GLU A 1 337 ? 36.410 51.124 -74.950 1.00 40.06 337 GLU A N 1
ATOM 2728 C CA . GLU A 1 337 ? 34.995 50.773 -74.798 1.00 40.06 337 GLU A CA 1
ATOM 2729 C C . GLU A 1 337 ? 34.405 51.460 -73.555 1.00 40.06 337 GLU A C 1
ATOM 2731 O O . GLU A 1 337 ? 34.776 51.164 -72.414 1.00 40.06 337 GLU A O 1
ATOM 2736 N N . ASP A 1 338 ? 33.475 52.392 -73.774 1.00 48.91 338 ASP A N 1
ATOM 2737 C CA . ASP A 1 338 ? 32.669 52.957 -72.699 1.00 48.91 338 ASP A CA 1
ATOM 2738 C C . ASP A 1 338 ? 31.750 51.856 -72.157 1.00 48.91 338 ASP A C 1
ATOM 2740 O O . ASP A 1 338 ? 30.878 51.349 -72.863 1.00 48.91 338 ASP A O 1
ATOM 2744 N N . VAL A 1 339 ? 31.959 51.487 -70.891 1.00 52.97 339 VAL A N 1
ATOM 2745 C CA . VAL A 1 339 ? 31.471 50.253 -70.241 1.00 52.97 339 VAL A CA 1
ATOM 2746 C C . VAL A 1 339 ? 29.939 50.097 -70.268 1.00 52.97 339 VAL A C 1
ATOM 2748 O O . VAL A 1 339 ? 29.420 49.008 -70.016 1.00 52.97 339 VAL A O 1
ATOM 2751 N N . PHE A 1 340 ? 29.197 51.158 -70.604 1.00 56.16 340 PHE A N 1
ATOM 2752 C CA . PHE A 1 340 ? 27.738 51.128 -70.745 1.00 56.16 340 PHE A CA 1
ATOM 2753 C C . PHE A 1 340 ? 27.202 51.436 -72.153 1.00 56.16 340 PHE A C 1
ATOM 2755 O O . PHE A 1 340 ? 26.011 51.207 -72.376 1.00 56.16 340 PHE A O 1
ATOM 2762 N N . GLY A 1 341 ? 28.037 51.883 -73.099 1.00 58.78 341 GLY A N 1
ATOM 2763 C CA . GLY A 1 341 ? 27.674 52.050 -74.514 1.00 58.78 341 GLY A CA 1
ATOM 2764 C C . GLY A 1 341 ? 26.459 52.952 -74.772 1.00 58.78 341 GLY A C 1
ATOM 2765 O O . GLY A 1 341 ? 25.581 52.585 -75.553 1.00 58.78 341 GLY A O 1
ATOM 2766 N N . LEU A 1 342 ? 26.361 54.097 -74.084 1.00 58.72 342 LEU A N 1
ATOM 2767 C CA . LEU A 1 342 ? 25.221 55.018 -74.189 1.00 58.72 342 LEU A CA 1
ATOM 2768 C C . LEU A 1 342 ? 25.602 56.302 -74.935 1.00 58.72 342 LEU A C 1
ATOM 2770 O O . LEU A 1 342 ? 26.417 57.079 -74.447 1.00 58.72 342 LEU A O 1
ATOM 2774 N N . ASP A 1 343 ? 24.944 56.574 -76.066 1.00 58.38 343 ASP A N 1
ATOM 2775 C CA . ASP A 1 343 ? 25.137 57.809 -76.840 1.00 58.38 343 ASP A CA 1
ATOM 2776 C C . ASP A 1 343 ? 24.908 59.070 -75.962 1.00 58.38 343 ASP A C 1
ATOM 2778 O O . ASP A 1 343 ? 23.800 59.270 -75.431 1.00 58.38 343 ASP A O 1
ATOM 2782 N N . PRO A 1 344 ? 25.918 59.956 -75.815 1.00 60.78 344 PRO A N 1
ATOM 2783 C CA . PRO A 1 344 ? 25.804 61.195 -75.051 1.00 60.78 344 PRO A CA 1
ATOM 2784 C C . PRO A 1 344 ? 24.665 62.125 -75.492 1.00 60.78 344 PRO A C 1
ATOM 2786 O O . PRO A 1 344 ? 24.123 62.836 -74.643 1.00 60.78 344 PRO A O 1
ATOM 2789 N N . ASN A 1 345 ? 24.227 62.086 -76.752 1.00 60.03 345 ASN A N 1
ATOM 2790 C CA . ASN A 1 345 ? 23.179 62.952 -77.306 1.00 60.03 345 ASN A CA 1
ATOM 2791 C C . ASN A 1 345 ? 21.760 62.351 -77.275 1.00 60.03 345 ASN A C 1
ATOM 2793 O O . ASN A 1 345 ? 20.797 63.089 -77.491 1.00 60.03 345 ASN A O 1
ATOM 2797 N N . ALA A 1 346 ? 21.588 61.062 -76.951 1.00 62.41 346 ALA A N 1
ATOM 2798 C CA . ALA A 1 346 ? 20.261 60.428 -76.912 1.00 62.41 346 ALA A CA 1
ATOM 2799 C C . ALA A 1 346 ? 19.302 61.072 -75.885 1.00 62.41 346 ALA A C 1
ATOM 2801 O O . ALA A 1 346 ? 19.724 61.662 -74.880 1.00 62.41 346 ALA A O 1
ATOM 2802 N N . SER A 1 347 ? 17.990 60.949 -76.110 1.00 65.19 347 SER A N 1
ATOM 2803 C CA . SER A 1 347 ? 16.986 61.635 -75.284 1.00 65.19 347 SER A CA 1
ATOM 2804 C C . SER A 1 347 ? 16.904 61.078 -73.850 1.00 65.19 347 SER A C 1
ATOM 2806 O O . SER A 1 347 ? 17.223 59.919 -73.586 1.00 65.19 347 SER A O 1
ATOM 2808 N N . VAL A 1 348 ? 16.439 61.881 -72.883 1.00 68.50 348 VAL A N 1
ATOM 2809 C CA . VAL A 1 348 ? 16.348 61.450 -71.467 1.00 68.50 348 VAL A CA 1
ATOM 2810 C C . VAL A 1 348 ? 15.404 60.248 -71.287 1.00 68.50 348 VAL A C 1
ATOM 2812 O O . VAL A 1 348 ? 15.680 59.359 -70.485 1.00 68.50 348 VAL A O 1
ATOM 2815 N N . SER A 1 349 ? 14.318 60.184 -72.066 1.00 71.25 349 SER A N 1
ATOM 2816 C CA . SER A 1 349 ? 13.375 59.052 -72.061 1.00 71.25 349 SER A CA 1
ATOM 2817 C C . SER A 1 349 ? 14.032 57.754 -72.549 1.00 71.25 349 SER A C 1
ATOM 2819 O O . SER A 1 349 ? 13.837 56.684 -71.974 1.00 71.25 349 SER A O 1
ATOM 2821 N N . GLU A 1 350 ? 14.860 57.865 -73.583 1.00 70.94 350 GLU A N 1
ATOM 2822 C CA . GLU A 1 350 ? 15.570 56.769 -74.239 1.00 70.94 350 GLU A CA 1
ATOM 2823 C C . GLU A 1 350 ? 16.739 56.252 -73.393 1.00 70.94 350 GLU A C 1
ATOM 2825 O O . GLU A 1 350 ? 16.870 55.051 -73.183 1.00 70.94 350 GLU A O 1
ATOM 2830 N N . LYS A 1 351 ? 17.504 57.147 -72.760 1.00 71.31 351 LYS A N 1
ATOM 2831 C CA . LYS A 1 351 ? 18.498 56.770 -71.741 1.00 71.31 351 LYS A CA 1
ATOM 2832 C C . LYS A 1 351 ? 17.852 56.027 -70.565 1.00 71.31 351 LYS A C 1
ATOM 2834 O O . LYS A 1 351 ? 18.383 55.015 -70.111 1.00 71.31 351 LYS A O 1
ATOM 2839 N N . LEU A 1 352 ? 16.670 56.457 -70.109 1.00 74.19 352 LEU A N 1
ATOM 2840 C CA . LEU A 1 352 ? 15.906 55.737 -69.082 1.00 74.19 352 LEU A CA 1
ATOM 2841 C C . LEU A 1 352 ? 15.347 54.388 -69.571 1.00 74.19 352 LEU A C 1
ATOM 2843 O O . LEU A 1 352 ? 15.225 53.468 -68.760 1.00 74.19 352 LEU A O 1
ATOM 2847 N N . SER A 1 353 ? 15.007 54.231 -70.855 1.00 75.56 353 SER A N 1
ATOM 2848 C CA . SER A 1 353 ? 14.559 52.942 -71.399 1.00 75.56 353 SER A CA 1
ATOM 2849 C C . SER A 1 353 ? 15.727 51.960 -71.561 1.00 75.56 353 SER A C 1
ATOM 2851 O O . SER A 1 353 ? 15.611 50.819 -71.113 1.00 75.56 353 SER A O 1
ATOM 2853 N N . ALA A 1 354 ? 16.874 52.417 -72.072 1.00 74.38 354 ALA A N 1
ATOM 2854 C CA . ALA A 1 354 ? 18.109 51.640 -72.169 1.00 74.38 354 ALA A CA 1
ATOM 2855 C C . ALA A 1 354 ? 18.593 51.165 -70.788 1.00 74.38 354 ALA A C 1
ATOM 2857 O O . ALA A 1 354 ? 18.854 49.975 -70.603 1.00 74.38 354 ALA A O 1
ATOM 2858 N N . LEU A 1 355 ? 18.608 52.057 -69.787 1.00 75.88 355 LEU A N 1
ATOM 2859 C CA . LEU A 1 355 ? 18.927 51.698 -68.402 1.00 75.88 355 LEU A CA 1
ATOM 2860 C C . LEU A 1 355 ? 17.961 50.645 -67.844 1.00 75.88 355 LEU A C 1
ATOM 2862 O O . LEU A 1 355 ? 18.422 49.648 -67.302 1.00 75.88 355 LEU A O 1
ATOM 2866 N N . ARG A 1 356 ? 16.639 50.790 -68.032 1.00 81.31 356 ARG A N 1
ATOM 2867 C CA . ARG A 1 356 ? 15.652 49.778 -67.591 1.00 81.31 356 ARG A CA 1
ATOM 2868 C C . ARG A 1 356 ? 15.855 48.417 -68.262 1.00 81.31 356 ARG A C 1
ATOM 2870 O O . ARG A 1 356 ? 15.704 47.389 -67.603 1.00 81.31 356 ARG A O 1
ATOM 2877 N N . ILE A 1 357 ? 16.204 48.396 -69.549 1.00 81.56 357 ILE A N 1
ATOM 2878 C CA . ILE A 1 357 ? 16.526 47.160 -70.278 1.00 81.56 357 ILE A CA 1
ATOM 2879 C C . ILE A 1 357 ? 17.805 46.529 -69.709 1.00 81.56 357 ILE A C 1
ATOM 2881 O O . ILE A 1 357 ? 17.824 45.321 -69.475 1.00 81.56 357 ILE A O 1
ATOM 2885 N N . LYS A 1 358 ? 18.840 47.326 -69.409 1.00 80.38 358 LYS A N 1
ATOM 2886 C CA . LYS A 1 358 ? 20.078 46.848 -68.773 1.00 80.38 358 LYS A CA 1
ATOM 2887 C C . LYS A 1 358 ? 19.868 46.350 -67.343 1.00 80.38 358 LYS A C 1
ATOM 2889 O O . LYS A 1 358 ? 20.367 45.277 -67.024 1.00 80.38 358 LYS A O 1
ATOM 2894 N N . THR A 1 359 ? 19.081 47.038 -66.511 1.00 82.69 359 THR A N 1
ATOM 2895 C CA . THR A 1 359 ? 18.692 46.539 -65.178 1.00 82.69 359 THR A CA 1
ATOM 2896 C C . THR A 1 359 ? 18.027 45.171 -65.296 1.00 82.69 359 THR A C 1
ATOM 2898 O O . THR A 1 359 ? 18.459 44.235 -64.635 1.00 82.69 359 THR A O 1
ATOM 2901 N N . LYS A 1 360 ? 17.073 45.010 -66.225 1.00 85.25 360 LYS A N 1
ATOM 2902 C CA . LYS A 1 360 ? 16.419 43.719 -66.460 1.00 85.25 360 LYS A CA 1
ATOM 2903 C C . LYS A 1 360 ? 17.389 42.629 -66.946 1.00 85.25 360 LYS A C 1
ATOM 2905 O O . LYS A 1 360 ? 17.246 41.483 -66.537 1.00 85.25 360 LYS A O 1
ATOM 2910 N N . GLN A 1 361 ? 18.379 42.962 -67.783 1.00 84.38 361 GLN A N 1
ATOM 2911 C CA . GLN A 1 361 ? 19.433 42.012 -68.177 1.00 84.38 361 GLN A CA 1
ATOM 2912 C C . GLN A 1 361 ? 20.240 41.533 -66.960 1.00 84.38 361 GLN A C 1
ATOM 2914 O O . GLN A 1 361 ? 20.445 40.328 -66.814 1.00 84.38 361 GLN A O 1
ATOM 2919 N N . PHE A 1 362 ? 20.625 42.443 -66.059 1.00 83.44 362 PHE A N 1
ATOM 2920 C CA . PHE A 1 362 ? 21.308 42.082 -64.814 1.00 83.44 362 PHE A CA 1
ATOM 2921 C C . PHE A 1 362 ? 20.407 41.289 -63.854 1.00 83.44 362 PHE A C 1
ATOM 2923 O O . PHE A 1 362 ? 20.877 40.315 -63.273 1.00 83.44 362 PHE A O 1
ATOM 2930 N N . ASP A 1 363 ? 19.116 41.614 -63.734 1.00 83.56 363 ASP A N 1
ATOM 2931 C CA . ASP A 1 363 ? 18.154 40.819 -62.953 1.00 83.56 363 ASP A CA 1
ATOM 2932 C C . ASP A 1 363 ? 18.027 39.385 -63.508 1.00 83.56 363 ASP A C 1
ATOM 2934 O O . ASP A 1 363 ? 18.066 38.412 -62.751 1.00 83.56 363 ASP A O 1
ATOM 2938 N N . ASP A 1 364 ? 17.940 39.229 -64.835 1.00 86.94 364 ASP A N 1
ATOM 2939 C CA . ASP A 1 364 ? 17.912 37.924 -65.508 1.00 86.94 364 ASP A CA 1
ATOM 2940 C C . ASP A 1 364 ? 19.233 37.143 -65.333 1.00 86.94 364 ASP A C 1
ATOM 2942 O O . ASP A 1 364 ? 19.224 35.910 -65.328 1.00 86.94 364 ASP A O 1
ATOM 2946 N N . GLU A 1 365 ? 20.376 37.816 -65.168 1.00 87.44 365 GLU A N 1
ATOM 2947 C CA . GLU A 1 365 ? 21.672 37.191 -64.863 1.00 87.44 365 GLU A CA 1
ATOM 2948 C C . GLU A 1 365 ? 21.817 36.802 -63.391 1.00 87.44 365 GLU A C 1
ATOM 2950 O O . GLU A 1 365 ? 22.153 35.652 -63.103 1.00 87.44 365 GLU A O 1
ATOM 2955 N N . VAL A 1 366 ? 21.446 37.678 -62.456 1.00 87.12 366 VAL A N 1
ATOM 2956 C CA . VAL A 1 366 ? 21.355 37.356 -61.022 1.00 87.12 366 VAL A CA 1
ATOM 2957 C C . VAL A 1 366 ? 20.405 36.174 -60.802 1.00 87.12 366 VAL A C 1
ATOM 2959 O O . VAL A 1 366 ? 20.719 35.257 -60.044 1.00 87.12 366 VAL A O 1
ATOM 2962 N N . MET A 1 367 ? 19.290 36.105 -61.535 1.00 87.44 367 MET A N 1
ATOM 2963 C CA . MET A 1 367 ? 18.370 34.964 -61.496 1.00 87.44 367 MET A CA 1
ATOM 2964 C C . MET A 1 367 ? 18.928 33.685 -62.146 1.00 87.44 367 MET A C 1
ATOM 2966 O O . MET A 1 367 ? 18.497 32.590 -61.771 1.00 87.44 367 MET A O 1
ATOM 2970 N N . LYS A 1 368 ? 19.891 33.765 -63.077 1.00 91.00 368 LYS A N 1
ATOM 2971 C CA . LYS A 1 368 ? 20.646 32.591 -63.570 1.00 91.00 368 LYS A CA 1
ATOM 2972 C C . LYS A 1 368 ? 21.668 32.124 -62.530 1.00 91.00 368 LYS A C 1
ATOM 2974 O O . LYS A 1 368 ? 21.724 30.924 -62.255 1.00 91.00 368 LYS A O 1
ATOM 2979 N N . GLU A 1 369 ? 22.414 33.036 -61.909 1.00 82.62 369 GLU A N 1
ATOM 2980 C CA . GLU A 1 369 ? 23.373 32.695 -60.850 1.00 82.62 369 GLU A CA 1
ATOM 2981 C C . GLU A 1 369 ? 22.676 32.116 -59.617 1.00 82.62 369 GLU A C 1
ATOM 2983 O O . GLU A 1 369 ? 23.078 31.060 -59.134 1.00 82.62 369 GLU A O 1
ATOM 2988 N N . GLN A 1 370 ? 21.551 32.686 -59.179 1.00 88.69 370 GLN A N 1
ATOM 2989 C CA . GLN A 1 370 ? 20.764 32.137 -58.071 1.00 88.69 370 GLN A CA 1
ATOM 2990 C C . GLN A 1 370 ? 20.309 30.690 -58.348 1.00 88.69 370 GLN A C 1
ATOM 2992 O O . GLN A 1 370 ? 20.327 29.845 -57.451 1.00 88.69 370 GLN A O 1
ATOM 2997 N N . ARG A 1 371 ? 19.970 30.352 -59.604 1.00 89.69 371 ARG A N 1
ATOM 2998 C CA . ARG A 1 371 ? 19.654 28.967 -60.012 1.00 89.69 371 ARG A CA 1
ATOM 2999 C C . ARG A 1 371 ? 20.879 28.046 -59.970 1.00 89.69 371 ARG A C 1
ATOM 3001 O O . ARG A 1 371 ? 20.722 26.880 -59.604 1.00 89.69 371 ARG A O 1
ATOM 3008 N N . LYS A 1 372 ? 22.079 28.539 -60.309 1.00 91.44 372 LYS A N 1
ATOM 3009 C CA . LYS A 1 372 ? 23.342 27.789 -60.158 1.00 91.44 372 LYS A CA 1
ATOM 3010 C C . LYS A 1 372 ? 23.673 27.564 -58.680 1.00 91.44 372 LYS A C 1
ATOM 3012 O O . LYS A 1 372 ? 23.925 26.424 -58.293 1.00 91.44 372 LYS A O 1
ATOM 3017 N N . VAL A 1 373 ? 23.579 28.598 -57.841 1.00 87.56 373 VAL A N 1
ATOM 3018 C CA . VAL A 1 373 ? 23.786 28.514 -56.383 1.00 87.56 373 VAL A CA 1
ATOM 3019 C C . VAL A 1 373 ? 22.839 27.483 -55.764 1.00 87.56 373 VAL A C 1
ATOM 3021 O O . VAL A 1 373 ? 23.306 26.543 -55.127 1.00 87.56 373 VAL A O 1
ATOM 3024 N N . SER A 1 374 ? 21.534 27.543 -56.051 1.00 87.25 374 SER A N 1
ATOM 3025 C CA . SER A 1 374 ? 20.566 26.539 -55.574 1.00 87.25 374 SER A CA 1
ATOM 3026 C C . SER A 1 374 ? 20.715 25.140 -56.205 1.00 87.25 374 SER A C 1
ATOM 3028 O O . SER A 1 374 ? 20.017 24.212 -55.785 1.00 87.25 374 SER A O 1
ATOM 3030 N N . LYS A 1 375 ? 21.591 24.946 -57.203 1.00 91.94 375 LYS A N 1
ATOM 3031 C CA . LYS A 1 375 ? 22.021 23.616 -57.675 1.00 91.94 375 LYS A CA 1
ATOM 3032 C C . LYS A 1 375 ? 23.203 23.114 -56.844 1.00 91.94 375 LYS A C 1
ATOM 3034 O O . LYS A 1 375 ? 23.120 22.017 -56.295 1.00 91.94 375 LYS A O 1
ATOM 3039 N N . VAL A 1 376 ? 24.233 23.944 -56.666 1.00 89.75 376 VAL A N 1
ATOM 3040 C CA . VAL A 1 376 ? 25.405 23.649 -55.819 1.00 89.75 376 VAL A CA 1
ATOM 3041 C C . VAL A 1 376 ? 24.991 23.392 -54.365 1.00 89.75 376 VAL A C 1
ATOM 3043 O O . VAL A 1 376 ? 25.487 22.463 -53.741 1.00 89.75 376 VAL A O 1
ATOM 3046 N N . GLU A 1 377 ? 24.018 24.135 -53.836 1.00 87.44 377 GLU A N 1
ATOM 3047 C CA . GLU A 1 377 ? 23.443 23.926 -52.501 1.00 87.44 377 GLU A CA 1
ATOM 3048 C C . GLU A 1 377 ? 22.780 22.541 -52.359 1.00 87.44 377 GLU A C 1
ATOM 3050 O O . GLU A 1 377 ? 22.939 21.868 -51.340 1.00 87.44 377 GLU A O 1
ATOM 3055 N N . LYS A 1 378 ? 22.088 22.060 -53.401 1.00 90.81 378 LYS A N 1
ATOM 3056 C CA . LYS A 1 378 ? 21.491 20.712 -53.419 1.00 90.81 378 LYS A CA 1
ATOM 3057 C C . LYS A 1 378 ? 22.557 19.623 -53.512 1.00 90.81 378 LYS A C 1
ATOM 3059 O O . LYS A 1 378 ? 22.408 18.586 -52.869 1.00 90.81 378 LYS A O 1
ATOM 3064 N N . GLU A 1 379 ? 23.625 19.853 -54.268 1.00 91.00 379 GLU A N 1
ATOM 3065 C CA . GLU A 1 379 ? 24.769 18.940 -54.376 1.00 91.00 379 GLU A CA 1
ATOM 3066 C C . GLU A 1 379 ? 25.544 18.876 -53.041 1.00 91.00 379 GLU A C 1
ATOM 3068 O O . GLU A 1 379 ? 25.760 17.787 -52.510 1.00 91.00 379 GLU A O 1
ATOM 3073 N N . MET A 1 380 ? 25.809 20.022 -52.402 1.00 85.69 380 MET A N 1
ATOM 3074 C CA . MET A 1 380 ? 26.309 20.138 -51.021 1.00 85.69 380 MET A CA 1
ATOM 3075 C C . MET A 1 380 ? 25.420 19.398 -50.009 1.00 85.69 380 MET A C 1
ATOM 3077 O O . MET A 1 380 ? 25.921 18.670 -49.151 1.00 85.69 380 MET A O 1
ATOM 3081 N N . ALA A 1 381 ? 24.094 19.546 -50.096 1.00 85.00 381 ALA A N 1
ATOM 3082 C CA . ALA A 1 381 ? 23.156 18.859 -49.209 1.00 85.00 381 ALA A CA 1
ATOM 3083 C C . ALA A 1 381 ? 23.151 17.334 -49.427 1.00 85.00 381 ALA A C 1
ATOM 3085 O O . ALA A 1 381 ? 23.040 16.573 -48.462 1.00 85.00 381 ALA A O 1
ATOM 3086 N N . GLN A 1 382 ? 23.314 16.865 -50.669 1.00 88.38 382 GLN A N 1
ATOM 3087 C CA . GLN A 1 382 ? 23.480 15.441 -50.976 1.00 88.38 382 GLN A CA 1
ATOM 3088 C C . GLN A 1 382 ? 24.811 14.895 -50.444 1.00 88.38 382 GLN A C 1
ATOM 3090 O O . GLN A 1 382 ? 24.815 13.827 -49.828 1.00 88.38 382 GLN A O 1
ATOM 3095 N N . LEU A 1 383 ? 25.912 15.638 -50.597 1.00 87.19 383 LEU A N 1
ATOM 3096 C CA . LEU A 1 383 ? 27.224 15.276 -50.054 1.00 87.19 383 LEU A CA 1
ATOM 3097 C C . LEU A 1 383 ? 27.207 15.219 -48.520 1.00 87.19 383 LEU A C 1
ATOM 3099 O O . LEU A 1 383 ? 27.617 14.207 -47.957 1.00 87.19 383 LEU A O 1
ATOM 3103 N N . ASN A 1 384 ? 26.633 16.215 -47.837 1.00 83.81 384 ASN A N 1
ATOM 3104 C CA . ASN A 1 384 ? 26.441 16.181 -46.381 1.00 83.81 384 ASN A CA 1
ATOM 3105 C C . ASN A 1 384 ? 25.550 15.008 -45.936 1.00 83.81 384 ASN A C 1
ATOM 3107 O O . ASN A 1 384 ? 25.836 14.352 -44.936 1.00 83.81 384 ASN A O 1
ATOM 3111 N N . LYS A 1 385 ? 24.498 14.674 -46.695 1.00 88.81 385 LYS A N 1
ATOM 3112 C CA . LYS A 1 385 ? 23.654 13.496 -46.425 1.00 88.81 385 LYS A CA 1
ATOM 3113 C C . LYS A 1 385 ? 24.404 12.174 -46.634 1.00 88.81 385 LYS A C 1
ATOM 3115 O O . LYS A 1 385 ? 24.117 11.203 -45.936 1.00 88.81 385 LYS A O 1
ATOM 3120 N N . HIS A 1 386 ? 25.356 12.120 -47.565 1.00 87.31 386 HIS A N 1
ATOM 3121 C CA . HIS A 1 386 ? 26.228 10.963 -47.764 1.00 87.31 386 HIS A CA 1
ATOM 3122 C C . HIS A 1 386 ? 27.291 10.852 -46.660 1.00 87.31 386 HIS A C 1
ATOM 3124 O O . HIS A 1 386 ? 27.490 9.769 -46.115 1.00 87.31 386 HIS A O 1
ATOM 3130 N N . LEU A 1 387 ? 27.904 11.973 -46.266 1.00 83.12 387 LEU A N 1
ATOM 3131 C CA . LEU A 1 387 ? 28.865 12.053 -45.166 1.00 83.12 387 LEU A CA 1
ATOM 3132 C C . LEU A 1 387 ? 28.220 11.626 -43.843 1.00 83.12 387 LEU A C 1
ATOM 3134 O O . LEU A 1 387 ? 28.732 10.717 -43.199 1.00 83.12 387 LEU A O 1
ATOM 3138 N N . ASN A 1 388 ? 27.044 12.165 -43.503 1.00 79.81 388 ASN A N 1
ATOM 3139 C CA . ASN A 1 388 ? 26.289 11.752 -42.315 1.00 79.81 388 ASN A CA 1
ATOM 3140 C C . ASN A 1 388 ? 25.979 10.247 -42.325 1.00 79.81 388 ASN A C 1
ATOM 3142 O O . ASN A 1 388 ? 26.161 9.587 -41.307 1.00 79.81 388 ASN A O 1
ATOM 3146 N N . ARG A 1 389 ? 25.600 9.672 -43.478 1.00 82.62 389 ARG A N 1
ATOM 3147 C CA . ARG A 1 389 ? 25.398 8.218 -43.623 1.00 82.62 389 ARG A CA 1
ATOM 3148 C C . ARG A 1 389 ? 26.682 7.409 -43.422 1.00 82.62 389 ARG A C 1
ATOM 3150 O O . ARG A 1 389 ? 26.612 6.311 -42.875 1.00 82.62 389 ARG A O 1
ATOM 3157 N N . LEU A 1 390 ? 27.846 7.913 -43.841 1.00 73.12 390 LEU A N 1
ATOM 3158 C CA . LEU A 1 390 ? 29.135 7.286 -43.525 1.00 73.12 390 LEU A CA 1
ATOM 3159 C C . LEU A 1 390 ? 29.430 7.375 -42.022 1.00 73.12 390 LEU A C 1
ATOM 3161 O O . LEU A 1 390 ? 29.768 6.360 -41.420 1.00 73.12 390 LEU A O 1
ATOM 3165 N N . THR A 1 391 ? 29.243 8.541 -41.401 1.00 71.62 391 THR A N 1
ATOM 3166 C CA . THR A 1 391 ? 29.440 8.746 -39.958 1.00 71.62 391 THR A CA 1
ATOM 3167 C C . THR A 1 391 ? 28.520 7.852 -39.119 1.00 71.62 391 THR A C 1
ATOM 3169 O O . THR A 1 391 ? 28.985 7.215 -38.176 1.00 71.62 391 THR A O 1
ATOM 3172 N N . GLU A 1 392 ? 27.241 7.725 -39.485 1.00 70.38 392 GLU A N 1
ATOM 3173 C CA . GLU A 1 392 ? 26.293 6.781 -38.874 1.00 70.38 392 GLU A CA 1
ATOM 3174 C C . GLU A 1 392 ? 26.748 5.326 -39.048 1.00 70.38 392 GLU A C 1
ATOM 3176 O O . GLU A 1 392 ? 26.689 4.546 -38.099 1.00 70.38 392 GLU A O 1
ATOM 3181 N N . LYS A 1 393 ? 27.255 4.953 -40.230 1.00 72.56 393 LYS A N 1
ATOM 3182 C CA . LYS A 1 393 ? 27.715 3.586 -40.523 1.00 72.56 393 LYS A CA 1
ATOM 3183 C C . LYS A 1 393 ? 29.026 3.220 -39.814 1.00 72.56 393 LYS A C 1
ATOM 3185 O O . LYS A 1 393 ? 29.218 2.056 -39.478 1.00 72.56 393 LYS A O 1
ATOM 3190 N N . VAL A 1 394 ? 29.898 4.196 -39.549 1.00 59.41 394 VAL A N 1
ATOM 3191 C CA . VAL A 1 394 ? 31.111 4.029 -38.728 1.00 59.41 394 VAL A CA 1
ATOM 3192 C C . VAL A 1 394 ? 30.745 3.933 -37.242 1.00 59.41 394 VAL A C 1
ATOM 3194 O O . VAL A 1 394 ? 31.144 2.982 -36.567 1.00 59.41 394 VAL A O 1
ATOM 3197 N N . ASN A 1 395 ? 29.927 4.859 -36.733 1.00 49.59 395 ASN A N 1
ATOM 3198 C CA . ASN A 1 395 ? 29.561 4.918 -35.312 1.00 49.59 395 ASN A CA 1
ATOM 3199 C C . ASN A 1 395 ? 28.562 3.825 -34.887 1.00 49.59 395 ASN A C 1
ATOM 3201 O O . ASN A 1 395 ? 28.561 3.409 -33.729 1.00 49.59 395 ASN A O 1
ATOM 3205 N N . GLY A 1 396 ? 27.758 3.297 -35.816 1.00 39.28 396 GLY A N 1
ATOM 3206 C CA . GLY A 1 396 ? 26.820 2.192 -35.581 1.00 39.28 396 GLY A CA 1
ATOM 3207 C C . GLY A 1 396 ? 27.474 0.849 -35.223 1.00 39.28 396 GLY A C 1
ATOM 3208 O O . GLY A 1 396 ? 26.772 -0.099 -34.885 1.00 39.28 396 GLY A O 1
ATOM 3209 N N . SER A 1 397 ? 28.807 0.762 -35.255 1.00 40.03 397 SER A N 1
ATOM 3210 C CA . SER A 1 397 ? 29.583 -0.436 -34.905 1.00 40.03 397 SER A CA 1
ATOM 3211 C C . SER A 1 397 ? 29.688 -0.726 -33.397 1.00 40.03 397 SER A C 1
ATOM 3213 O O . SER A 1 397 ? 30.158 -1.798 -33.022 1.00 40.03 397 SER A O 1
ATOM 3215 N N . LYS A 1 398 ? 29.250 0.189 -32.514 1.00 41.25 398 LYS A N 1
ATOM 3216 C CA . LYS A 1 398 ? 29.383 0.059 -31.046 1.00 41.25 398 LYS A CA 1
ATOM 3217 C C . LYS A 1 398 ? 28.057 0.207 -30.287 1.00 41.25 398 LYS A C 1
ATOM 3219 O O . LYS A 1 398 ? 27.903 1.097 -29.456 1.00 41.25 398 LYS A O 1
ATOM 3224 N N . SER A 1 399 ? 27.103 -0.696 -30.533 1.00 32.69 399 SER A N 1
ATOM 3225 C CA . SER A 1 399 ? 25.934 -0.875 -29.653 1.00 32.69 399 SER A CA 1
ATOM 3226 C C . SER A 1 399 ? 25.370 -2.301 -29.712 1.00 32.69 399 SER A C 1
ATOM 3228 O O . SER A 1 399 ? 24.474 -2.601 -30.500 1.00 32.69 399 SER A O 1
ATOM 3230 N N . SER A 1 400 ? 25.908 -3.210 -28.890 1.00 31.94 400 SER A N 1
ATOM 3231 C CA . SER A 1 400 ? 25.316 -4.532 -28.620 1.00 31.94 400 SER A CA 1
ATOM 3232 C C . SER A 1 400 ? 25.886 -5.169 -27.347 1.00 31.94 400 SER A C 1
ATOM 3234 O O . SER A 1 400 ? 27.037 -5.581 -27.321 1.00 31.94 400 SER A O 1
ATOM 3236 N N . LYS A 1 401 ? 25.035 -5.245 -26.312 1.00 32.03 401 LYS A N 1
ATOM 3237 C CA . LYS A 1 401 ? 25.081 -6.128 -25.125 1.00 32.03 401 LYS A CA 1
ATOM 3238 C C . LYS A 1 401 ? 26.469 -6.572 -24.618 1.00 32.03 401 LYS A C 1
ATOM 3240 O O . LYS A 1 401 ? 26.973 -7.623 -25.004 1.00 32.03 401 LYS A O 1
ATOM 3245 N N . SER A 1 402 ? 26.980 -5.883 -23.599 1.00 27.19 402 SER A N 1
ATOM 3246 C CA . SER A 1 402 ? 27.932 -6.479 -22.655 1.00 27.19 402 SER A CA 1
ATOM 3247 C C . SER A 1 402 ? 27.232 -7.528 -21.776 1.00 27.19 402 SER A C 1
ATOM 3249 O O . SER A 1 402 ? 26.325 -7.188 -21.014 1.00 27.19 402 SER A O 1
ATOM 3251 N N . LYS A 1 403 ? 27.683 -8.782 -21.844 1.00 31.20 403 LYS A N 1
ATOM 3252 C CA . LYS A 1 403 ? 27.555 -9.771 -20.764 1.00 31.20 403 LYS A CA 1
ATOM 3253 C C . LYS A 1 403 ? 28.958 -10.106 -20.266 1.00 31.20 403 LYS A C 1
ATOM 3255 O O . LYS A 1 403 ? 29.909 -10.054 -21.042 1.00 31.20 403 LYS A O 1
ATOM 3260 N N . GLU A 1 404 ? 29.076 -10.436 -18.988 1.00 25.72 404 GLU A N 1
ATOM 3261 C CA . GLU A 1 404 ? 30.330 -10.902 -18.398 1.00 25.72 404 GLU A CA 1
ATOM 3262 C C . GLU A 1 404 ? 30.756 -12.242 -19.008 1.00 25.72 404 GLU A C 1
ATOM 3264 O O . GLU A 1 404 ? 29.922 -13.127 -19.188 1.00 25.72 404 GLU A O 1
ATOM 3269 N N . TYR A 1 405 ? 32.060 -12.410 -19.230 1.00 26.95 405 TYR A N 1
ATOM 3270 C CA . TYR A 1 405 ? 32.753 -13.657 -18.908 1.00 26.95 405 TYR A CA 1
ATOM 3271 C C . TYR A 1 405 ? 34.220 -13.358 -18.595 1.00 26.95 405 TYR A C 1
ATOM 3273 O O . TYR A 1 405 ? 34.946 -12.798 -19.414 1.00 26.95 405 TYR A O 1
ATOM 3281 N N . THR A 1 406 ? 34.651 -13.741 -17.396 1.00 29.69 406 THR A N 1
ATOM 3282 C CA . THR A 1 406 ? 36.052 -13.682 -16.973 1.00 29.69 406 THR A CA 1
ATOM 3283 C C . THR A 1 406 ? 36.737 -14.988 -17.342 1.00 29.69 406 THR A C 1
ATOM 3285 O O . THR A 1 406 ? 36.313 -16.036 -16.868 1.00 29.69 406 THR A O 1
ATOM 3288 N N . ILE A 1 407 ? 37.825 -14.922 -18.110 1.00 28.69 407 ILE A N 1
ATOM 3289 C CA . ILE A 1 407 ? 38.885 -15.939 -18.173 1.00 28.69 407 ILE A CA 1
ATOM 3290 C C . ILE A 1 407 ? 40.183 -15.225 -18.560 1.00 28.69 407 ILE A C 1
ATOM 3292 O O . ILE A 1 407 ? 40.175 -14.256 -19.318 1.00 28.69 407 ILE A O 1
ATOM 3296 N N . SER A 1 408 ? 41.300 -15.683 -18.005 1.00 29.25 408 SER A N 1
ATOM 3297 C CA . SER A 1 408 ? 42.637 -15.169 -18.291 1.00 29.25 408 SER A CA 1
ATOM 3298 C C . SER A 1 408 ? 43.399 -16.127 -19.206 1.00 29.25 408 SER A C 1
ATOM 3300 O O . SER A 1 408 ? 43.259 -17.341 -19.084 1.00 29.25 408 SER A O 1
ATOM 3302 N N . SER A 1 409 ? 44.272 -15.605 -20.073 1.00 29.81 409 SER A N 1
ATOM 3303 C CA . SER A 1 409 ? 45.725 -15.872 -19.999 1.00 29.81 409 SER A CA 1
ATOM 3304 C C . SER A 1 409 ? 46.504 -15.348 -21.219 1.00 29.81 409 SER A C 1
ATOM 3306 O O . SER A 1 409 ? 46.025 -15.349 -22.343 1.00 29.81 409 SER A O 1
ATOM 3308 N N . GLN A 1 410 ? 47.725 -14.889 -20.931 1.00 32.19 410 GLN A N 1
ATOM 3309 C CA . GLN A 1 410 ? 48.940 -14.923 -21.760 1.00 32.19 410 GLN A CA 1
ATOM 3310 C C . GLN A 1 410 ? 48.843 -14.806 -23.298 1.00 32.19 410 GLN A C 1
ATOM 3312 O O . GLN A 1 410 ? 48.667 -15.797 -23.995 1.00 32.19 410 GLN A O 1
ATOM 3317 N N . THR A 1 411 ? 49.324 -13.669 -23.809 1.00 28.78 411 THR A N 1
ATOM 3318 C CA . THR A 1 411 ? 50.511 -13.673 -24.690 1.00 28.78 411 THR A CA 1
ATOM 3319 C C . THR A 1 411 ? 51.445 -12.530 -24.288 1.00 28.78 411 THR A C 1
ATOM 3321 O O . THR A 1 411 ? 51.004 -11.385 -24.195 1.00 28.78 411 THR A O 1
ATOM 3324 N N . LYS A 1 412 ? 52.731 -12.824 -24.072 1.00 35.12 412 LYS A N 1
ATOM 3325 C CA . LYS A 1 412 ? 53.813 -11.833 -24.170 1.00 35.12 412 LYS A CA 1
ATOM 3326 C C . LYS A 1 412 ? 54.500 -12.049 -25.515 1.00 35.12 412 LYS A C 1
ATOM 3328 O O . LYS A 1 412 ? 54.905 -13.178 -25.757 1.00 35.12 412 LYS A O 1
ATOM 3333 N N . ASP A 1 413 ? 54.729 -10.989 -26.281 1.00 27.30 413 ASP A N 1
ATOM 3334 C CA . ASP A 1 413 ? 56.061 -10.734 -26.842 1.00 27.30 413 ASP A CA 1
ATOM 3335 C C . ASP A 1 413 ? 56.231 -9.232 -27.157 1.00 27.30 413 ASP A C 1
ATOM 3337 O O . ASP A 1 413 ? 55.366 -8.409 -26.850 1.00 27.30 413 ASP A O 1
ATOM 3341 N N . SER A 1 414 ? 57.405 -8.903 -27.670 1.00 32.22 414 SER A N 1
ATOM 3342 C CA . SER A 1 414 ? 58.086 -7.621 -27.778 1.00 32.22 414 SER A CA 1
ATOM 3343 C C . SER A 1 414 ? 57.591 -6.685 -28.894 1.00 32.22 414 SER A C 1
ATOM 3345 O O . SER A 1 414 ? 57.046 -7.101 -29.913 1.00 32.22 414 SER A O 1
ATOM 3347 N N . GLY A 1 415 ? 57.828 -5.383 -28.696 1.00 28.64 415 GLY A N 1
ATOM 3348 C CA . GLY A 1 415 ? 57.586 -4.307 -29.665 1.00 28.64 415 GLY A CA 1
ATOM 3349 C C . GLY A 1 415 ? 57.834 -2.933 -29.027 1.00 28.64 415 GLY A C 1
ATOM 3350 O O . GLY A 1 415 ? 57.386 -2.694 -27.907 1.00 28.64 415 GLY A O 1
ATOM 3351 N N . GLN A 1 416 ? 58.587 -2.051 -29.691 1.00 35.84 416 GLN A N 1
ATOM 3352 C CA . GLN A 1 416 ? 59.076 -0.792 -29.102 1.00 35.84 416 GLN A CA 1
ATOM 3353 C C . GLN A 1 416 ? 58.124 0.411 -29.262 1.00 35.84 416 GLN A C 1
ATOM 3355 O O . GLN A 1 416 ? 57.426 0.557 -30.262 1.00 35.84 416 GLN A O 1
ATOM 3360 N N . ASP A 1 417 ? 58.175 1.296 -28.263 1.00 38.03 417 ASP A N 1
ATOM 3361 C CA . ASP A 1 417 ? 58.048 2.762 -28.330 1.00 38.03 417 ASP A CA 1
ATOM 3362 C C . ASP A 1 417 ? 57.109 3.397 -29.378 1.00 38.03 417 ASP A C 1
ATOM 3364 O O . ASP A 1 417 ? 57.533 3.922 -30.405 1.00 38.03 417 ASP A O 1
ATOM 3368 N N . SER A 1 418 ? 55.816 3.480 -29.044 1.00 39.16 418 SER A N 1
ATOM 3369 C CA . SER A 1 418 ? 54.882 4.482 -29.616 1.00 39.16 418 SER A CA 1
ATOM 3370 C C . SER A 1 418 ? 53.640 4.771 -28.738 1.00 39.16 418 SER A C 1
ATOM 3372 O O . SER A 1 418 ? 52.636 5.313 -29.203 1.00 39.16 418 SER A O 1
ATOM 3374 N N . GLY A 1 419 ? 53.672 4.406 -27.448 1.00 41.47 419 GLY A N 1
ATOM 3375 C CA . GLY A 1 419 ? 52.465 4.325 -26.607 1.00 41.47 419 GLY A CA 1
ATOM 3376 C C . GLY A 1 419 ? 51.942 5.632 -25.986 1.00 41.47 419 GLY A C 1
ATOM 3377 O O . GLY A 1 419 ? 50.762 5.709 -25.646 1.00 41.47 419 GLY A O 1
ATOM 3378 N N . THR A 1 420 ? 52.779 6.657 -25.806 1.00 48.91 420 THR A N 1
ATOM 3379 C CA . THR A 1 420 ? 52.459 7.822 -24.951 1.00 48.91 420 THR A CA 1
ATOM 3380 C C . THR A 1 420 ? 51.566 8.877 -25.606 1.00 48.91 420 THR A C 1
ATOM 3382 O O . THR A 1 420 ? 50.691 9.421 -24.931 1.00 48.91 420 THR A O 1
ATOM 3385 N N . SER A 1 421 ? 51.730 9.153 -26.903 1.00 51.94 421 SER A N 1
ATOM 3386 C CA . SER A 1 421 ? 50.932 10.162 -27.624 1.00 51.94 421 SER A CA 1
ATOM 3387 C C . SER A 1 421 ? 49.446 9.798 -27.653 1.00 51.94 421 SER A C 1
ATOM 3389 O O . SER A 1 421 ? 48.601 10.584 -27.225 1.00 51.94 421 SER A O 1
ATOM 3391 N N . ASN A 1 422 ? 49.138 8.561 -28.053 1.00 56.19 422 ASN A N 1
ATOM 3392 C CA . ASN A 1 422 ? 47.778 8.028 -28.112 1.00 56.19 422 ASN A CA 1
ATOM 3393 C C . ASN A 1 422 ? 47.057 8.087 -26.754 1.00 56.19 422 ASN A C 1
ATOM 3395 O O . ASN A 1 422 ? 45.852 8.331 -26.712 1.00 56.19 422 ASN A O 1
ATOM 3399 N N . ALA A 1 423 ? 47.756 7.883 -25.633 1.00 62.66 423 ALA A N 1
ATOM 3400 C CA . ALA A 1 423 ? 47.151 7.998 -24.305 1.00 62.66 423 ALA A CA 1
ATOM 3401 C C . ALA A 1 423 ? 46.748 9.451 -23.984 1.00 62.66 423 ALA A C 1
ATOM 3403 O O . ALA A 1 423 ? 45.631 9.702 -23.530 1.00 62.66 423 ALA A O 1
ATOM 3404 N N . PHE A 1 424 ? 47.632 10.407 -24.278 1.00 69.44 424 PHE A N 1
ATOM 3405 C CA . PHE A 1 424 ? 47.420 11.829 -24.004 1.00 69.44 424 PHE A CA 1
ATOM 3406 C C . PHE A 1 424 ? 46.330 12.444 -24.897 1.00 69.44 424 PHE A C 1
ATOM 3408 O O . PHE A 1 424 ? 45.481 13.205 -24.431 1.00 69.44 424 PHE A O 1
ATOM 3415 N N . GLU A 1 425 ? 46.303 12.072 -26.177 1.00 76.94 425 GLU A N 1
ATOM 3416 C CA . GLU A 1 425 ? 45.284 12.524 -27.127 1.00 76.94 425 GLU A CA 1
ATOM 3417 C C . GLU A 1 425 ? 43.897 11.948 -26.792 1.00 76.94 425 GLU A C 1
ATOM 3419 O O . GLU A 1 425 ? 42.897 12.668 -26.827 1.00 76.94 425 GLU A O 1
ATOM 3424 N N . ASN A 1 426 ? 43.820 10.691 -26.336 1.00 80.62 426 ASN A N 1
ATOM 3425 C CA . ASN A 1 426 ? 42.577 10.124 -25.804 1.00 80.62 426 ASN A CA 1
ATOM 3426 C C . ASN A 1 426 ? 42.084 10.839 -24.532 1.00 80.62 426 ASN A C 1
ATOM 3428 O O . ASN A 1 426 ? 40.872 10.942 -24.333 1.00 80.62 426 ASN A O 1
ATOM 3432 N N . GLU A 1 427 ? 42.973 11.343 -23.674 1.00 83.44 427 GLU A N 1
ATOM 3433 C CA . GLU A 1 427 ? 42.597 12.126 -22.486 1.00 83.44 427 GLU A CA 1
ATOM 3434 C C . GLU A 1 427 ? 42.077 13.527 -22.865 1.00 83.44 427 GLU A C 1
ATOM 3436 O O . GLU A 1 427 ? 41.048 13.967 -22.348 1.00 83.44 427 GLU A O 1
ATOM 3441 N N . ILE A 1 428 ? 42.716 14.194 -23.837 1.00 83.62 428 ILE A N 1
ATOM 3442 C CA . ILE A 1 428 ? 42.215 15.441 -24.443 1.00 83.62 428 ILE A CA 1
ATOM 3443 C C . ILE A 1 428 ? 40.808 15.230 -25.023 1.00 83.62 428 ILE A C 1
ATOM 3445 O O . ILE A 1 428 ? 39.892 15.988 -24.701 1.00 83.62 428 ILE A O 1
ATOM 3449 N N . ASN A 1 429 ? 40.612 14.178 -25.822 1.00 84.44 429 ASN A N 1
ATOM 3450 C CA . ASN A 1 429 ? 39.328 13.878 -26.459 1.00 84.44 429 ASN A CA 1
ATOM 3451 C C . ASN A 1 429 ? 38.216 13.585 -25.431 1.00 84.44 429 ASN A C 1
ATOM 3453 O O . ASN A 1 429 ? 37.071 14.004 -25.617 1.00 84.44 429 ASN A O 1
ATOM 3457 N N . GLN A 1 430 ? 38.545 12.937 -24.307 1.00 86.38 430 GLN A N 1
ATOM 3458 C CA . GLN A 1 430 ? 37.615 12.737 -23.187 1.00 86.38 430 GLN A CA 1
ATOM 3459 C C . GLN A 1 430 ? 37.240 14.055 -22.490 1.00 86.38 430 GLN A C 1
ATOM 3461 O O . GLN A 1 430 ? 36.060 14.285 -22.211 1.00 86.38 430 GLN A O 1
ATOM 3466 N N . LEU A 1 431 ? 38.207 14.949 -22.251 1.00 87.31 431 LEU A N 1
ATOM 3467 C CA . LEU A 1 431 ? 37.945 16.274 -21.676 1.00 87.31 431 LEU A CA 1
ATOM 3468 C C . LEU A 1 431 ? 37.075 17.139 -22.603 1.00 87.31 431 LEU A C 1
ATOM 3470 O O . LEU A 1 431 ? 36.142 17.793 -22.132 1.00 87.31 431 LEU A O 1
ATOM 3474 N N . GLU A 1 432 ? 37.307 17.109 -23.917 1.00 87.12 432 GLU A N 1
ATOM 3475 C CA . GLU A 1 432 ? 36.473 17.834 -24.886 1.00 87.12 432 GLU A CA 1
ATOM 3476 C C . GLU A 1 432 ? 35.045 17.277 -24.963 1.00 87.12 432 GLU A C 1
ATOM 3478 O O . GLU A 1 432 ? 34.082 18.052 -24.920 1.00 87.12 432 GLU A O 1
ATOM 3483 N N . ALA A 1 433 ? 34.883 15.950 -24.964 1.00 88.56 433 ALA A N 1
ATOM 3484 C CA . ALA A 1 433 ? 33.573 15.308 -24.872 1.00 88.56 433 ALA A CA 1
ATOM 3485 C C . ALA A 1 433 ? 32.827 15.708 -23.582 1.00 88.56 433 ALA A C 1
ATOM 3487 O O . ALA A 1 433 ? 31.653 16.091 -23.641 1.00 88.56 433 ALA A O 1
ATOM 3488 N N . ARG A 1 434 ? 33.511 15.718 -22.427 1.00 90.25 434 ARG A N 1
ATOM 3489 C CA . ARG A 1 434 ? 32.930 16.143 -21.141 1.00 90.25 434 ARG A CA 1
ATOM 3490 C C . ARG A 1 434 ? 32.558 17.629 -21.129 1.00 90.25 434 ARG A C 1
ATOM 3492 O O . ARG A 1 434 ? 31.512 17.986 -20.593 1.00 90.25 434 ARG A O 1
ATOM 3499 N N . ILE A 1 435 ? 33.336 18.509 -21.766 1.00 90.94 435 ILE A N 1
ATOM 3500 C CA . ILE A 1 435 ? 32.982 19.935 -21.913 1.00 90.94 435 ILE A CA 1
ATOM 3501 C C . ILE A 1 435 ? 31.734 20.108 -22.794 1.00 90.94 435 ILE A C 1
ATOM 3503 O O . ILE A 1 435 ? 30.872 20.935 -22.479 1.00 90.94 435 ILE A O 1
ATOM 3507 N N . LEU A 1 436 ? 31.594 19.337 -23.877 1.00 89.50 436 LEU A N 1
ATOM 3508 C CA . LEU A 1 436 ? 30.390 19.351 -24.719 1.00 89.50 436 LEU A CA 1
ATOM 3509 C C . LEU A 1 436 ? 29.154 18.833 -23.968 1.00 89.50 436 LEU A C 1
ATOM 3511 O O . LEU A 1 436 ? 28.076 19.428 -24.081 1.00 89.50 436 LEU A O 1
ATOM 3515 N N . GLU A 1 437 ? 29.312 17.787 -23.155 1.00 90.94 437 GLU A N 1
ATOM 3516 C CA . GLU A 1 437 ? 28.269 17.277 -22.262 1.00 90.94 437 GLU A CA 1
ATOM 3517 C C . GLU A 1 437 ? 27.855 18.331 -21.223 1.00 90.94 437 GLU A C 1
ATOM 3519 O O . GLU A 1 437 ? 26.679 18.691 -21.152 1.00 90.94 437 GLU A O 1
ATOM 3524 N N . LEU A 1 438 ? 28.803 18.914 -20.483 1.00 91.25 438 LEU A N 1
ATOM 3525 C CA . LEU A 1 438 ? 28.526 19.962 -19.493 1.00 91.25 438 LEU A CA 1
ATOM 3526 C C . LEU A 1 438 ? 27.837 21.180 -20.130 1.00 91.25 438 LEU A C 1
ATOM 3528 O O . LEU A 1 438 ? 26.882 21.712 -19.565 1.00 91.25 438 LEU A O 1
ATOM 3532 N N . ARG A 1 439 ? 28.211 21.573 -21.357 1.00 90.75 439 ARG A N 1
ATOM 3533 C CA . ARG A 1 439 ? 27.510 22.613 -22.144 1.00 90.75 439 ARG A CA 1
ATOM 3534 C C . ARG A 1 439 ? 26.096 22.209 -22.584 1.00 90.75 439 ARG A C 1
ATOM 3536 O O . ARG A 1 439 ? 25.261 23.081 -22.837 1.00 90.75 439 ARG A O 1
ATOM 3543 N N . LYS A 1 440 ? 25.794 20.915 -22.720 1.00 93.50 440 LYS A N 1
ATOM 3544 C CA . LYS A 1 440 ? 24.438 20.399 -22.990 1.00 93.50 440 LYS A CA 1
ATOM 3545 C C . LYS A 1 440 ? 23.594 20.421 -21.711 1.00 93.50 440 LYS A C 1
ATOM 3547 O O . LYS A 1 440 ? 22.492 20.970 -21.733 1.00 93.50 440 LYS A O 1
ATOM 3552 N N . VAL A 1 441 ? 24.136 19.930 -20.594 1.00 90.00 441 VAL A N 1
ATOM 3553 C CA . VAL A 1 441 ? 23.473 19.935 -19.277 1.00 90.00 441 VAL A CA 1
ATOM 3554 C C . VAL A 1 441 ? 23.233 21.366 -18.780 1.00 90.00 441 VAL A C 1
ATOM 3556 O O . VAL A 1 441 ? 22.131 21.676 -18.333 1.00 90.00 441 VAL A O 1
ATOM 3559 N N . GLN A 1 442 ? 24.190 22.284 -18.954 1.00 91.94 442 GLN A N 1
ATOM 3560 C CA . GLN A 1 442 ? 24.028 23.701 -18.603 1.00 91.94 442 GLN A CA 1
ATOM 3561 C C . GLN A 1 442 ? 22.876 24.365 -19.373 1.00 91.94 442 GLN A C 1
ATOM 3563 O O . GLN A 1 442 ? 22.079 25.091 -18.779 1.00 91.94 442 GLN A O 1
ATOM 3568 N N . ARG A 1 443 ? 22.744 24.098 -20.682 1.00 90.56 443 ARG A N 1
ATOM 3569 C CA . ARG A 1 443 ? 21.627 24.612 -21.496 1.00 90.56 443 ARG A CA 1
ATOM 3570 C C . ARG A 1 443 ? 20.282 24.028 -21.058 1.00 90.56 443 ARG A C 1
ATOM 3572 O O . ARG A 1 443 ? 19.310 24.774 -20.969 1.00 90.56 443 ARG A O 1
ATOM 3579 N N . ALA A 1 444 ? 20.232 22.740 -20.710 1.00 90.19 444 ALA A N 1
ATOM 3580 C CA . ALA A 1 444 ? 19.034 22.123 -20.141 1.00 90.19 444 ALA A CA 1
ATOM 3581 C C . ALA A 1 444 ? 18.643 22.759 -18.791 1.00 90.19 444 ALA A C 1
ATOM 3583 O O . ALA A 1 444 ? 17.488 23.142 -18.618 1.00 90.19 444 ALA A O 1
ATOM 3584 N N . ALA A 1 445 ? 19.606 22.957 -17.882 1.00 88.88 445 ALA A N 1
ATOM 3585 C CA . ALA A 1 445 ? 19.393 23.572 -16.568 1.00 88.88 445 ALA A CA 1
ATOM 3586 C C . ALA A 1 445 ? 18.956 25.050 -16.645 1.00 88.88 445 ALA A C 1
ATOM 3588 O O . ALA A 1 445 ? 18.160 25.507 -15.828 1.00 88.88 445 ALA A O 1
ATOM 3589 N N . VAL A 1 446 ? 19.434 25.805 -17.641 1.00 92.81 446 VAL A N 1
ATOM 3590 C CA . VAL A 1 446 ? 18.937 27.164 -17.926 1.00 92.81 446 VAL A CA 1
ATOM 3591 C C . VAL A 1 446 ? 17.508 27.122 -18.483 1.00 92.81 446 VAL A C 1
ATOM 3593 O O . VAL A 1 446 ? 16.677 27.936 -18.087 1.00 92.81 446 VAL A O 1
ATOM 3596 N N . GLY A 1 447 ? 17.189 26.150 -19.345 1.00 89.31 447 GLY A N 1
ATOM 3597 C CA . GLY A 1 447 ? 15.838 25.955 -19.879 1.00 89.31 447 GLY A CA 1
ATOM 3598 C C . GLY A 1 447 ? 14.802 25.551 -18.822 1.00 89.31 447 GLY A C 1
ATOM 3599 O O . GLY A 1 447 ? 13.659 26.002 -18.887 1.00 89.31 447 GLY A O 1
ATOM 3600 N N . THR A 1 448 ? 15.179 24.744 -17.825 1.00 88.44 448 THR A N 1
ATOM 3601 C CA . THR A 1 448 ? 14.309 24.425 -16.680 1.00 88.44 448 THR A CA 1
ATOM 3602 C C . THR A 1 448 ? 14.193 25.594 -15.706 1.00 88.44 448 THR A C 1
ATOM 3604 O O . THR A 1 448 ? 13.084 25.872 -15.262 1.00 88.44 448 THR A O 1
ATOM 3607 N N . LEU A 1 449 ? 15.277 26.334 -15.437 1.00 90.19 449 LEU A N 1
ATOM 3608 C CA . LEU A 1 449 ? 15.241 27.557 -14.622 1.00 90.19 449 LEU A CA 1
ATOM 3609 C C . LEU A 1 449 ? 14.294 28.611 -15.215 1.00 90.19 449 LEU A C 1
ATOM 3611 O O . LEU A 1 449 ? 13.488 29.183 -14.486 1.00 90.19 449 LEU A O 1
ATOM 3615 N N . ALA A 1 450 ? 14.343 28.833 -16.533 1.00 89.31 450 ALA A N 1
ATOM 3616 C CA . ALA A 1 450 ? 13.444 29.766 -17.215 1.00 89.31 450 ALA A CA 1
ATOM 3617 C C . ALA A 1 450 ? 11.966 29.356 -17.070 1.00 89.31 450 ALA A C 1
ATOM 3619 O O . ALA A 1 450 ? 11.121 30.197 -16.764 1.00 89.31 450 ALA A O 1
ATOM 3620 N N . LYS A 1 451 ? 11.658 28.058 -17.206 1.00 90.94 451 LYS A N 1
ATOM 3621 C CA . LYS A 1 451 ? 10.302 27.519 -16.997 1.00 90.94 451 LYS A CA 1
ATOM 3622 C C . LYS A 1 451 ? 9.855 27.596 -15.534 1.00 90.94 451 LYS A C 1
ATOM 3624 O O . LYS A 1 451 ? 8.707 27.936 -15.276 1.00 90.94 451 LYS A O 1
ATOM 3629 N N . ALA A 1 452 ? 10.744 27.329 -14.576 1.00 86.06 452 ALA A N 1
ATOM 3630 C CA . ALA A 1 452 ? 10.452 27.470 -13.147 1.00 86.06 452 ALA A CA 1
ATOM 3631 C C . ALA A 1 452 ? 10.123 28.928 -12.783 1.00 86.06 452 ALA A C 1
ATOM 3633 O O . ALA A 1 452 ? 9.140 29.179 -12.088 1.00 86.06 452 ALA A O 1
ATOM 3634 N N . ALA A 1 453 ? 10.885 29.886 -13.323 1.00 83.75 453 ALA A N 1
ATOM 3635 C CA . ALA A 1 453 ? 10.635 31.314 -13.152 1.00 83.75 453 ALA A CA 1
ATOM 3636 C C . ALA A 1 453 ? 9.301 31.760 -13.784 1.00 83.75 453 ALA A C 1
ATOM 3638 O O . ALA A 1 453 ? 8.533 32.460 -13.129 1.00 83.75 453 ALA A O 1
ATOM 3639 N N . GLN A 1 454 ? 8.986 31.312 -15.008 1.00 84.12 454 GLN A N 1
ATOM 3640 C CA . GLN A 1 454 ? 7.691 31.575 -15.660 1.00 84.12 454 GLN A CA 1
ATOM 3641 C C . GLN A 1 454 ? 6.504 30.984 -14.882 1.00 84.12 454 GLN A C 1
ATOM 3643 O O . GLN A 1 454 ? 5.457 31.617 -14.791 1.00 84.12 454 GLN A O 1
ATOM 3648 N N . ASN A 1 455 ? 6.680 29.809 -14.273 1.00 83.75 455 ASN A N 1
ATOM 3649 C CA . ASN A 1 455 ? 5.660 29.149 -13.453 1.00 83.75 455 ASN A CA 1
ATOM 3650 C C . ASN A 1 455 ? 5.594 29.676 -12.002 1.00 83.75 455 ASN A C 1
ATOM 3652 O O . ASN A 1 455 ? 4.789 29.183 -11.213 1.00 83.75 455 ASN A O 1
ATOM 3656 N N . GLY A 1 456 ? 6.443 30.639 -11.621 1.00 81.88 456 GLY A N 1
ATOM 3657 C CA . GLY A 1 456 ? 6.486 31.215 -10.272 1.00 81.88 456 GLY A CA 1
ATOM 3658 C C . GLY A 1 456 ? 7.064 30.308 -9.173 1.00 81.88 456 GLY A C 1
ATOM 3659 O O . GLY A 1 456 ? 6.972 30.660 -7.994 1.00 81.88 456 GLY A O 1
ATOM 3660 N N . ASP A 1 457 ? 7.670 29.165 -9.516 1.00 85.69 457 ASP A N 1
ATOM 3661 C CA . ASP A 1 457 ? 8.220 28.213 -8.542 1.00 85.69 457 ASP A CA 1
ATOM 3662 C C . ASP A 1 457 ? 9.601 28.669 -8.042 1.00 85.69 457 ASP A C 1
ATOM 3664 O O . ASP A 1 457 ? 10.651 28.380 -8.624 1.00 85.69 457 ASP A O 1
ATOM 3668 N N . LYS A 1 458 ? 9.578 29.435 -6.946 1.00 86.38 458 LYS A N 1
ATOM 3669 C CA . LYS A 1 458 ? 10.757 30.092 -6.366 1.00 86.38 458 LYS A CA 1
ATOM 3670 C C . LYS A 1 458 ? 11.796 29.119 -5.810 1.00 86.38 458 LYS A C 1
ATOM 3672 O O . LYS A 1 458 ? 12.977 29.457 -5.834 1.00 86.38 458 LYS A O 1
ATOM 3677 N N . GLU A 1 459 ? 11.402 27.944 -5.322 1.00 84.12 459 GLU A N 1
ATOM 3678 C CA . GLU A 1 459 ? 12.366 26.983 -4.766 1.00 84.12 459 GLU A CA 1
ATOM 3679 C C . GLU A 1 459 ? 13.009 26.154 -5.880 1.00 84.12 459 GLU A C 1
ATOM 3681 O O . GLU A 1 459 ? 14.234 26.034 -5.914 1.00 84.12 459 GLU A O 1
ATOM 3686 N N . LEU A 1 460 ? 12.223 25.710 -6.868 1.00 84.12 460 LEU A N 1
ATOM 3687 C CA . LEU A 1 460 ? 12.757 25.048 -8.060 1.00 84.12 460 LEU A CA 1
ATOM 3688 C C . LEU A 1 460 ? 13.707 25.979 -8.840 1.00 84.12 460 LEU A C 1
ATOM 3690 O O . LEU A 1 460 ? 14.762 25.550 -9.310 1.00 84.12 460 LEU A O 1
ATOM 3694 N N . ALA A 1 461 ? 13.387 27.276 -8.925 1.00 86.00 461 ALA A N 1
ATOM 3695 C CA . ALA A 1 461 ? 14.267 28.276 -9.529 1.00 86.00 461 ALA A CA 1
ATOM 3696 C C . ALA A 1 461 ? 15.616 28.404 -8.790 1.00 86.00 461 ALA A C 1
ATOM 3698 O O . ALA A 1 461 ? 16.660 28.387 -9.446 1.00 86.00 461 ALA A O 1
ATOM 3699 N N . LYS A 1 462 ? 15.625 28.464 -7.445 1.00 91.00 462 LYS A N 1
ATOM 3700 C CA . LYS A 1 462 ? 16.867 28.467 -6.641 1.00 91.00 462 LYS A CA 1
ATOM 3701 C C . LYS A 1 462 ? 17.683 27.192 -6.841 1.00 91.00 462 LYS A C 1
ATOM 3703 O O . LYS A 1 462 ? 18.897 27.268 -7.011 1.00 91.00 462 LYS A O 1
ATOM 3708 N N . GLU A 1 463 ? 17.033 26.030 -6.833 1.00 90.06 463 GLU A N 1
ATOM 3709 C CA . GLU A 1 463 ? 17.700 24.734 -6.978 1.00 90.06 463 GLU A CA 1
ATOM 3710 C C . GLU A 1 463 ? 18.418 24.631 -8.333 1.00 90.06 463 GLU A C 1
ATOM 3712 O O . GLU A 1 463 ? 19.607 24.305 -8.399 1.00 90.06 463 GLU A O 1
ATOM 3717 N N . TYR A 1 464 ? 17.739 25.000 -9.425 1.00 90.00 464 TYR A N 1
ATOM 3718 C CA . TYR A 1 464 ? 18.365 25.052 -10.745 1.00 90.00 464 TYR A CA 1
ATOM 3719 C C . TYR A 1 464 ? 19.387 26.191 -10.888 1.00 90.00 464 TYR A C 1
ATOM 3721 O O . TYR A 1 464 ? 20.319 26.063 -11.682 1.00 90.00 464 TYR A O 1
ATOM 3729 N N . GLN A 1 465 ? 19.289 27.266 -10.099 1.00 90.44 465 GLN A N 1
ATOM 3730 C CA . GLN A 1 465 ? 20.303 28.324 -10.049 1.00 90.44 465 GLN A CA 1
ATOM 3731 C C . GLN A 1 465 ? 21.595 27.842 -9.369 1.00 90.44 465 GLN A C 1
ATOM 3733 O O . GLN A 1 465 ? 22.675 28.091 -9.903 1.00 90.44 465 GLN A O 1
ATOM 3738 N N . ALA A 1 466 ? 21.494 27.084 -8.272 1.00 90.12 466 ALA A N 1
ATOM 3739 C CA . ALA A 1 466 ? 22.633 26.439 -7.613 1.00 90.12 466 ALA A CA 1
ATOM 3740 C C . ALA A 1 466 ? 23.259 25.334 -8.487 1.00 90.12 466 ALA A C 1
ATOM 3742 O O . ALA A 1 466 ? 24.480 25.255 -8.631 1.00 90.12 466 ALA A O 1
ATOM 3743 N N . LYS A 1 467 ? 22.434 24.527 -9.170 1.00 89.75 467 LYS A N 1
ATOM 3744 C CA . LYS A 1 467 ? 22.919 23.565 -10.177 1.00 89.75 467 LYS A CA 1
ATOM 3745 C C . LYS A 1 467 ? 23.635 24.277 -11.332 1.00 89.75 467 LYS A C 1
ATOM 3747 O O . LYS A 1 467 ? 24.688 23.824 -11.769 1.00 89.75 467 LYS A O 1
ATOM 3752 N N . ARG A 1 468 ? 23.130 25.427 -11.796 1.00 90.94 468 ARG A N 1
ATOM 3753 C CA . ARG A 1 468 ? 23.775 26.245 -12.841 1.00 90.94 468 ARG A CA 1
ATOM 3754 C C . ARG A 1 468 ? 25.143 26.788 -12.410 1.00 90.94 468 ARG A C 1
ATOM 3756 O O . ARG A 1 468 ? 26.021 26.868 -13.270 1.00 90.94 468 ARG A O 1
ATOM 3763 N N . THR A 1 469 ? 25.344 27.161 -11.142 1.00 90.31 469 THR A N 1
ATOM 3764 C CA . THR A 1 469 ? 26.669 27.583 -10.647 1.00 90.31 469 THR A CA 1
ATOM 3765 C C . THR A 1 469 ? 27.629 26.403 -10.528 1.00 90.31 469 THR A C 1
ATOM 3767 O O . THR A 1 469 ? 28.716 26.490 -11.090 1.00 90.31 469 THR A O 1
ATOM 3770 N N . ALA A 1 470 ? 27.203 25.270 -9.958 1.00 92.38 470 ALA A N 1
ATOM 3771 C CA . ALA A 1 470 ? 28.028 24.058 -9.883 1.00 92.38 470 ALA A CA 1
ATOM 3772 C C . ALA A 1 470 ? 28.484 23.570 -11.275 1.00 92.38 470 ALA A C 1
ATOM 3774 O O . ALA A 1 470 ? 29.675 23.391 -11.516 1.00 92.38 470 ALA A O 1
ATOM 3775 N N . ILE A 1 471 ? 27.566 23.485 -12.249 1.00 92.56 471 ILE A N 1
ATOM 3776 C CA . ILE A 1 471 ? 27.903 23.116 -13.638 1.00 92.56 471 ILE A CA 1
ATOM 3777 C C . ILE A 1 471 ? 28.854 24.142 -14.282 1.00 92.56 471 ILE A C 1
ATOM 3779 O O . ILE A 1 471 ? 29.670 23.778 -15.126 1.00 92.56 471 ILE A O 1
ATOM 3783 N N . LYS A 1 472 ? 28.774 25.432 -13.919 1.00 93.69 472 LYS A N 1
ATOM 3784 C CA . LYS A 1 472 ? 29.710 26.459 -14.411 1.00 93.69 472 LYS A CA 1
ATOM 3785 C C . LYS A 1 472 ? 31.114 26.270 -13.821 1.00 93.69 472 LYS A C 1
ATOM 3787 O O . LYS A 1 472 ? 32.087 26.524 -14.525 1.00 93.69 472 LYS A O 1
ATOM 3792 N N . GLU A 1 473 ? 31.218 25.823 -12.573 1.00 93.19 473 GLU A N 1
ATOM 3793 C CA . GLU A 1 473 ? 32.488 25.525 -11.905 1.00 93.19 473 GLU A CA 1
ATOM 3794 C C . GLU A 1 473 ? 33.122 24.235 -12.443 1.00 93.19 473 GLU A C 1
ATOM 3796 O O . GLU A 1 473 ? 34.283 24.283 -12.843 1.00 93.19 473 GLU A O 1
ATOM 3801 N N . GLU A 1 474 ? 32.362 23.141 -12.597 1.00 91.62 474 GLU A N 1
ATOM 3802 C CA . GLU A 1 474 ? 32.819 21.920 -13.293 1.00 91.62 474 GLU A CA 1
ATOM 3803 C C . GLU A 1 474 ? 33.298 22.224 -14.721 1.00 91.62 474 GLU A C 1
ATOM 3805 O O . GLU A 1 474 ? 34.368 21.784 -15.138 1.00 91.62 474 GLU A O 1
ATOM 3810 N N . LEU A 1 475 ? 32.525 23.010 -15.482 1.00 92.31 475 LEU A N 1
ATOM 3811 C CA . LEU A 1 475 ? 32.875 23.389 -16.852 1.00 92.31 475 LEU A CA 1
ATOM 3812 C C . LEU A 1 475 ? 34.162 24.222 -16.881 1.00 92.31 475 LEU A C 1
ATOM 3814 O O . LEU A 1 475 ? 34.997 24.000 -17.757 1.00 92.31 475 LEU A O 1
ATOM 3818 N N . LYS A 1 476 ? 34.357 25.132 -15.916 1.00 92.62 476 LYS A N 1
ATOM 3819 C CA . LYS A 1 476 ? 35.607 25.889 -15.780 1.00 92.62 476 LYS A CA 1
ATOM 3820 C C . LYS A 1 476 ? 36.781 24.959 -15.458 1.00 92.62 476 LYS A C 1
ATOM 3822 O O . LYS A 1 476 ? 37.786 25.022 -16.153 1.00 92.62 476 LYS A O 1
ATOM 3827 N N . GLN A 1 477 ? 36.643 24.068 -14.474 1.00 90.62 477 GLN A N 1
ATOM 3828 C CA . GLN A 1 477 ? 37.685 23.102 -14.099 1.00 90.62 477 GLN A CA 1
ATOM 3829 C C . GLN A 1 477 ? 38.083 22.211 -15.285 1.00 90.62 477 GLN A C 1
ATOM 3831 O O . GLN A 1 477 ? 39.267 22.067 -15.569 1.00 90.62 477 GLN A O 1
ATOM 3836 N N . ALA A 1 478 ? 37.112 21.688 -16.040 1.00 88.56 478 ALA A N 1
ATOM 3837 C CA . ALA A 1 478 ? 37.380 20.899 -17.242 1.00 88.56 478 ALA A CA 1
ATOM 3838 C C . ALA A 1 478 ? 38.085 21.717 -18.344 1.00 88.56 478 ALA A C 1
ATOM 3840 O O . ALA A 1 478 ? 38.975 21.199 -19.016 1.00 88.56 478 ALA A O 1
ATOM 3841 N N . GLN A 1 479 ? 37.736 22.999 -18.520 1.00 89.62 479 GLN A N 1
ATOM 3842 C CA . GLN A 1 479 ? 38.426 23.893 -19.460 1.00 89.62 479 GLN A CA 1
ATOM 3843 C C . GLN A 1 479 ? 39.847 24.265 -19.011 1.00 89.62 479 GLN A C 1
ATOM 3845 O O . GLN A 1 479 ? 40.737 24.352 -19.857 1.00 89.62 479 GLN A O 1
ATOM 3850 N N . ASP A 1 480 ? 40.068 24.475 -17.713 1.00 89.00 480 ASP A N 1
ATOM 3851 C CA . ASP A 1 480 ? 41.382 24.782 -17.146 1.00 89.00 480 ASP A CA 1
ATOM 3852 C C . ASP A 1 480 ? 42.305 23.543 -17.234 1.00 89.00 480 ASP A C 1
ATOM 3854 O O . ASP A 1 480 ? 43.438 23.665 -17.698 1.00 89.00 480 ASP A O 1
ATOM 3858 N N . LEU A 1 481 ? 41.795 22.333 -16.955 1.00 88.19 481 LEU A N 1
ATOM 3859 C CA . LEU A 1 481 ? 42.509 21.061 -17.171 1.00 88.19 481 LEU A CA 1
ATOM 3860 C C . LEU A 1 481 ? 42.813 20.791 -18.654 1.00 88.19 481 LEU A C 1
ATOM 3862 O O . LEU A 1 481 ? 43.925 20.386 -18.989 1.00 88.19 481 LEU A O 1
ATOM 3866 N N . LEU A 1 482 ? 41.867 21.055 -19.566 1.00 88.00 482 LEU A N 1
ATOM 3867 C CA . LEU A 1 482 ? 42.110 20.935 -21.010 1.00 88.00 482 LEU A CA 1
ATOM 3868 C C . LEU A 1 482 ? 43.216 21.897 -21.473 1.00 88.00 482 LEU A C 1
ATOM 3870 O O . LEU A 1 482 ? 44.047 21.527 -22.302 1.00 88.00 482 LEU A O 1
ATOM 3874 N N . ARG A 1 483 ? 43.251 23.121 -20.930 1.00 84.75 483 ARG A N 1
ATOM 3875 C CA . ARG A 1 483 ? 44.320 24.096 -21.193 1.00 84.75 483 ARG A CA 1
ATOM 3876 C C . ARG A 1 483 ? 45.663 23.628 -20.646 1.00 84.75 483 ARG A C 1
ATOM 3878 O O . ARG A 1 483 ? 46.647 23.712 -21.369 1.00 84.75 483 ARG A O 1
ATOM 3885 N N . GLU A 1 484 ? 45.703 23.100 -19.425 1.00 88.06 484 GLU A N 1
ATOM 3886 C CA . GLU A 1 484 ? 46.922 22.553 -18.820 1.00 88.06 484 GLU A CA 1
ATOM 3887 C C . GLU A 1 484 ? 47.481 21.377 -19.638 1.00 88.06 484 GLU A C 1
ATOM 3889 O O . GLU A 1 484 ? 48.669 21.351 -19.961 1.00 88.06 484 GLU A O 1
ATOM 3894 N N . LYS A 1 485 ? 46.620 20.434 -20.043 1.00 84.81 485 LYS A N 1
ATOM 3895 C CA . LYS A 1 485 ? 47.006 19.297 -20.889 1.00 84.81 485 LYS A CA 1
ATOM 3896 C C . LYS A 1 485 ? 47.488 19.760 -22.264 1.00 84.81 485 LYS A C 1
ATOM 3898 O O . LYS A 1 485 ? 48.572 19.363 -22.679 1.00 84.81 485 LYS A O 1
ATOM 3903 N N . LYS A 1 486 ? 46.764 20.651 -22.953 1.00 84.25 486 LYS A N 1
ATOM 3904 C CA . LYS A 1 486 ? 47.221 21.178 -24.253 1.00 84.25 486 LYS A CA 1
ATOM 3905 C C . LYS A 1 486 ? 48.518 21.990 -24.143 1.00 84.25 486 LYS A C 1
ATOM 3907 O O . LYS A 1 486 ? 49.362 21.871 -25.021 1.00 84.25 486 LYS A O 1
ATOM 3912 N N . ALA A 1 487 ? 48.729 22.738 -23.059 1.00 81.50 487 ALA A N 1
ATOM 3913 C CA . ALA A 1 487 ? 50.000 23.420 -22.807 1.00 81.50 487 ALA A CA 1
ATOM 3914 C C . ALA A 1 487 ? 51.163 22.431 -22.608 1.00 81.50 487 ALA A C 1
ATOM 3916 O O . ALA A 1 487 ? 52.244 22.657 -23.143 1.00 81.50 487 ALA A O 1
ATOM 3917 N N . LYS A 1 488 ? 50.937 21.311 -21.906 1.00 77.94 488 LYS A N 1
ATOM 3918 C CA . LYS A 1 488 ? 51.930 20.232 -21.757 1.00 77.94 488 LYS A CA 1
ATOM 3919 C C . LYS A 1 488 ? 52.249 19.548 -23.092 1.00 77.94 488 LYS A C 1
ATOM 3921 O O . LYS A 1 488 ? 53.421 19.420 -23.419 1.00 77.94 488 LYS A O 1
ATOM 3926 N N . ALA A 1 489 ? 51.241 19.249 -23.916 1.00 71.62 489 ALA A N 1
ATOM 3927 C CA . ALA A 1 489 ? 51.451 18.703 -25.262 1.00 71.62 489 ALA A CA 1
ATOM 3928 C C . ALA A 1 489 ? 52.277 19.632 -26.179 1.00 71.62 489 ALA A C 1
ATOM 3930 O O . ALA A 1 489 ? 53.118 19.148 -26.932 1.00 71.62 489 ALA A O 1
ATOM 3931 N N . LEU A 1 490 ? 52.084 20.958 -26.103 1.00 67.88 490 LEU A N 1
ATOM 3932 C CA . LEU A 1 490 ? 52.953 21.913 -26.811 1.00 67.88 490 LEU A CA 1
ATOM 3933 C C . LEU A 1 490 ? 54.356 22.033 -26.185 1.00 67.88 490 LEU A C 1
ATOM 3935 O O . LEU A 1 490 ? 55.308 22.315 -26.906 1.00 67.88 490 LEU A O 1
ATOM 3939 N N . GLY A 1 491 ?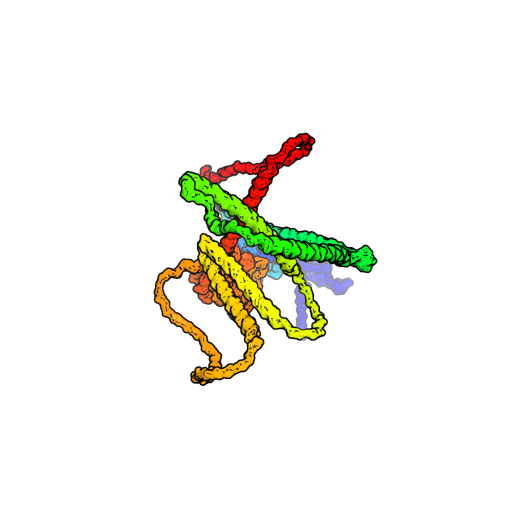 54.495 21.821 -24.874 1.00 59.75 491 GLY A N 1
ATOM 3940 C CA . GLY A 1 491 ? 55.789 21.805 -24.187 1.00 59.75 491 GLY A CA 1
ATOM 3941 C C . GLY A 1 491 ? 56.667 20.629 -24.620 1.00 59.75 491 GLY A C 1
ATOM 3942 O O . GLY A 1 491 ? 57.811 20.835 -25.019 1.00 59.75 491 GLY A O 1
ATOM 3943 N N . ASP A 1 492 ? 56.112 19.415 -24.620 1.00 49.62 492 ASP A N 1
ATOM 3944 C CA . ASP A 1 492 ? 56.832 18.202 -25.033 1.00 49.62 492 ASP A CA 1
ATOM 3945 C C . ASP A 1 492 ? 57.194 18.230 -26.532 1.00 49.62 492 ASP A C 1
ATOM 3947 O O . ASP A 1 492 ? 58.262 17.762 -26.927 1.00 49.62 492 ASP A O 1
ATOM 3951 N N . ALA A 1 493 ? 56.366 18.872 -27.367 1.00 46.06 493 ALA A N 1
ATOM 3952 C CA . ALA A 1 493 ? 56.660 19.116 -28.783 1.00 46.06 493 ALA A CA 1
ATOM 3953 C C . ALA A 1 493 ? 57.807 20.124 -29.033 1.00 46.06 493 ALA A C 1
ATOM 3955 O O . ALA A 1 493 ? 58.255 20.258 -30.170 1.00 46.06 493 ALA A O 1
ATOM 3956 N N . SER A 1 494 ? 58.288 20.829 -28.001 1.00 38.00 494 SER A N 1
ATOM 3957 C CA . SER A 1 494 ? 59.313 21.881 -28.103 1.00 38.00 494 SER A CA 1
ATOM 3958 C C . SER A 1 494 ? 60.691 21.468 -27.552 1.00 38.00 494 SER A C 1
ATOM 3960 O O . SER A 1 494 ? 61.559 22.328 -27.385 1.00 38.00 494 SER A O 1
ATOM 3962 N N . LEU A 1 495 ? 60.908 20.181 -27.247 1.00 39.75 495 LEU A N 1
ATOM 3963 C CA . LEU A 1 495 ? 62.154 19.673 -26.644 1.00 39.75 495 LEU A CA 1
ATOM 3964 C C . LEU A 1 495 ? 63.031 18.820 -27.580 1.00 39.75 495 LEU A C 1
ATOM 3966 O O . LEU A 1 495 ? 64.022 18.236 -27.141 1.00 39.75 495 LEU A O 1
ATOM 3970 N N . THR A 1 496 ? 62.743 18.809 -28.882 1.00 39.12 496 THR A N 1
ATOM 3971 C CA . THR A 1 496 ? 63.682 18.357 -29.919 1.00 39.12 496 THR A CA 1
ATOM 3972 C C . THR A 1 496 ? 64.242 19.559 -30.690 1.00 39.12 496 THR A C 1
ATOM 3974 O O . THR A 1 496 ? 63.499 20.427 -31.128 1.00 39.12 496 THR A O 1
ATOM 3977 N N . VAL A 1 497 ? 65.572 19.585 -30.874 1.00 37.09 497 VAL A N 1
ATOM 3978 C CA . VAL A 1 497 ? 66.368 20.647 -31.542 1.00 37.09 497 VAL A CA 1
ATOM 3979 C C . VAL A 1 497 ? 66.564 21.952 -30.739 1.00 37.09 497 VAL A C 1
ATOM 3981 O O . VAL A 1 497 ? 65.893 22.950 -30.983 1.00 37.09 497 VAL A O 1
ATOM 3984 N N . SER A 1 498 ? 67.578 21.978 -29.854 1.00 31.11 498 SER A N 1
ATOM 3985 C CA . SER A 1 498 ? 68.671 22.995 -29.814 1.00 31.11 498 SER A CA 1
ATOM 3986 C C . SER A 1 498 ? 69.415 23.024 -28.466 1.00 31.11 498 SER A C 1
ATOM 3988 O O . SER A 1 498 ? 68.890 23.484 -27.455 1.00 31.11 498 SER A O 1
ATOM 3990 N N . THR A 1 499 ? 70.682 22.605 -28.453 1.00 31.05 499 THR A N 1
ATOM 3991 C CA . THR A 1 499 ? 71.651 22.902 -27.378 1.00 31.05 499 THR A CA 1
ATOM 3992 C C . THR A 1 499 ? 72.473 24.163 -27.711 1.00 31.05 499 THR A C 1
ATOM 3994 O O . THR A 1 499 ? 72.498 24.572 -28.866 1.00 31.05 499 THR A O 1
ATOM 3997 N N . LEU A 1 500 ? 73.201 24.722 -26.718 1.00 31.66 500 LEU A N 1
ATOM 3998 C CA . LEU A 1 500 ? 74.264 25.762 -26.842 1.00 31.66 500 LEU A CA 1
ATOM 3999 C C . LEU A 1 500 ? 73.772 27.193 -27.228 1.00 31.66 500 LEU A C 1
ATOM 4001 O O . LEU A 1 500 ? 73.468 27.446 -28.381 1.00 31.66 500 LEU A O 1
ATOM 4005 N N . LEU A 1 501 ? 73.737 28.226 -26.356 1.00 32.59 501 LEU A N 1
ATOM 4006 C CA . LEU A 1 501 ? 74.905 28.878 -25.716 1.00 32.59 501 LEU A CA 1
ATOM 4007 C C . LEU A 1 501 ? 74.555 30.026 -24.711 1.00 32.59 501 LEU A C 1
ATOM 4009 O O . LEU A 1 501 ? 73.855 30.967 -25.053 1.00 32.59 501 LEU A O 1
ATOM 4013 N N . LYS A 1 502 ? 75.194 29.993 -23.525 1.00 32.00 502 LYS A N 1
ATOM 4014 C CA . LYS A 1 502 ? 75.812 31.098 -22.723 1.00 32.00 502 LYS A CA 1
ATOM 4015 C C . LYS A 1 502 ? 75.139 32.492 -22.492 1.00 32.00 502 LYS A C 1
ATOM 4017 O O . LYS A 1 502 ? 75.026 33.282 -23.416 1.00 32.00 502 LYS A O 1
ATOM 4022 N N . LYS A 1 503 ? 75.160 32.892 -21.190 1.00 28.92 503 LYS A N 1
ATOM 4023 C CA . LYS A 1 503 ? 75.498 34.248 -20.622 1.00 28.92 503 LYS A CA 1
ATOM 4024 C C . LYS A 1 503 ? 74.345 35.300 -20.609 1.00 28.92 503 LYS A C 1
ATOM 4026 O O . LYS A 1 503 ? 73.699 35.478 -21.623 1.00 28.92 503 LYS A O 1
ATOM 4031 N N . SER A 1 504 ? 74.043 36.070 -19.539 1.00 28.98 504 SER A N 1
ATOM 4032 C CA . SER A 1 504 ? 74.543 36.141 -18.135 1.00 28.98 504 SER A CA 1
ATOM 4033 C C . SER A 1 504 ? 73.725 37.076 -17.210 1.00 28.98 504 SER A C 1
ATOM 4035 O O . SER A 1 504 ? 73.307 38.114 -17.706 1.00 28.98 504 SER A O 1
ATOM 4037 N N . LYS A 1 505 ? 73.761 36.831 -15.873 1.00 30.77 505 LYS A N 1
ATOM 4038 C CA . LYS A 1 505 ? 73.462 37.769 -14.737 1.00 30.77 505 LYS A CA 1
ATOM 4039 C C . LYS A 1 505 ? 72.012 38.325 -14.682 1.00 30.77 505 LYS A C 1
ATOM 4041 O O . LYS A 1 505 ? 71.367 38.415 -15.709 1.00 30.77 505 LYS A O 1
ATOM 4046 N N . SER A 1 506 ? 71.413 38.750 -13.560 1.00 27.41 506 SER A N 1
ATOM 4047 C CA . SER A 1 506 ? 71.598 38.639 -12.083 1.00 27.41 506 SER A CA 1
ATOM 4048 C C . SER A 1 506 ? 70.260 39.116 -11.433 1.00 27.41 506 SER A C 1
ATOM 4050 O O . SER A 1 506 ? 69.468 39.713 -12.152 1.00 27.41 506 SER A O 1
ATOM 4052 N N . SER A 1 507 ? 69.876 38.935 -10.158 1.00 29.19 507 SER A N 1
ATOM 4053 C CA . SER A 1 507 ? 70.565 38.612 -8.887 1.00 29.19 507 SER A CA 1
ATOM 4054 C C . SER A 1 507 ? 69.620 37.931 -7.856 1.00 29.19 507 SER A C 1
ATOM 4056 O O . SER A 1 507 ? 68.404 38.046 -7.960 1.00 29.19 507 SER A O 1
ATOM 4058 N N . SER A 1 508 ? 70.196 37.267 -6.841 1.00 27.27 508 SER A N 1
ATOM 4059 C CA . SER A 1 508 ? 69.550 36.718 -5.608 1.00 27.27 508 SER A CA 1
ATOM 4060 C C . SER A 1 508 ? 69.523 37.784 -4.472 1.00 27.27 508 SER A C 1
ATOM 4062 O O . SER A 1 508 ? 69.954 38.899 -4.787 1.00 27.27 508 SER A O 1
ATOM 4064 N N . PRO A 1 509 ? 69.171 37.536 -3.171 1.00 47.69 509 PRO A N 1
ATOM 4065 C CA . PRO A 1 509 ? 68.585 36.376 -2.431 1.00 47.69 509 PRO A CA 1
ATOM 4066 C C . PRO A 1 509 ? 67.279 36.760 -1.646 1.00 47.69 509 PRO A C 1
ATOM 4068 O O . PRO A 1 509 ? 66.695 37.777 -1.995 1.00 47.69 509 PRO A O 1
ATOM 4071 N N . HIS A 1 510 ? 66.681 36.100 -0.623 1.00 30.34 510 HIS A N 1
ATOM 4072 C CA . HIS A 1 510 ? 66.817 34.865 0.216 1.00 30.34 510 HIS A CA 1
ATOM 4073 C C . HIS A 1 510 ? 65.383 34.263 0.432 1.00 30.34 510 HIS A C 1
ATOM 4075 O O . HIS A 1 510 ? 64.419 34.983 0.200 1.00 30.34 510 HIS A O 1
ATOM 4081 N N . ALA A 1 511 ? 65.054 33.024 0.860 1.00 29.56 511 ALA A N 1
ATOM 4082 C CA . ALA A 1 511 ? 65.737 31.817 1.388 1.00 29.56 511 ALA A CA 1
ATOM 4083 C C . ALA A 1 511 ? 65.876 31.628 2.935 1.00 29.56 511 ALA A C 1
ATOM 4085 O O . ALA A 1 511 ? 66.909 32.026 3.466 1.00 29.56 511 ALA A O 1
ATOM 4086 N N . ASN A 1 512 ? 64.925 30.940 3.630 1.00 29.16 512 ASN A N 1
ATOM 4087 C CA . ASN A 1 512 ? 65.148 30.068 4.833 1.00 29.16 512 ASN A CA 1
ATOM 4088 C C . ASN A 1 512 ? 63.884 29.435 5.521 1.00 29.16 512 ASN A C 1
ATOM 4090 O O . ASN A 1 512 ? 63.018 30.165 5.983 1.00 29.16 512 ASN A O 1
ATOM 4094 N N . LYS A 1 513 ? 63.938 28.100 5.746 1.00 30.14 513 LYS A N 1
ATOM 4095 C CA . LYS A 1 513 ? 63.569 27.287 6.959 1.00 30.14 513 LYS A CA 1
ATOM 4096 C C . LYS A 1 513 ? 62.125 27.174 7.535 1.00 30.14 513 LYS A C 1
ATOM 4098 O O . LYS A 1 513 ? 61.347 28.111 7.518 1.00 30.14 513 LYS A O 1
ATOM 4103 N N . GLY A 1 514 ? 61.879 26.020 8.195 1.00 26.55 514 GLY A N 1
ATOM 4104 C CA . GLY A 1 514 ? 60.741 25.700 9.097 1.00 26.55 514 GLY A CA 1
ATOM 4105 C C . GLY A 1 514 ? 59.531 25.072 8.383 1.00 26.55 514 GLY A C 1
ATOM 4106 O O . GLY A 1 514 ? 58.885 25.768 7.615 1.00 26.55 514 GLY A O 1
ATOM 4107 N N . LEU A 1 515 ? 59.163 23.781 8.462 1.00 27.31 515 LEU A N 1
ATOM 4108 C CA . LEU A 1 515 ? 59.394 22.636 9.376 1.00 27.31 515 LEU A CA 1
ATOM 4109 C C . LEU A 1 515 ? 58.422 22.513 10.584 1.00 27.31 515 LEU A C 1
ATOM 4111 O O . LEU A 1 515 ? 58.448 23.346 11.479 1.00 27.31 515 LEU A O 1
ATOM 4115 N N . SER A 1 516 ? 57.696 21.379 10.619 1.00 28.41 516 SER A N 1
ATOM 4116 C CA . SER A 1 516 ? 57.049 20.697 11.771 1.00 28.41 516 SER A CA 1
ATOM 4117 C C . SER A 1 516 ? 55.771 21.256 12.445 1.00 28.41 516 SER A C 1
ATOM 4119 O O . SER A 1 516 ? 55.825 22.284 13.099 1.00 28.41 516 SER A O 1
ATOM 4121 N N . THR A 1 517 ? 54.702 20.423 12.427 1.00 25.70 517 THR A N 1
ATOM 4122 C CA . THR A 1 517 ? 53.753 20.065 13.537 1.00 25.70 517 THR A CA 1
ATOM 4123 C C . THR A 1 517 ? 52.957 21.175 14.286 1.00 25.70 517 THR A C 1
ATOM 4125 O O . THR A 1 517 ? 53.341 22.329 14.285 1.00 25.70 517 THR A O 1
ATOM 4128 N N . SER A 1 518 ? 51.817 20.947 14.966 1.00 26.89 518 SER A N 1
ATOM 4129 C CA . SER A 1 518 ? 51.077 19.716 15.337 1.00 26.89 518 SER A CA 1
ATOM 4130 C C . SER A 1 518 ? 49.582 19.984 15.637 1.00 26.89 518 SER A C 1
ATOM 4132 O O . SER A 1 518 ? 49.211 21.057 16.090 1.00 26.89 518 SER A O 1
ATOM 4134 N N . THR A 1 519 ? 48.770 18.948 15.414 1.00 28.00 519 THR A N 1
ATOM 4135 C CA . THR A 1 519 ? 47.597 18.439 16.170 1.00 28.00 519 THR A CA 1
ATOM 4136 C C . THR A 1 519 ? 46.841 19.262 17.254 1.00 28.00 519 THR A C 1
ATOM 4138 O O . THR A 1 519 ? 47.441 19.784 18.182 1.00 28.00 519 THR A O 1
ATOM 4141 N N . LEU A 1 520 ? 45.500 19.071 17.245 1.00 28.00 520 LEU A N 1
ATOM 4142 C CA . LEU A 1 520 ? 44.502 19.059 18.358 1.00 28.00 520 LEU A CA 1
ATOM 4143 C C . LEU A 1 520 ? 43.662 20.317 18.737 1.00 28.00 520 LEU A C 1
ATOM 4145 O O . LEU A 1 520 ? 44.163 21.340 19.176 1.00 28.00 520 LEU A O 1
ATOM 4149 N N . THR A 1 521 ? 42.331 20.103 18.687 1.00 28.31 521 THR A N 1
ATOM 4150 C CA . THR A 1 521 ? 41.240 20.537 19.610 1.00 28.31 521 THR A CA 1
ATOM 4151 C C . THR A 1 521 ? 41.093 21.997 20.081 1.00 28.31 521 THR A C 1
ATOM 4153 O O . THR A 1 521 ? 41.927 22.477 20.839 1.00 28.31 521 THR A O 1
ATOM 4156 N N . ASN A 1 522 ? 39.881 22.571 19.931 1.00 26.91 522 ASN A N 1
ATOM 4157 C CA . ASN A 1 522 ? 38.876 22.524 21.021 1.00 26.91 522 ASN A CA 1
ATOM 4158 C C . ASN A 1 522 ? 37.422 22.847 20.571 1.00 26.91 522 ASN A C 1
ATOM 4160 O O . ASN A 1 522 ? 37.146 22.866 19.373 1.00 26.91 522 ASN A O 1
ATOM 4164 N N . SER A 1 523 ? 36.481 23.007 21.519 1.00 30.11 523 SER A N 1
ATOM 4165 C CA . SER A 1 523 ? 35.016 23.094 21.302 1.00 30.11 523 SER A CA 1
ATOM 4166 C C . SER A 1 523 ? 34.299 24.107 22.238 1.00 30.11 523 SER A C 1
ATOM 4168 O O . SER A 1 523 ? 34.978 24.748 23.033 1.00 30.11 523 SER A O 1
ATOM 4170 N N . LEU A 1 524 ? 32.950 24.203 22.158 1.00 27.38 524 LEU A N 1
ATOM 4171 C CA . LEU A 1 524 ? 32.001 25.094 22.898 1.00 27.38 524 LEU A CA 1
ATOM 4172 C C . LEU A 1 524 ? 31.972 26.574 22.395 1.00 27.38 524 LEU A C 1
ATOM 4174 O O . LEU A 1 524 ? 33.022 27.129 22.109 1.00 27.38 524 LEU A O 1
ATOM 4178 N N . THR A 1 525 ? 30.848 27.218 21.997 1.00 28.16 525 THR A N 1
ATOM 4179 C CA . THR A 1 525 ? 29.585 27.684 22.673 1.00 28.16 525 THR A CA 1
ATOM 4180 C C . THR A 1 525 ? 29.799 28.851 23.671 1.00 28.16 525 THR A C 1
ATOM 4182 O O . THR A 1 525 ? 30.802 28.808 24.365 1.00 28.16 525 THR A O 1
ATOM 4185 N N . THR A 1 526 ? 28.971 29.907 23.857 1.00 29.75 526 THR A N 1
ATOM 4186 C CA . THR A 1 526 ? 27.527 30.224 23.602 1.00 29.75 526 THR A CA 1
ATOM 4187 C C . THR A 1 526 ? 27.243 31.757 23.490 1.00 29.75 526 THR A C 1
ATOM 4189 O O . THR A 1 526 ? 27.933 32.516 24.158 1.00 29.75 526 THR A O 1
ATOM 4192 N N . SER A 1 527 ? 26.110 32.174 22.867 1.00 30.62 527 SER A N 1
ATOM 4193 C CA . SER A 1 527 ? 25.239 33.364 23.206 1.00 30.62 527 SER A CA 1
ATOM 4194 C C . SER A 1 527 ? 25.801 34.820 23.185 1.00 30.62 527 SER A C 1
ATOM 4196 O O . SER A 1 527 ? 26.989 35.013 23.368 1.00 30.62 527 SER A O 1
ATOM 4198 N N . SER A 1 528 ? 25.031 35.925 23.069 1.00 29.62 528 SER A N 1
ATOM 4199 C CA . SER A 1 528 ? 23.656 36.225 22.576 1.00 29.62 528 SER A CA 1
ATOM 4200 C C . SER A 1 528 ? 23.428 37.756 22.431 1.00 29.62 528 SER A C 1
ATOM 4202 O O . SER A 1 528 ? 24.020 38.533 23.177 1.00 29.62 528 SER A O 1
ATOM 4204 N N . ARG A 1 529 ? 22.499 38.196 21.554 1.00 29.25 529 ARG A N 1
ATOM 4205 C CA . ARG A 1 529 ? 21.532 39.304 21.804 1.00 29.25 529 ARG A CA 1
ATOM 4206 C C . ARG A 1 529 ? 20.456 39.403 20.699 1.00 29.25 529 ARG A C 1
ATOM 4208 O O . ARG A 1 529 ? 20.659 38.927 19.591 1.00 29.25 529 ARG A O 1
ATOM 4215 N N . ASN A 1 530 ? 19.309 39.985 21.055 1.00 28.89 530 ASN A N 1
ATOM 4216 C CA . ASN A 1 530 ? 18.061 40.209 20.288 1.00 28.89 530 ASN A CA 1
ATOM 4217 C C . ASN A 1 530 ? 17.478 41.578 20.751 1.00 28.89 530 ASN A C 1
ATOM 4219 O O . ASN A 1 530 ? 18.051 42.117 21.707 1.00 28.89 530 ASN A O 1
ATOM 4223 N N . PRO A 1 531 ? 16.356 42.138 20.224 1.00 51.03 531 PRO A N 1
ATOM 4224 C CA . PRO A 1 531 ? 15.397 41.679 19.192 1.00 51.03 531 PRO A CA 1
ATOM 4225 C C . PRO A 1 531 ? 15.417 42.632 17.942 1.00 51.03 531 PRO A C 1
ATOM 4227 O O . PRO A 1 531 ? 16.395 43.352 17.786 1.00 51.03 531 PRO A O 1
ATOM 4230 N N . ASN A 1 532 ? 14.476 42.721 16.979 1.00 26.09 532 ASN A N 1
ATOM 4231 C CA . ASN A 1 532 ? 13.022 42.477 16.969 1.00 26.09 532 ASN A CA 1
ATOM 4232 C C . ASN A 1 532 ? 12.416 42.320 15.540 1.00 26.09 532 ASN A C 1
ATOM 4234 O O . ASN A 1 532 ? 13.018 42.742 14.560 1.00 26.09 532 ASN A O 1
ATOM 4238 N N . ALA A 1 533 ? 11.167 41.828 15.487 1.00 33.25 533 ALA A N 1
ATOM 4239 C CA . ALA A 1 533 ? 10.195 41.804 14.377 1.00 33.25 533 ALA A CA 1
ATOM 4240 C C . ALA A 1 533 ? 10.376 40.806 13.197 1.00 33.25 533 ALA A C 1
ATOM 4242 O O . ALA A 1 533 ? 11.447 40.638 12.627 1.00 33.25 533 ALA A O 1
ATOM 4243 N N . LYS A 1 534 ? 9.232 40.228 12.773 1.00 32.06 534 LYS A N 1
ATOM 4244 C CA . LYS A 1 534 ? 8.976 39.441 11.538 1.00 32.06 534 LYS A CA 1
ATOM 4245 C C . LYS A 1 534 ? 9.665 38.066 11.382 1.00 32.06 534 LYS A C 1
ATOM 4247 O O . LYS A 1 534 ? 10.304 37.810 10.364 1.00 32.06 534 LYS A O 1
ATOM 4252 N N . VAL A 1 535 ? 9.432 37.126 12.312 1.00 36.03 535 VAL A N 1
ATOM 4253 C CA . VAL A 1 535 ? 9.758 35.690 12.112 1.00 36.03 535 VAL A CA 1
ATOM 4254 C C . VAL A 1 535 ? 8.661 34.756 12.661 1.00 36.03 535 VAL A C 1
ATOM 4256 O O . VAL A 1 535 ? 8.842 34.156 13.716 1.00 36.03 535 VAL A O 1
ATOM 4259 N N . GLU A 1 536 ? 7.552 34.575 11.928 1.00 34.66 536 GLU A N 1
ATOM 4260 C CA . GLU A 1 536 ? 6.569 33.501 12.216 1.00 34.66 536 GLU A CA 1
ATOM 4261 C C . GLU A 1 536 ? 6.188 32.648 10.985 1.00 34.66 536 GLU A C 1
ATOM 4263 O O . GLU A 1 536 ? 6.350 31.427 11.039 1.00 34.66 536 GLU A O 1
ATOM 4268 N N . ASP A 1 537 ? 5.802 33.245 9.846 1.00 37.56 537 ASP A N 1
ATOM 4269 C CA . ASP A 1 537 ? 5.259 32.510 8.674 1.00 37.56 537 ASP A CA 1
ATOM 4270 C C . ASP A 1 537 ? 6.140 31.368 8.118 1.00 37.56 537 ASP A C 1
ATOM 4272 O O . ASP A 1 537 ? 5.638 30.363 7.610 1.00 37.56 537 ASP A O 1
ATOM 4276 N N . ASN A 1 538 ? 7.469 31.476 8.211 1.00 35.72 538 ASN A N 1
ATOM 4277 C CA . ASN A 1 538 ? 8.386 30.537 7.549 1.00 35.72 538 ASN A CA 1
ATOM 4278 C C . ASN A 1 538 ? 8.574 29.181 8.262 1.00 35.72 538 ASN A C 1
ATOM 4280 O O . ASN A 1 538 ? 9.274 28.319 7.731 1.00 35.72 538 ASN A O 1
ATOM 4284 N N . ARG A 1 539 ? 7.968 28.940 9.435 1.00 42.50 539 ARG A N 1
ATOM 4285 C CA . ARG A 1 539 ? 8.125 27.657 10.163 1.00 42.50 539 ARG A CA 1
ATOM 4286 C C . ARG A 1 539 ? 7.172 26.537 9.722 1.00 42.50 539 ARG A C 1
ATOM 4288 O O . ARG A 1 539 ? 7.353 25.400 10.141 1.00 42.50 539 ARG A O 1
ATOM 4295 N N . ILE A 1 540 ? 6.189 26.823 8.868 1.00 48.53 540 ILE A N 1
ATOM 4296 C CA . ILE A 1 540 ? 5.043 25.923 8.614 1.00 48.53 540 ILE A CA 1
ATOM 4297 C C . ILE A 1 540 ? 5.321 24.849 7.528 1.00 48.53 540 ILE A C 1
ATOM 4299 O O . ILE A 1 540 ? 4.517 23.941 7.336 1.00 48.53 540 ILE A O 1
ATOM 4303 N N . ARG A 1 541 ? 6.464 24.897 6.820 1.00 56.66 541 ARG A N 1
ATOM 4304 C CA . ARG A 1 541 ? 6.757 24.014 5.659 1.00 56.66 541 ARG A CA 1
ATOM 4305 C C . ARG A 1 541 ? 7.913 23.013 5.816 1.00 56.66 541 ARG A C 1
ATOM 4307 O O . ARG A 1 541 ? 8.274 22.377 4.830 1.00 56.66 541 ARG A O 1
ATOM 4314 N N . ALA A 1 542 ? 8.487 22.852 7.006 1.00 69.56 542 ALA A N 1
ATOM 4315 C CA . ALA A 1 542 ? 9.529 21.851 7.259 1.00 69.56 542 ALA A CA 1
ATOM 4316 C C . ALA A 1 542 ? 8.986 20.686 8.102 1.00 69.56 542 ALA A C 1
ATOM 4318 O O . ALA A 1 542 ? 8.264 20.913 9.073 1.00 69.56 542 ALA A O 1
ATOM 4319 N N . MET A 1 543 ? 9.365 19.450 7.761 1.00 81.31 543 MET A N 1
ATOM 4320 C CA . MET A 1 543 ? 9.068 18.268 8.577 1.00 81.31 543 MET A CA 1
ATOM 4321 C C . MET A 1 543 ? 9.736 18.417 9.962 1.00 81.31 543 MET A C 1
ATOM 4323 O O . MET A 1 543 ? 10.952 18.620 10.012 1.00 81.31 543 MET A O 1
ATOM 4327 N N . PRO A 1 544 ? 8.996 18.334 11.086 1.00 84.69 544 PRO A N 1
ATOM 4328 C CA . PRO A 1 544 ? 9.570 18.502 12.419 1.00 84.69 544 PRO A CA 1
ATOM 4329 C C . PRO A 1 544 ? 10.477 17.326 12.805 1.00 84.69 544 PRO A C 1
ATOM 4331 O O . PRO A 1 544 ? 10.008 16.278 13.250 1.00 84.69 544 PRO A O 1
ATOM 4334 N N . THR A 1 545 ? 11.789 17.527 12.691 1.00 86.38 545 THR A N 1
ATOM 4335 C CA . THR A 1 545 ? 12.801 16.625 13.246 1.00 86.38 545 THR A CA 1
ATOM 4336 C C . THR A 1 545 ? 13.004 16.911 14.735 1.00 86.38 545 THR A C 1
ATOM 4338 O O . THR A 1 545 ? 13.286 18.034 15.158 1.00 86.38 545 THR A O 1
ATOM 4341 N N . ILE A 1 546 ? 12.846 15.879 15.558 1.00 93.19 546 ILE A N 1
ATOM 4342 C CA . ILE A 1 546 ? 13.125 15.915 16.996 1.00 93.19 546 ILE A CA 1
ATOM 4343 C C . ILE A 1 546 ? 13.739 14.582 17.403 1.00 93.19 546 ILE A C 1
ATOM 4345 O O . ILE A 1 546 ? 13.286 13.520 16.974 1.00 93.19 546 ILE A O 1
ATOM 4349 N N . SER A 1 547 ? 14.770 14.649 18.240 1.00 92.19 547 SER A N 1
ATOM 4350 C CA . SER A 1 547 ? 15.412 13.490 18.841 1.00 92.19 547 SER A CA 1
ATOM 4351 C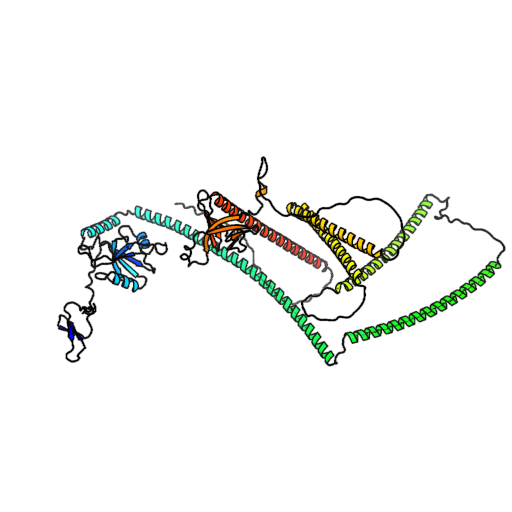 C . SER A 1 547 ? 15.676 13.719 20.327 1.00 92.19 547 SER A C 1
ATOM 4353 O O . SER A 1 547 ? 15.795 14.858 20.791 1.00 92.19 547 SER A O 1
ATOM 4355 N N . GLY A 1 548 ? 15.683 12.637 21.101 1.00 92.94 548 GLY A N 1
ATOM 4356 C CA . GLY A 1 548 ? 15.760 12.694 22.559 1.00 92.94 548 GLY A CA 1
ATOM 4357 C C . GLY A 1 548 ? 15.518 11.339 23.215 1.00 92.94 548 GLY A C 1
ATOM 4358 O O . GLY A 1 548 ? 15.297 10.335 22.540 1.00 92.94 548 GLY A O 1
ATOM 4359 N N . TYR A 1 549 ? 15.551 11.307 24.545 1.00 92.19 549 TYR A N 1
ATOM 4360 C CA . TYR A 1 549 ? 15.245 10.101 25.309 1.00 92.19 549 TYR A CA 1
ATOM 4361 C C . TYR A 1 549 ? 13.762 10.043 25.684 1.00 92.19 549 TYR A C 1
ATOM 4363 O O . TYR A 1 549 ? 13.205 11.024 26.170 1.00 92.19 549 TYR A O 1
ATOM 4371 N N . LEU A 1 550 ? 13.143 8.880 25.483 1.00 92.25 550 LEU A N 1
ATOM 4372 C CA . LEU A 1 550 ? 11.800 8.549 25.962 1.00 92.25 550 LEU A CA 1
ATOM 4373 C C . LEU A 1 550 ? 11.825 7.163 26.601 1.00 92.25 550 LEU A C 1
ATOM 4375 O O . LEU A 1 550 ? 12.426 6.230 26.061 1.00 92.25 550 LEU A O 1
ATOM 4379 N N . ASP A 1 551 ? 11.134 6.998 27.720 1.00 90.62 551 ASP A N 1
ATOM 4380 C CA . ASP A 1 551 ? 10.902 5.690 28.316 1.00 90.62 551 ASP A CA 1
ATOM 4381 C C . ASP A 1 551 ? 9.829 4.961 27.507 1.00 90.62 551 ASP A C 1
ATOM 4383 O O . ASP A 1 551 ? 8.666 5.353 27.464 1.00 90.62 551 ASP A O 1
ATOM 4387 N N . LYS A 1 552 ? 10.223 3.896 26.803 1.00 89.25 552 LYS A N 1
ATOM 4388 C CA . LYS A 1 552 ? 9.324 3.165 25.909 1.00 89.25 552 LYS A CA 1
ATOM 4389 C C . LYS A 1 552 ? 8.672 2.000 26.650 1.00 89.25 552 LYS A C 1
ATOM 4391 O O . LYS A 1 552 ? 9.363 1.063 27.060 1.00 89.25 552 LYS A O 1
ATOM 4396 N N . GLY A 1 553 ? 7.348 2.038 26.789 1.00 82.94 553 GLY A N 1
ATOM 4397 C CA . GLY A 1 553 ? 6.544 0.952 27.353 1.00 82.94 553 GLY A CA 1
ATOM 4398 C C . GLY A 1 553 ? 6.390 -0.249 26.406 1.00 82.94 553 GLY A C 1
ATOM 4399 O O . GLY A 1 553 ? 6.952 -0.268 25.297 1.00 82.94 553 GLY A O 1
ATOM 4400 N N . PRO A 1 554 ? 5.605 -1.267 26.802 1.00 77.69 554 PRO A N 1
ATOM 4401 C CA . PRO A 1 554 ? 5.139 -2.311 25.895 1.00 77.69 554 PRO A CA 1
ATOM 4402 C C . PRO A 1 554 ? 4.469 -1.741 24.631 1.00 77.69 554 PRO A C 1
ATOM 4404 O O . PRO A 1 554 ? 3.873 -0.666 24.648 1.00 77.69 554 PRO A O 1
ATOM 4407 N N . THR A 1 555 ? 4.570 -2.474 23.520 1.00 78.25 555 THR A N 1
ATOM 4408 C CA . THR A 1 555 ? 3.744 -2.244 22.320 1.00 78.25 555 THR A CA 1
ATOM 4409 C C . THR A 1 555 ? 2.636 -3.291 22.292 1.00 78.25 555 THR A C 1
ATOM 4411 O O . THR A 1 555 ? 2.956 -4.483 22.245 1.00 78.25 555 THR A O 1
ATOM 4414 N N . GLU A 1 556 ? 1.366 -2.898 22.313 1.00 72.44 556 GLU A N 1
ATOM 4415 C CA . GLU A 1 556 ? 0.248 -3.795 21.982 1.00 72.44 556 GLU A CA 1
ATOM 4416 C C . GLU A 1 556 ? 0.145 -3.929 20.449 1.00 72.44 556 GLU A C 1
ATOM 4418 O O . GLU A 1 556 ? 0.539 -3.023 19.719 1.00 72.44 556 GLU A O 1
ATOM 4423 N N . TRP A 1 557 ? -0.301 -5.086 19.955 1.00 66.50 557 TRP A N 1
ATOM 4424 C CA . TRP A 1 557 ? -0.423 -5.388 18.520 1.00 66.50 557 TRP A CA 1
ATOM 4425 C C . TRP A 1 557 ? -1.829 -5.921 18.260 1.00 66.50 557 TRP A C 1
ATOM 4427 O O . TRP A 1 557 ? -2.257 -6.843 18.960 1.00 66.50 557 TRP A O 1
ATOM 4437 N N . SER A 1 558 ? -2.534 -5.362 17.277 1.00 55.19 558 SER A N 1
ATOM 4438 C CA . SER A 1 558 ? -3.960 -5.643 17.045 1.00 55.19 558 SER A CA 1
ATOM 4439 C C . SER A 1 558 ? -4.229 -7.085 16.590 1.00 55.19 558 SER A C 1
ATOM 4441 O O . SER A 1 558 ? -5.236 -7.675 16.970 1.00 55.19 558 SER A O 1
ATOM 4443 N N . GLU A 1 559 ? -3.294 -7.698 15.861 1.00 45.62 559 GLU A N 1
ATOM 4444 C CA . GLU A 1 559 ? -3.451 -9.036 15.268 1.00 45.62 559 GLU A CA 1
ATOM 4445 C C . GLU A 1 559 ? -3.369 -10.214 16.262 1.00 45.62 559 GLU A C 1
ATOM 4447 O O . GLU A 1 559 ? -3.638 -11.354 15.887 1.00 45.62 559 GLU A O 1
ATOM 4452 N N . LYS A 1 560 ? -2.990 -9.997 17.534 1.00 45.34 560 LYS A N 1
ATOM 4453 C CA . LYS A 1 560 ? -2.776 -11.089 18.514 1.00 45.34 560 LYS A CA 1
ATOM 4454 C C . LYS A 1 560 ? -3.737 -11.049 19.701 1.00 45.34 560 LYS A C 1
ATOM 4456 O O . LYS A 1 560 ? -3.314 -10.988 20.857 1.00 45.34 560 LYS A O 1
ATOM 4461 N N . GLY A 1 561 ? -5.028 -11.208 19.406 1.00 46.03 561 GLY A N 1
ATOM 4462 C CA . GLY A 1 561 ? -6.152 -11.245 20.359 1.00 46.03 561 GLY A CA 1
ATOM 4463 C C . GLY A 1 561 ? -6.176 -12.382 21.401 1.00 46.03 561 GLY A C 1
ATOM 4464 O O . GLY A 1 561 ? -7.246 -12.709 21.901 1.00 46.03 561 GLY A O 1
ATOM 4465 N N . ILE A 1 562 ? -5.033 -12.998 21.731 1.00 42.59 562 ILE A N 1
ATOM 4466 C CA . ILE A 1 562 ? -4.907 -14.104 22.703 1.00 42.59 562 ILE A CA 1
ATOM 4467 C C . ILE A 1 562 ? -3.844 -13.827 23.791 1.00 42.59 562 ILE A C 1
ATOM 4469 O O . ILE A 1 562 ? -3.921 -14.399 24.876 1.00 42.59 562 ILE A O 1
ATOM 4473 N N . ILE A 1 563 ? -2.868 -12.926 23.580 1.00 42.31 563 ILE A N 1
ATOM 4474 C CA . ILE A 1 563 ? -1.705 -12.779 24.488 1.00 42.31 563 ILE A CA 1
ATOM 4475 C C . ILE A 1 563 ? -1.679 -11.414 25.195 1.00 42.31 563 ILE A C 1
ATOM 4477 O O . ILE A 1 563 ? -0.760 -10.615 25.002 1.00 42.31 563 ILE A O 1
ATOM 4481 N N . ARG A 1 564 ? -2.660 -11.155 26.072 1.00 44.91 564 ARG A N 1
ATOM 4482 C CA . ARG A 1 564 ? -2.630 -9.973 26.962 1.00 44.91 564 ARG A CA 1
ATOM 4483 C C . ARG A 1 564 ? -1.780 -10.181 28.228 1.00 44.91 564 ARG A C 1
ATOM 4485 O O . ARG A 1 564 ? -1.221 -9.226 28.756 1.00 44.91 564 ARG A O 1
ATOM 4492 N N . ASN A 1 565 ? -1.590 -11.431 28.664 1.00 41.56 565 ASN A N 1
ATOM 4493 C CA . ASN A 1 565 ? -1.087 -11.736 30.014 1.00 41.56 565 ASN A CA 1
ATOM 4494 C C . ASN A 1 565 ? 0.434 -11.980 30.129 1.00 41.56 565 ASN A C 1
ATOM 4496 O O . ASN A 1 565 ? 0.934 -12.103 31.239 1.00 41.56 565 ASN A O 1
ATOM 4500 N N . MET A 1 566 ? 1.195 -12.033 29.026 1.00 43.25 566 MET A N 1
ATOM 4501 C CA . MET A 1 566 ? 2.659 -12.262 29.067 1.00 43.25 566 MET A CA 1
ATOM 4502 C C . MET A 1 566 ? 3.514 -10.988 28.913 1.00 43.25 566 MET A C 1
ATOM 4504 O O . MET A 1 566 ? 4.737 -11.080 28.809 1.00 43.25 566 MET A O 1
ATOM 4508 N N . LYS A 1 567 ? 2.906 -9.792 28.855 1.00 44.28 567 LYS A N 1
ATOM 4509 C CA . LYS A 1 567 ? 3.616 -8.554 28.461 1.00 44.28 567 LYS A CA 1
ATOM 4510 C C . LYS A 1 567 ? 3.934 -7.572 29.590 1.00 44.28 567 LYS A C 1
ATOM 4512 O O . LYS A 1 567 ? 4.784 -6.706 29.403 1.00 44.28 567 LYS A O 1
ATOM 4517 N N . THR A 1 568 ? 3.335 -7.747 30.765 1.00 46.41 568 THR A N 1
ATOM 4518 C CA . THR A 1 568 ? 3.581 -6.935 31.973 1.00 46.41 568 THR A CA 1
ATOM 4519 C C . THR A 1 568 ? 5.001 -7.094 32.533 1.00 46.41 568 THR A C 1
ATOM 4521 O O . THR A 1 568 ? 5.536 -6.159 33.118 1.00 46.41 568 THR A O 1
ATOM 4524 N N . MET A 1 569 ? 5.673 -8.222 32.266 1.00 42.88 569 MET A N 1
ATOM 4525 C CA . MET A 1 569 ? 7.034 -8.536 32.748 1.00 42.88 569 MET A CA 1
ATOM 4526 C C . MET A 1 569 ? 8.168 -7.694 32.120 1.00 42.88 569 MET A C 1
ATOM 4528 O O . MET A 1 569 ? 9.351 -7.970 32.333 1.00 42.88 569 MET A O 1
ATOM 4532 N N . ARG A 1 570 ? 7.850 -6.671 31.318 1.00 57.69 570 ARG A N 1
ATOM 4533 C CA . ARG A 1 570 ? 8.814 -5.667 30.840 1.00 57.69 570 ARG A CA 1
ATOM 4534 C C . ARG A 1 570 ? 8.213 -4.271 30.987 1.00 57.69 570 ARG A C 1
ATOM 4536 O O . ARG A 1 570 ? 7.593 -3.768 30.054 1.00 57.69 570 ARG A O 1
ATOM 4543 N N . GLY A 1 571 ? 8.450 -3.655 32.147 1.00 68.69 571 GLY A N 1
ATOM 4544 C CA . GLY A 1 571 ? 8.188 -2.231 32.376 1.00 68.69 571 GLY A CA 1
ATOM 4545 C C . GLY A 1 571 ? 8.916 -1.327 31.373 1.00 68.69 571 GLY A C 1
ATOM 4546 O O . GLY A 1 571 ? 9.752 -1.799 30.590 1.00 68.69 571 GLY A O 1
ATOM 4547 N N . ALA A 1 572 ? 8.579 -0.035 31.388 1.00 81.50 572 ALA A N 1
ATOM 4548 C CA . ALA A 1 572 ? 9.138 0.946 30.462 1.00 81.50 572 ALA A CA 1
ATOM 4549 C C . ALA A 1 572 ? 10.677 0.985 30.517 1.00 81.50 572 ALA A C 1
ATOM 4551 O O . ALA A 1 572 ? 11.289 0.697 31.547 1.00 81.50 572 ALA A O 1
ATOM 4552 N N . ARG A 1 573 ? 11.309 1.265 29.373 1.00 86.75 573 ARG A N 1
ATOM 4553 C CA . ARG A 1 573 ? 12.772 1.324 29.253 1.00 86.75 573 ARG A CA 1
ATOM 4554 C C . ARG A 1 573 ? 13.194 2.474 28.356 1.00 86.75 573 ARG A C 1
ATOM 4556 O O . ARG A 1 573 ? 12.756 2.519 27.206 1.00 86.75 573 ARG A O 1
ATOM 4563 N N . GLU A 1 574 ? 14.134 3.280 28.829 1.00 90.56 574 GLU A N 1
ATOM 4564 C CA . GLU A 1 574 ? 14.694 4.410 28.093 1.00 90.56 574 GLU A CA 1
ATOM 4565 C C . GLU A 1 574 ? 15.199 4.001 26.700 1.00 90.56 574 GLU A C 1
ATOM 4567 O O . GLU A 1 574 ? 15.932 3.020 26.523 1.00 90.56 574 GLU A O 1
ATOM 4572 N N . ARG A 1 575 ? 14.773 4.745 25.682 1.00 92.56 575 ARG A N 1
ATOM 4573 C CA . ARG A 1 575 ? 15.198 4.627 24.288 1.00 92.56 575 ARG A CA 1
ATOM 4574 C C . ARG A 1 575 ? 15.598 5.996 23.780 1.00 92.56 575 ARG A C 1
ATOM 4576 O O . ARG A 1 575 ? 14.923 6.981 24.068 1.00 92.56 575 ARG A O 1
ATOM 4583 N N . TRP A 1 576 ? 16.642 6.037 22.960 1.00 93.69 576 TRP A N 1
ATOM 4584 C CA . TRP A 1 576 ? 16.834 7.180 22.075 1.00 93.69 576 TRP A CA 1
ATOM 4585 C C . TRP A 1 576 ? 15.780 7.085 20.973 1.00 93.69 576 TRP A C 1
ATOM 4587 O O . TRP A 1 576 ? 15.715 6.063 20.291 1.00 93.69 576 TRP A O 1
ATOM 4597 N N . CYS A 1 577 ? 14.933 8.098 20.851 1.00 93.94 577 CYS A N 1
ATOM 4598 C CA . CYS A 1 577 ? 13.878 8.196 19.849 1.00 93.94 577 CYS A CA 1
ATOM 4599 C C . CYS A 1 577 ? 14.172 9.376 18.925 1.00 93.94 577 CYS A C 1
ATOM 4601 O O . CYS A 1 577 ? 14.723 10.385 19.366 1.00 93.94 577 CYS A O 1
ATOM 4603 N N . GLU A 1 578 ? 13.802 9.253 17.654 1.00 93.69 578 GLU A N 1
ATOM 4604 C CA . GLU A 1 578 ? 14.128 10.228 16.614 1.00 93.69 578 GLU A CA 1
ATOM 4605 C C . GLU A 1 578 ? 13.060 10.223 15.514 1.00 93.69 578 GLU A C 1
ATOM 4607 O O . GLU A 1 578 ? 12.680 9.158 15.028 1.00 93.69 578 GLU A O 1
ATOM 4612 N N . ILE A 1 579 ? 12.558 11.401 15.133 1.00 93.19 579 ILE A N 1
ATOM 4613 C CA . ILE A 1 579 ? 11.728 11.569 13.932 1.00 93.19 579 ILE A CA 1
ATOM 4614 C C . ILE A 1 579 ? 12.655 11.887 12.759 1.00 93.19 579 ILE A C 1
ATOM 4616 O O . ILE A 1 579 ? 13.251 12.968 12.724 1.00 93.19 579 ILE A O 1
ATOM 4620 N N . THR A 1 580 ? 12.771 10.962 11.806 1.00 89.31 580 THR A N 1
ATOM 4621 C CA . THR A 1 580 ? 13.574 11.160 10.593 1.00 89.31 580 THR A CA 1
ATOM 4622 C C . THR A 1 580 ? 12.851 12.044 9.575 1.00 89.31 580 THR A C 1
ATOM 4624 O O . THR A 1 580 ? 11.622 12.157 9.575 1.00 89.31 580 THR A O 1
ATOM 4627 N N . LEU A 1 581 ? 13.621 12.655 8.667 1.00 85.31 581 LEU A N 1
ATOM 4628 C CA . LEU A 1 581 ? 13.080 13.432 7.542 1.00 85.31 581 LEU A CA 1
ATOM 4629 C C . LEU A 1 581 ? 12.188 12.580 6.623 1.00 85.31 581 LEU A C 1
ATOM 4631 O O . LEU A 1 581 ? 11.232 13.100 6.058 1.00 85.31 581 LEU A O 1
ATOM 4635 N N . ASP A 1 582 ? 12.450 11.273 6.549 1.00 83.00 582 ASP A N 1
ATOM 4636 C CA . ASP A 1 582 ? 11.681 10.290 5.772 1.00 83.00 582 ASP A CA 1
ATOM 4637 C C . ASP A 1 582 ? 10.301 9.965 6.382 1.00 83.00 582 ASP A C 1
ATOM 4639 O O . ASP A 1 582 ? 9.571 9.125 5.859 1.00 83.00 582 ASP A O 1
ATOM 4643 N N . GLY A 1 583 ? 9.937 10.594 7.506 1.00 88.12 583 GLY A N 1
ATOM 4644 C CA . GLY A 1 583 ? 8.620 10.450 8.125 1.00 88.12 583 GLY A CA 1
ATOM 4645 C C . GLY A 1 583 ? 8.465 9.247 9.058 1.00 88.12 583 GLY A C 1
ATOM 4646 O O . GLY A 1 583 ? 7.336 8.836 9.333 1.00 88.12 583 GLY A O 1
ATOM 4647 N N . PHE A 1 584 ? 9.560 8.686 9.581 1.00 91.44 584 PHE A N 1
ATOM 4648 C CA . PHE A 1 584 ? 9.520 7.597 10.563 1.00 91.44 584 PHE A CA 1
ATOM 4649 C C . PHE A 1 584 ? 9.915 8.085 11.961 1.00 91.44 584 PHE A C 1
ATOM 4651 O O . PHE A 1 584 ? 10.956 8.711 12.139 1.00 91.44 584 PHE A O 1
ATOM 4658 N N . LEU A 1 585 ? 9.128 7.714 12.973 1.00 93.25 585 LEU A N 1
ATOM 4659 C CA . LEU A 1 585 ? 9.568 7.705 14.366 1.00 93.25 585 LEU A CA 1
ATOM 4660 C C . LEU A 1 585 ? 10.358 6.411 14.596 1.00 93.25 585 LEU A C 1
ATOM 4662 O O . LEU A 1 585 ? 9.773 5.329 14.688 1.00 93.25 585 LEU A O 1
ATOM 4666 N N . GLN A 1 586 ? 11.680 6.518 14.664 1.00 93.75 586 GLN A N 1
ATOM 4667 C CA . GLN A 1 586 ? 12.593 5.408 14.933 1.00 93.75 586 GLN A CA 1
ATOM 4668 C C . GLN A 1 586 ? 13.032 5.427 16.402 1.00 93.75 586 GLN A C 1
ATOM 4670 O O . GLN A 1 586 ? 13.125 6.490 17.020 1.00 93.75 586 GLN A O 1
ATOM 4675 N N . TYR A 1 587 ? 13.304 4.255 16.983 1.00 93.31 587 TYR A N 1
ATOM 4676 C CA . TYR A 1 587 ? 13.848 4.165 18.341 1.00 93.31 587 TYR A CA 1
ATOM 4677 C C . TYR A 1 587 ? 14.972 3.129 18.478 1.00 93.31 587 TYR A C 1
ATOM 4679 O O . TYR A 1 587 ? 14.954 2.064 17.862 1.00 93.31 587 TYR A O 1
ATOM 4687 N N . TYR A 1 588 ? 15.943 3.429 19.340 1.00 93.62 588 TYR A N 1
ATOM 4688 C CA . TYR A 1 588 ? 17.239 2.753 19.466 1.00 93.62 588 TYR A CA 1
ATOM 4689 C C . TYR A 1 588 ? 17.552 2.400 20.928 1.00 93.62 588 TYR A C 1
ATOM 4691 O O . TYR A 1 588 ? 16.982 2.990 21.850 1.00 93.62 588 TYR A O 1
ATOM 4699 N N . LYS A 1 589 ? 18.476 1.457 21.189 1.00 89.75 589 LYS A N 1
ATOM 4700 C CA . LYS A 1 589 ? 18.838 1.092 22.579 1.00 89.75 589 LYS A CA 1
ATOM 4701 C C . LYS A 1 589 ? 19.576 2.229 23.297 1.00 89.75 589 LYS A C 1
ATOM 4703 O O . LYS A 1 589 ? 19.399 2.385 24.499 1.00 89.75 589 LYS A O 1
ATOM 4708 N N . ARG A 1 590 ? 20.417 2.974 22.575 1.00 89.44 590 ARG A N 1
ATOM 4709 C CA . ARG A 1 590 ? 21.204 4.133 23.034 1.00 89.44 590 ARG A CA 1
ATOM 4710 C C . ARG A 1 590 ? 21.350 5.125 21.875 1.00 89.44 590 ARG A C 1
ATOM 4712 O O . ARG A 1 590 ? 21.199 4.728 20.721 1.00 89.44 590 ARG A O 1
ATOM 4719 N N . ARG A 1 591 ? 21.675 6.387 22.167 1.00 90.06 591 ARG A N 1
ATOM 4720 C CA . ARG A 1 591 ? 22.055 7.373 21.141 1.00 90.06 591 ARG A CA 1
ATOM 4721 C C . ARG A 1 591 ? 23.288 6.867 20.378 1.00 90.06 591 ARG A C 1
ATOM 4723 O O . ARG A 1 591 ? 24.261 6.472 21.014 1.00 90.06 591 ARG A O 1
ATOM 4730 N N . GLY A 1 592 ? 23.233 6.857 19.046 1.00 85.06 592 GLY A N 1
ATOM 4731 C CA . GLY A 1 592 ? 24.316 6.344 18.193 1.00 85.06 592 GLY A CA 1
ATOM 4732 C C . GLY A 1 592 ? 24.431 4.812 18.101 1.00 85.06 592 GLY A C 1
ATOM 4733 O O . GLY A 1 592 ? 25.431 4.320 17.589 1.00 85.06 592 GLY A O 1
ATOM 4734 N N . ASP A 1 593 ? 23.447 4.042 18.584 1.00 88.38 593 ASP A N 1
ATOM 4735 C CA . ASP A 1 593 ? 23.336 2.604 18.275 1.00 88.38 593 ASP A CA 1
ATOM 4736 C C . ASP A 1 593 ? 22.935 2.446 16.791 1.00 88.38 593 ASP A C 1
ATOM 4738 O O . ASP A 1 593 ? 21.869 2.938 16.426 1.00 88.38 593 ASP A O 1
ATOM 4742 N N . PRO A 1 594 ? 23.727 1.785 15.922 1.00 82.50 594 PRO A N 1
ATOM 4743 C CA . PRO A 1 594 ? 23.385 1.644 14.503 1.00 82.50 594 PRO A CA 1
ATOM 4744 C C . PRO A 1 594 ? 22.166 0.737 14.260 1.00 82.50 594 PRO A C 1
ATOM 4746 O O . PRO A 1 594 ? 21.623 0.723 13.158 1.00 82.50 594 PRO A O 1
ATOM 4749 N N . VAL A 1 595 ? 21.718 -0.030 15.264 1.00 88.25 595 VAL A N 1
ATOM 4750 C CA . VAL A 1 595 ? 20.598 -0.969 15.125 1.00 88.25 595 VAL A CA 1
ATOM 4751 C C . VAL A 1 595 ? 19.289 -0.344 15.613 1.00 88.25 595 VAL A C 1
ATOM 4753 O O . VAL A 1 595 ? 18.999 -0.314 16.816 1.00 88.25 595 VAL A O 1
ATOM 4756 N N . VAL A 1 596 ? 18.453 0.079 14.659 1.00 89.62 596 VAL A N 1
ATOM 4757 C CA . VAL A 1 596 ? 17.048 0.458 14.890 1.00 89.62 596 VAL A CA 1
ATOM 4758 C C . VAL A 1 596 ? 16.320 -0.687 15.611 1.00 89.62 596 VAL A C 1
ATOM 4760 O O . VAL A 1 596 ? 16.383 -1.847 15.205 1.00 89.62 596 VAL A O 1
ATOM 4763 N N . ARG A 1 597 ? 15.624 -0.380 16.712 1.00 86.50 597 ARG A N 1
ATOM 4764 C CA . ARG A 1 597 ? 14.861 -1.350 17.531 1.00 86.50 597 ARG A CA 1
ATOM 4765 C C . ARG A 1 597 ? 13.363 -1.360 17.229 1.00 86.50 597 ARG A C 1
ATOM 4767 O O . ARG A 1 597 ? 12.631 -2.171 17.800 1.00 86.50 597 ARG A O 1
ATOM 4774 N N . GLY A 1 598 ? 12.925 -0.465 16.356 1.00 87.31 598 GLY A N 1
ATOM 4775 C CA . GLY A 1 598 ? 11.594 -0.394 15.776 1.00 87.31 598 GLY A CA 1
ATOM 4776 C C . GLY A 1 598 ? 11.372 0.962 15.116 1.00 87.31 598 GLY A C 1
ATOM 4777 O O . GLY A 1 598 ? 12.060 1.936 15.429 1.00 87.31 598 GLY A O 1
ATOM 4778 N N . GLN A 1 599 ? 10.414 0.996 14.196 1.00 90.69 599 GLN A N 1
ATOM 4779 C CA . GLN A 1 599 ? 10.041 2.174 13.423 1.00 90.69 599 GLN A CA 1
ATOM 4780 C C . GLN A 1 599 ? 8.516 2.272 13.341 1.00 90.69 599 GLN A C 1
ATOM 4782 O O . GLN A 1 599 ? 7.827 1.254 13.242 1.00 90.69 599 GLN A O 1
ATOM 4787 N N . ILE A 1 600 ? 7.989 3.492 13.389 1.00 90.50 600 ILE A N 1
ATOM 4788 C CA . ILE A 1 600 ? 6.562 3.788 13.238 1.00 90.50 600 ILE A CA 1
ATOM 4789 C C . ILE A 1 600 ? 6.431 4.856 12.151 1.00 90.50 600 ILE A C 1
ATOM 4791 O O . ILE A 1 600 ? 7.029 5.925 12.262 1.00 90.50 600 ILE A O 1
ATOM 4795 N N . HIS A 1 601 ? 5.685 4.565 11.087 1.00 89.94 601 HIS A N 1
ATOM 4796 C CA . HIS A 1 601 ? 5.494 5.491 9.971 1.00 89.94 601 HIS A CA 1
ATOM 4797 C C . HIS A 1 601 ? 4.484 6.582 10.357 1.00 89.94 601 HIS A C 1
ATOM 4799 O O . HIS A 1 601 ? 3.309 6.299 10.582 1.00 89.94 601 HIS A O 1
ATOM 4805 N N . VAL A 1 602 ? 4.938 7.833 10.445 1.00 89.69 602 VAL A N 1
ATOM 4806 C CA . VAL A 1 602 ? 4.152 8.971 10.961 1.00 89.69 602 VAL A CA 1
ATOM 4807 C C . VAL A 1 602 ? 3.103 9.450 9.948 1.00 89.69 602 VAL A C 1
ATOM 4809 O O . VAL A 1 602 ? 2.087 10.022 10.333 1.00 89.69 602 VAL A O 1
ATOM 4812 N N . GLY A 1 603 ? 3.309 9.173 8.656 1.00 85.38 603 GLY A N 1
ATOM 4813 C CA . GLY A 1 603 ? 2.355 9.467 7.580 1.00 85.38 603 GLY A CA 1
ATOM 4814 C C . GLY A 1 603 ? 1.286 8.388 7.343 1.00 85.38 603 GLY A C 1
ATOM 4815 O O . GLY A 1 603 ? 0.581 8.458 6.340 1.00 85.38 603 GLY A O 1
ATOM 4816 N N . ASP A 1 604 ? 1.184 7.363 8.197 1.00 86.69 604 ASP A N 1
ATOM 4817 C CA . ASP A 1 604 ? 0.196 6.281 8.054 1.00 86.69 604 ASP A CA 1
ATOM 4818 C C . ASP A 1 604 ? -1.245 6.849 8.189 1.00 86.69 604 ASP A C 1
ATOM 4820 O O . ASP A 1 604 ? -1.517 7.607 9.129 1.00 86.69 604 ASP A O 1
ATOM 4824 N N . PRO A 1 605 ? -2.195 6.515 7.283 1.00 82.94 605 PRO A N 1
ATOM 4825 C CA . PRO A 1 605 ? -3.597 6.945 7.363 1.00 82.94 605 PRO A CA 1
ATOM 4826 C C . PRO A 1 605 ? -4.301 6.630 8.694 1.00 82.94 605 PRO A C 1
ATOM 4828 O O . PRO A 1 605 ? -5.238 7.340 9.070 1.00 82.94 605 PRO A O 1
ATOM 4831 N N . SER A 1 606 ? -3.814 5.627 9.425 1.00 86.19 606 SER A N 1
ATOM 4832 C CA . SER A 1 606 ? -4.260 5.195 10.752 1.00 86.19 606 SER A CA 1
ATOM 4833 C C . SER A 1 606 ? -3.420 5.732 11.925 1.00 86.19 606 SER A C 1
ATOM 4835 O O . SER A 1 606 ? -3.728 5.408 13.067 1.00 86.19 606 SER A O 1
ATOM 4837 N N . PHE A 1 607 ? -2.388 6.553 11.679 1.00 90.75 607 PHE A N 1
ATOM 4838 C CA . PHE A 1 607 ? -1.544 7.129 12.735 1.00 90.75 607 PHE A CA 1
ATOM 4839 C C . PHE A 1 607 ? -2.299 8.153 13.593 1.00 90.75 607 PHE A C 1
ATOM 4841 O O . PHE A 1 607 ? -2.743 9.191 13.089 1.00 90.75 607 PHE A O 1
ATOM 4848 N N . GLU A 1 608 ? -2.351 7.903 14.900 1.00 89.81 608 GLU A N 1
ATOM 4849 C CA . GLU A 1 608 ? -2.916 8.787 15.920 1.00 89.81 608 GLU A CA 1
ATOM 4850 C C . GLU A 1 608 ? -1.980 8.899 17.139 1.00 89.81 608 GLU A C 1
ATOM 4852 O O . GLU A 1 608 ? -1.230 7.977 17.464 1.00 89.81 608 GLU A O 1
ATOM 4857 N N . VAL A 1 609 ? -2.018 10.050 17.821 1.00 91.44 609 VAL A N 1
ATOM 4858 C CA . VAL A 1 609 ? -1.259 10.299 19.057 1.00 91.44 609 VAL A CA 1
ATOM 4859 C C . VAL A 1 609 ? -2.238 10.606 20.182 1.00 91.44 609 VAL A C 1
ATOM 4861 O O . VAL A 1 609 ? -2.707 11.744 20.317 1.00 91.44 609 VAL A O 1
ATOM 4864 N N . ILE A 1 610 ? -2.536 9.582 20.976 1.00 87.75 610 ILE A N 1
ATOM 4865 C CA . ILE A 1 610 ? -3.414 9.653 22.142 1.00 87.75 610 ILE A CA 1
ATOM 4866 C C . ILE A 1 610 ? -2.590 10.150 23.332 1.00 87.75 610 ILE A C 1
ATOM 4868 O O . ILE A 1 610 ? -1.498 9.655 23.601 1.00 87.75 610 ILE A O 1
ATOM 4872 N N . CYS A 1 611 ? -3.114 11.134 24.051 1.00 86.06 611 CYS A N 1
ATOM 4873 C CA . CYS A 1 611 ? -2.583 11.607 25.325 1.00 86.06 611 CYS A CA 1
ATOM 4874 C C . CYS A 1 611 ? -3.795 11.991 26.171 1.00 86.06 611 CYS A C 1
ATOM 4876 O O . CYS A 1 611 ? -4.600 12.808 25.720 1.00 86.06 611 CYS A O 1
ATOM 4878 N N . GLU A 1 612 ? -3.954 11.362 27.335 1.00 77.25 612 GLU A N 1
ATOM 4879 C CA . GLU A 1 612 ? -5.156 11.526 28.162 1.00 77.25 612 GLU A CA 1
ATOM 4880 C C . GLU A 1 612 ? -5.230 12.926 28.783 1.00 77.25 612 GLU A C 1
ATOM 4882 O O . GLU A 1 612 ? -6.301 13.528 28.821 1.00 77.25 612 GLU A O 1
ATOM 4887 N N . ASP A 1 613 ? -4.089 13.478 29.210 1.00 79.94 613 ASP A N 1
ATOM 4888 C CA . ASP A 1 613 ? -4.052 14.728 29.968 1.00 79.94 613 ASP A CA 1
ATOM 4889 C C . ASP A 1 613 ? -2.854 15.617 29.585 1.00 79.94 613 ASP A C 1
ATOM 4891 O O . ASP A 1 613 ? -1.821 15.653 30.257 1.00 79.94 613 ASP A O 1
ATOM 4895 N N . MET A 1 614 ? -2.994 16.389 28.498 1.00 77.56 614 MET A N 1
ATOM 4896 C CA . MET A 1 614 ? -1.948 17.309 28.014 1.00 77.56 614 MET A CA 1
ATOM 4897 C C . MET A 1 614 ? -1.437 18.295 29.084 1.00 77.56 614 MET A C 1
ATOM 4899 O O . MET A 1 614 ? -0.312 18.774 28.965 1.00 77.56 614 MET A O 1
ATOM 4903 N N . LYS A 1 615 ? -2.232 18.612 30.118 1.00 73.88 615 LYS A N 1
ATOM 4904 C CA . LYS A 1 615 ? -1.884 19.617 31.140 1.00 73.88 615 LYS A CA 1
ATOM 4905 C C . LYS A 1 615 ? -1.107 19.055 32.334 1.00 73.88 615 LYS A C 1
ATOM 4907 O O . LYS A 1 615 ? -0.525 19.847 33.075 1.00 73.88 615 LYS A O 1
ATOM 4912 N N . ARG A 1 616 ? -1.153 17.739 32.582 1.00 74.19 616 ARG A N 1
ATOM 4913 C CA . ARG A 1 616 ? -0.580 17.117 33.799 1.00 74.19 616 ARG A CA 1
ATOM 4914 C C . ARG A 1 616 ? 0.051 15.738 33.597 1.00 74.19 616 ARG A C 1
ATOM 4916 O O . ARG A 1 616 ? 0.889 15.355 34.411 1.00 74.19 616 ARG A O 1
ATOM 4923 N N . GLY A 1 617 ? -0.303 15.017 32.536 1.00 81.19 617 GLY A N 1
ATOM 4924 C CA . GLY A 1 617 ? 0.296 13.730 32.191 1.00 81.19 617 GLY A CA 1
ATOM 4925 C C . GLY A 1 617 ? 1.777 13.842 31.818 1.00 81.19 617 GLY A C 1
ATOM 4926 O O . GLY A 1 617 ? 2.312 14.937 31.595 1.00 81.19 617 GLY A O 1
ATOM 4927 N N . LYS A 1 618 ? 2.443 12.689 31.722 1.00 85.44 618 LYS A N 1
ATOM 4928 C CA . LYS A 1 618 ? 3.837 12.567 31.246 1.00 85.44 618 LYS A CA 1
ATOM 4929 C C . LYS A 1 618 ? 3.975 11.609 30.063 1.00 85.44 618 LYS A C 1
ATOM 4931 O O . LYS A 1 618 ? 5.078 11.354 29.585 1.00 85.44 618 LYS A O 1
ATOM 4936 N N . ASP A 1 619 ? 2.861 11.075 29.602 1.00 88.56 619 ASP A N 1
ATOM 4937 C CA . ASP A 1 619 ? 2.767 9.885 28.784 1.00 88.56 619 ASP A CA 1
ATOM 4938 C C . ASP A 1 619 ? 1.829 10.088 27.595 1.00 88.56 619 ASP A C 1
ATOM 4940 O O . ASP A 1 619 ? 0.950 10.956 27.579 1.00 88.56 619 ASP A O 1
ATOM 4944 N N . PHE A 1 620 ? 2.083 9.308 26.551 1.00 92.12 620 PHE A N 1
ATOM 4945 C CA . PHE A 1 620 ? 1.302 9.301 25.327 1.00 92.12 620 PHE A CA 1
ATOM 4946 C C . PHE A 1 620 ? 1.421 7.945 24.627 1.00 92.12 620 PHE A C 1
ATOM 4948 O O . PHE A 1 620 ? 2.463 7.282 24.663 1.00 92.12 620 PHE A O 1
ATOM 4955 N N . ALA A 1 621 ? 0.354 7.541 23.946 1.00 90.25 621 ALA A N 1
ATOM 4956 C CA . ALA A 1 621 ? 0.328 6.358 23.102 1.00 90.25 621 ALA A CA 1
ATOM 4957 C C . ALA A 1 621 ? 0.331 6.772 21.627 1.00 90.25 621 ALA A C 1
ATOM 4959 O O . ALA A 1 621 ? -0.520 7.537 21.171 1.00 90.25 621 ALA A O 1
ATOM 4960 N N . VAL A 1 622 ? 1.292 6.242 20.873 1.00 91.62 622 VAL A N 1
ATOM 4961 C CA . VAL A 1 622 ? 1.312 6.323 19.410 1.00 91.62 622 VAL A CA 1
ATOM 4962 C C . VAL A 1 622 ? 0.623 5.078 18.866 1.00 91.62 622 VAL A C 1
ATOM 4964 O O . VAL A 1 622 ? 1.089 3.961 19.106 1.00 91.62 622 VAL A O 1
ATOM 4967 N N . CYS A 1 623 ? -0.475 5.275 18.147 1.00 88.69 623 CYS A N 1
ATOM 4968 C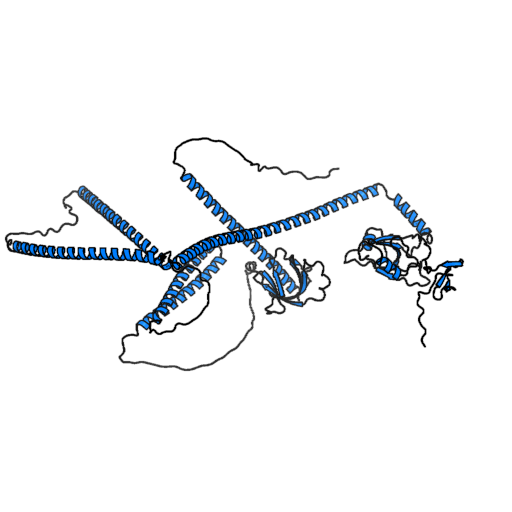 CA . CYS A 1 623 ? -1.330 4.214 17.628 1.00 88.69 623 CYS A CA 1
ATOM 4969 C C . CYS A 1 623 ? -1.297 4.196 16.098 1.00 88.69 623 CYS A C 1
ATOM 4971 O O . CYS A 1 623 ? -1.339 5.244 15.461 1.00 88.69 623 CYS A O 1
ATOM 4973 N N . THR A 1 624 ? -1.273 3.000 15.518 1.00 87.44 624 THR A N 1
ATOM 4974 C CA . THR A 1 624 ? -1.637 2.715 14.126 1.00 87.44 624 THR A CA 1
ATOM 4975 C C . THR A 1 624 ? -2.589 1.515 14.103 1.00 87.44 624 THR A C 1
ATOM 4977 O O . THR A 1 624 ? -2.802 0.851 15.119 1.00 87.44 624 THR A O 1
ATOM 4980 N N . SER A 1 625 ? -3.136 1.191 12.933 1.00 79.25 625 SER A N 1
ATOM 4981 C CA . SER A 1 625 ? -3.984 0.010 12.698 1.00 79.25 625 SER A CA 1
ATOM 4982 C C . SER A 1 625 ? -3.365 -1.324 13.155 1.00 79.25 625 SER A C 1
ATOM 4984 O O . SER A 1 625 ? -4.096 -2.251 13.512 1.00 79.25 625 SER A O 1
ATOM 4986 N N . THR A 1 626 ? -2.032 -1.427 13.178 1.00 79.00 626 THR A N 1
ATOM 4987 C CA . THR A 1 626 ? -1.279 -2.649 13.512 1.00 79.00 626 THR A CA 1
ATOM 4988 C C . THR A 1 626 ? -0.669 -2.648 14.918 1.00 79.00 626 THR A C 1
ATOM 4990 O O . THR A 1 626 ? -0.526 -3.715 15.521 1.00 79.00 626 THR A O 1
ATOM 4993 N N . GLN A 1 627 ? -0.318 -1.479 15.471 1.00 84.19 627 GLN A N 1
ATOM 4994 C CA . GLN A 1 627 ? 0.433 -1.372 16.728 1.00 84.19 627 GLN A CA 1
ATOM 4995 C C . GLN A 1 627 ? 0.064 -0.145 17.578 1.00 84.19 627 GLN A C 1
ATOM 4997 O O . GLN A 1 627 ? -0.113 0.958 17.072 1.00 84.19 627 GLN A O 1
ATOM 5002 N N . GLN A 1 628 ? 0.059 -0.318 18.900 1.00 87.81 628 GLN A N 1
ATOM 5003 C CA . GLN A 1 628 ? -0.070 0.753 19.893 1.00 87.81 628 GLN A CA 1
ATOM 5004 C C . GLN A 1 628 ? 1.171 0.761 20.790 1.00 87.81 628 GLN A C 1
ATOM 5006 O O . GLN A 1 628 ? 1.406 -0.182 21.544 1.00 87.81 628 GLN A O 1
ATOM 5011 N N . SER A 1 629 ? 1.978 1.820 20.725 1.00 88.75 629 SER A N 1
ATOM 5012 C CA . SER A 1 629 ? 3.213 1.975 21.501 1.00 88.75 629 SER A CA 1
ATOM 5013 C C . SER A 1 629 ? 3.091 3.101 22.523 1.00 88.75 629 SER A C 1
ATOM 5015 O O . SER A 1 629 ? 2.970 4.263 22.149 1.00 88.75 629 SER A O 1
ATOM 5017 N N . HIS A 1 630 ? 3.195 2.756 23.807 1.00 89.44 630 HIS A N 1
ATOM 5018 C CA . HIS A 1 630 ? 3.243 3.729 24.903 1.00 89.44 630 HIS A CA 1
ATOM 5019 C C . HIS A 1 630 ? 4.651 4.309 25.079 1.00 89.44 630 HIS A C 1
ATOM 5021 O O . HIS A 1 630 ? 5.644 3.568 25.040 1.00 89.44 630 HIS A O 1
ATOM 5027 N N . PHE A 1 631 ? 4.721 5.619 25.302 1.00 91.25 631 PHE A N 1
ATOM 5028 C CA . PHE A 1 631 ? 5.932 6.390 25.570 1.00 91.25 631 PHE A CA 1
ATOM 5029 C C . PHE A 1 631 ? 5.713 7.305 26.780 1.00 91.25 631 PHE A C 1
ATOM 5031 O O . PHE A 1 631 ? 4.660 7.922 26.918 1.00 91.25 631 PHE A O 1
ATOM 5038 N N . PHE A 1 632 ? 6.735 7.419 27.622 1.00 90.75 632 PHE A N 1
ATOM 5039 C CA . PHE A 1 632 ? 6.770 8.272 28.805 1.00 90.75 632 PHE A CA 1
ATOM 5040 C C . PHE A 1 632 ? 7.938 9.261 28.654 1.00 90.75 632 PHE A C 1
ATOM 5042 O O . PHE A 1 632 ? 9.045 8.868 28.277 1.00 90.75 632 PHE A O 1
ATOM 5049 N N . ALA A 1 633 ? 7.699 10.543 28.921 1.00 91.19 633 ALA A N 1
ATOM 5050 C CA . ALA A 1 633 ? 8.714 11.595 28.947 1.00 91.19 633 ALA A CA 1
ATOM 5051 C C . ALA A 1 633 ? 9.056 11.992 30.393 1.00 91.19 633 ALA A C 1
ATOM 5053 O O . ALA A 1 633 ? 8.307 11.698 31.329 1.00 91.19 633 ALA A O 1
ATOM 5054 N N . LYS A 1 634 ? 10.186 12.676 30.605 1.00 88.56 634 LYS A N 1
ATOM 5055 C CA . LYS A 1 634 ? 10.646 13.010 31.964 1.00 88.56 634 LYS A CA 1
ATOM 5056 C C . LYS A 1 634 ? 9.872 14.211 32.514 1.00 88.56 634 LYS A C 1
ATOM 5058 O O . LYS A 1 634 ? 9.517 14.230 33.702 1.00 88.56 634 LYS A O 1
ATOM 5063 N N . THR A 1 635 ? 9.518 15.159 31.644 1.00 90.06 635 THR A N 1
ATOM 5064 C CA . THR A 1 635 ? 8.654 16.313 31.951 1.00 90.06 635 THR A CA 1
ATOM 5065 C C . THR A 1 635 ? 7.381 16.338 31.094 1.00 90.06 635 THR A C 1
ATOM 5067 O O . THR A 1 635 ? 7.316 15.741 30.019 1.00 90.06 635 THR A O 1
ATOM 5070 N N . ASN A 1 636 ? 6.354 17.058 31.563 1.00 89.81 636 ASN A N 1
ATOM 5071 C CA . ASN A 1 636 ? 5.155 17.337 30.764 1.00 89.81 636 ASN A CA 1
ATOM 5072 C C . ASN A 1 636 ? 5.505 18.167 29.510 1.00 89.81 636 ASN A C 1
ATOM 5074 O O . ASN A 1 636 ? 5.005 17.871 28.431 1.00 89.81 636 ASN A O 1
ATOM 5078 N N . GLU A 1 637 ? 6.432 19.124 29.620 1.00 89.44 637 GLU A N 1
ATOM 5079 C CA . GLU A 1 637 ? 6.915 19.936 28.493 1.00 89.44 637 GLU A CA 1
ATOM 5080 C C . GLU A 1 637 ? 7.543 19.087 27.377 1.00 89.44 637 GLU A C 1
ATOM 5082 O O . GLU A 1 637 ? 7.263 19.309 26.199 1.00 89.44 637 GLU A O 1
ATOM 5087 N N . GLU A 1 638 ? 8.357 18.082 27.726 1.00 91.25 638 GLU A N 1
ATOM 5088 C CA . GLU A 1 638 ? 8.896 17.125 26.755 1.00 91.25 638 GLU A CA 1
ATOM 5089 C C . GLU A 1 638 ? 7.775 16.337 26.072 1.00 91.25 638 GLU A C 1
ATOM 5091 O O . GLU A 1 638 ? 7.774 16.233 24.845 1.00 91.25 638 GLU A O 1
ATOM 5096 N N . MET A 1 639 ? 6.805 15.815 26.833 1.00 91.94 639 MET A N 1
ATOM 5097 C CA . MET A 1 639 ? 5.659 15.092 26.270 1.00 91.94 639 MET A CA 1
ATOM 5098 C C . MET A 1 639 ? 4.852 15.985 25.316 1.00 91.94 639 MET A C 1
ATOM 5100 O O . MET A 1 639 ? 4.616 15.590 24.176 1.00 91.94 639 MET A O 1
ATOM 5104 N N . VAL A 1 640 ? 4.514 17.215 25.715 1.00 91.25 640 VAL A N 1
ATOM 5105 C CA . VAL A 1 640 ? 3.787 18.177 24.869 1.00 91.25 640 VAL A CA 1
ATOM 5106 C C . VAL A 1 640 ? 4.583 18.506 23.603 1.00 91.25 640 VAL A C 1
ATOM 5108 O O . VAL A 1 640 ? 4.009 18.541 22.511 1.00 91.25 640 VAL A O 1
ATOM 5111 N N . LYS A 1 641 ? 5.907 18.675 23.706 1.00 93.00 641 LYS A N 1
ATOM 5112 C CA . LYS A 1 641 ? 6.808 18.896 22.563 1.00 93.00 641 LYS A CA 1
ATOM 5113 C C . LYS A 1 641 ? 6.811 17.704 21.595 1.00 93.00 641 LYS A C 1
ATOM 5115 O O . LYS A 1 641 ? 6.687 17.912 20.388 1.00 93.00 641 LYS A O 1
ATOM 5120 N N . TRP A 1 642 ? 6.896 16.471 22.102 1.00 93.69 642 TRP A N 1
ATOM 5121 C CA . TRP A 1 642 ? 6.839 15.243 21.298 1.00 93.69 642 TRP A CA 1
ATOM 5122 C C . TRP A 1 642 ? 5.470 15.035 20.638 1.00 93.69 642 TRP A C 1
ATOM 5124 O O . TRP A 1 642 ? 5.404 14.821 19.428 1.00 93.69 642 TRP A O 1
ATOM 5134 N N . VAL A 1 643 ? 4.376 15.159 21.394 1.00 92.56 643 VAL A N 1
ATOM 5135 C CA . VAL A 1 643 ? 3.000 15.033 20.885 1.00 92.56 643 VAL A CA 1
ATOM 5136 C C . VAL A 1 643 ? 2.721 16.080 19.802 1.00 92.56 643 VAL A C 1
ATOM 5138 O O . VAL A 1 643 ? 2.150 15.750 18.762 1.00 92.56 643 VAL A O 1
ATOM 5141 N N . THR A 1 644 ? 3.179 17.321 19.993 1.00 92.69 644 THR A N 1
ATOM 5142 C CA . THR A 1 644 ? 3.052 18.396 18.995 1.00 92.69 644 THR A CA 1
ATOM 5143 C C . THR A 1 644 ? 3.869 18.095 17.737 1.00 92.69 644 THR A C 1
ATOM 5145 O O . THR A 1 644 ? 3.339 18.191 16.632 1.00 92.69 644 THR A O 1
ATOM 5148 N N . ALA A 1 645 ? 5.129 17.664 17.874 1.00 92.31 645 ALA A N 1
ATOM 5149 C CA . ALA A 1 645 ? 5.970 17.302 16.732 1.00 92.31 645 ALA A CA 1
ATOM 5150 C C . ALA A 1 645 ? 5.378 16.140 15.912 1.00 92.31 645 ALA A C 1
ATOM 5152 O O . ALA A 1 645 ? 5.311 16.229 14.687 1.00 92.31 645 ALA A O 1
ATOM 5153 N N . LEU A 1 646 ? 4.875 15.090 16.571 1.00 92.94 646 LEU A N 1
ATOM 5154 C CA . LEU A 1 646 ? 4.263 13.932 15.909 1.00 92.94 646 LEU A CA 1
ATOM 5155 C C . LEU A 1 646 ? 2.939 14.288 15.210 1.00 92.94 646 LEU A C 1
ATOM 5157 O O . LEU A 1 646 ? 2.717 13.871 14.073 1.00 92.94 646 LEU A O 1
ATOM 5161 N N . ARG A 1 647 ? 2.075 15.099 15.841 1.00 92.75 647 ARG A N 1
ATOM 5162 C CA . ARG A 1 647 ? 0.820 15.581 15.227 1.00 92.75 647 ARG A CA 1
ATOM 5163 C C . ARG A 1 647 ? 1.086 16.503 14.030 1.00 92.75 647 ARG A C 1
ATOM 5165 O O . ARG A 1 647 ? 0.438 16.354 12.990 1.00 92.75 647 ARG A O 1
ATOM 5172 N N . ASN A 1 648 ? 2.074 17.393 14.133 1.00 90.88 648 ASN A N 1
ATOM 5173 C CA . ASN A 1 648 ? 2.482 18.271 13.034 1.00 90.88 648 ASN A CA 1
ATOM 5174 C C . ASN A 1 648 ? 3.119 17.478 11.881 1.00 90.88 648 ASN A C 1
ATOM 5176 O O . ASN A 1 648 ? 2.774 17.713 10.726 1.00 90.88 648 ASN A O 1
ATOM 5180 N N . GLY A 1 649 ? 3.978 16.497 12.180 1.00 90.38 649 GLY A N 1
ATOM 5181 C CA . GLY A 1 649 ? 4.592 15.616 11.181 1.00 90.38 649 GLY A CA 1
ATOM 5182 C C . GLY A 1 649 ? 3.568 14.779 10.410 1.00 90.38 649 GLY A C 1
ATOM 5183 O O . GLY A 1 649 ? 3.590 14.761 9.183 1.00 90.38 649 GLY A O 1
ATOM 5184 N N . ASN A 1 650 ? 2.605 14.167 11.107 1.00 91.56 650 ASN A N 1
ATOM 5185 C CA . ASN A 1 650 ? 1.490 13.440 10.483 1.00 91.56 650 ASN A CA 1
ATOM 5186 C C . ASN A 1 650 ? 0.671 14.370 9.564 1.00 91.56 650 ASN A C 1
ATOM 5188 O O . ASN A 1 650 ? 0.401 14.047 8.407 1.00 91.56 650 ASN A O 1
ATOM 5192 N N . THR A 1 651 ? 0.350 15.577 10.042 1.00 89.50 651 THR A N 1
ATOM 5193 C CA . THR A 1 651 ? -0.376 16.589 9.256 1.00 89.50 651 THR A CA 1
ATOM 5194 C C . THR A 1 651 ? 0.391 16.995 7.992 1.00 89.50 651 THR A C 1
ATOM 5196 O O . THR A 1 651 ? -0.196 17.024 6.909 1.00 89.50 651 THR A O 1
ATOM 5199 N N . PHE A 1 652 ? 1.698 17.248 8.107 1.00 89.69 652 PHE A N 1
ATOM 5200 C CA . PHE A 1 652 ? 2.582 17.576 6.986 1.00 89.69 652 PHE A CA 1
ATOM 5201 C C . PHE A 1 652 ? 2.629 16.439 5.951 1.00 89.69 652 PHE A C 1
ATOM 5203 O O . PHE A 1 652 ? 2.309 16.655 4.783 1.00 89.69 652 PHE A O 1
ATOM 5210 N N . LEU A 1 653 ? 2.925 15.208 6.383 1.00 88.81 653 LEU A N 1
ATOM 5211 C CA . LEU A 1 653 ? 3.034 14.032 5.509 1.00 88.81 653 LEU A CA 1
ATOM 5212 C C . LEU A 1 653 ? 1.702 13.679 4.825 1.00 88.81 653 LEU A C 1
ATOM 5214 O O . LEU A 1 653 ? 1.695 13.278 3.659 1.00 88.81 653 LEU A O 1
ATOM 5218 N N . ARG A 1 654 ? 0.551 13.893 5.482 1.00 86.19 654 ARG A N 1
ATOM 5219 C CA . ARG A 1 654 ? -0.771 13.760 4.839 1.00 86.19 654 ARG A CA 1
ATOM 5220 C C . ARG A 1 654 ? -1.037 14.845 3.796 1.00 86.19 654 ARG A C 1
ATOM 5222 O O . ARG A 1 654 ? -1.640 14.542 2.766 1.00 86.19 654 ARG A O 1
ATOM 5229 N N . GLN A 1 655 ? -0.614 16.090 4.023 1.00 85.31 655 GLN A N 1
ATOM 5230 C CA . GLN A 1 655 ? -0.733 17.161 3.021 1.00 85.31 655 GLN A CA 1
ATOM 5231 C C . GLN A 1 655 ? 0.194 16.915 1.821 1.00 85.31 655 GLN A C 1
ATOM 5233 O O . GLN A 1 655 ? -0.223 17.072 0.670 1.00 85.31 655 GLN A O 1
ATOM 5238 N N . GLU A 1 656 ? 1.421 16.456 2.066 1.00 86.19 656 GLU A N 1
ATOM 5239 C CA . GLU A 1 656 ? 2.359 16.072 1.012 1.00 86.19 656 GLU A CA 1
ATOM 5240 C C . GLU A 1 656 ? 1.828 14.876 0.201 1.00 86.19 656 GLU A C 1
ATOM 5242 O O . GLU A 1 656 ? 1.831 14.907 -1.028 1.00 86.19 656 GLU A O 1
ATOM 5247 N N . SER A 1 657 ? 1.269 13.859 0.866 1.00 83.94 657 SER A N 1
ATOM 5248 C CA . SER A 1 657 ? 0.654 12.704 0.197 1.00 83.94 657 SER A CA 1
ATOM 5249 C C . SER A 1 657 ? -0.530 13.124 -0.681 1.00 83.94 657 SER A C 1
ATOM 5251 O O . SER A 1 657 ? -0.558 12.806 -1.867 1.00 83.94 657 SER A O 1
ATOM 5253 N N . LYS A 1 658 ? -1.462 13.934 -0.152 1.00 83.19 658 LYS A N 1
ATOM 5254 C CA . LYS A 1 658 ? -2.595 14.476 -0.928 1.00 83.19 658 LYS A CA 1
ATOM 5255 C C . LYS A 1 658 ? -2.141 15.298 -2.138 1.00 83.19 658 LYS A C 1
ATOM 5257 O O . LYS A 1 658 ? -2.734 15.187 -3.209 1.00 83.19 658 LYS A O 1
ATOM 5262 N N . THR A 1 659 ? -1.096 16.116 -1.998 1.00 81.94 659 THR A N 1
ATOM 5263 C CA . THR A 1 659 ? -0.578 16.927 -3.114 1.00 81.94 659 THR A CA 1
ATOM 5264 C C . THR A 1 659 ? 0.197 16.098 -4.141 1.00 81.94 659 THR A C 1
ATOM 5266 O O . THR A 1 659 ? 0.074 16.380 -5.333 1.00 81.94 659 THR A O 1
ATOM 5269 N N . LYS A 1 660 ? 0.901 15.029 -3.738 1.00 82.62 660 LYS A N 1
ATOM 5270 C CA . LYS A 1 660 ? 1.451 14.008 -4.653 1.00 82.62 660 LYS A CA 1
ATOM 5271 C C . LYS A 1 660 ? 0.333 13.316 -5.447 1.00 82.62 660 LYS A C 1
ATOM 5273 O O . LYS A 1 660 ? 0.410 13.283 -6.675 1.00 82.62 660 LYS A O 1
ATOM 5278 N N . THR A 1 661 ? -0.743 12.869 -4.792 1.00 83.50 661 THR A N 1
ATOM 5279 C CA . THR A 1 661 ? -1.909 12.259 -5.461 1.00 83.50 661 THR A CA 1
ATOM 5280 C C . THR A 1 661 ? -2.581 13.220 -6.445 1.00 83.50 661 THR A C 1
ATOM 5282 O O . THR A 1 661 ? -2.790 12.853 -7.599 1.00 83.50 661 THR A O 1
ATOM 5285 N N . MET A 1 662 ? -2.848 14.473 -6.051 1.00 77.62 662 MET A N 1
ATOM 5286 C CA . MET A 1 662 ? -3.435 15.470 -6.960 1.00 77.62 662 MET A CA 1
ATOM 5287 C C . MET A 1 662 ? -2.524 15.791 -8.154 1.00 77.62 662 MET A C 1
ATOM 5289 O O . MET A 1 662 ? -3.014 15.891 -9.275 1.00 77.62 662 MET A O 1
ATOM 5293 N N . ARG A 1 663 ? -1.201 15.901 -7.957 1.00 78.00 663 ARG A N 1
ATOM 5294 C CA . ARG A 1 663 ? -0.243 16.083 -9.065 1.00 78.00 663 ARG A CA 1
ATOM 5295 C C . ARG A 1 663 ? -0.270 14.899 -10.035 1.00 78.00 663 ARG A C 1
ATOM 5297 O O . ARG A 1 663 ? -0.289 15.124 -11.241 1.00 78.00 663 ARG A O 1
ATOM 5304 N N . SER A 1 664 ? -0.332 13.668 -9.526 1.00 80.25 664 SER A N 1
ATOM 5305 C CA . SER A 1 664 ? -0.467 12.460 -10.351 1.00 80.25 664 SER A CA 1
ATOM 5306 C C . SER A 1 664 ? -1.767 12.470 -11.169 1.00 80.25 664 SER A C 1
ATOM 5308 O O . SER A 1 664 ? -1.732 12.312 -12.388 1.00 80.25 664 SER A O 1
ATOM 5310 N N . ALA A 1 665 ? -2.904 12.776 -10.533 1.00 78.81 665 ALA A N 1
ATOM 5311 C CA . ALA A 1 665 ? -4.201 12.878 -11.206 1.00 78.81 665 ALA A CA 1
ATOM 5312 C C . ALA A 1 665 ? -4.225 13.970 -12.295 1.00 78.81 665 ALA A C 1
ATOM 5314 O O . ALA A 1 665 ? -4.735 13.739 -13.391 1.00 78.81 665 ALA A O 1
ATOM 5315 N N . VAL A 1 666 ? -3.618 15.137 -12.042 1.00 81.44 666 VAL A N 1
ATOM 5316 C CA . VAL A 1 666 ? -3.485 16.214 -13.041 1.00 81.44 666 VAL A CA 1
ATOM 5317 C C . VAL A 1 666 ? -2.603 15.785 -14.218 1.00 81.44 666 VAL A C 1
ATOM 5319 O O . VAL A 1 666 ? -2.957 16.062 -15.364 1.00 81.44 666 VAL A O 1
ATOM 5322 N N . LEU A 1 667 ? -1.499 15.071 -13.978 1.00 81.25 667 LEU A N 1
ATOM 5323 C CA . LEU A 1 667 ? -0.647 14.541 -15.050 1.00 81.25 667 LEU A CA 1
ATOM 5324 C C . LEU A 1 667 ? -1.365 13.463 -15.878 1.00 81.25 667 LEU A C 1
ATOM 5326 O O . LEU A 1 667 ? -1.287 13.493 -17.106 1.00 81.25 667 LEU A O 1
ATOM 5330 N N . ALA A 1 668 ? -2.134 12.571 -15.246 1.00 75.38 668 ALA A N 1
ATOM 5331 C CA . ALA A 1 668 ? -2.967 11.586 -15.941 1.00 75.38 668 ALA A CA 1
ATOM 5332 C C . ALA A 1 668 ? -4.078 12.252 -16.782 1.00 75.38 668 ALA A C 1
ATOM 5334 O O . ALA A 1 668 ? -4.318 11.869 -17.932 1.00 75.38 668 ALA A O 1
ATOM 5335 N N . TYR A 1 669 ? -4.711 13.306 -16.258 1.00 79.38 669 TYR A N 1
ATOM 5336 C CA . TYR A 1 669 ? -5.687 14.115 -16.993 1.00 79.38 669 TYR A CA 1
ATOM 5337 C C . TYR A 1 669 ? -5.053 14.868 -18.177 1.00 79.38 669 TYR A C 1
ATOM 5339 O O . TYR A 1 669 ? -5.646 14.970 -19.251 1.00 79.38 669 TYR A O 1
ATOM 5347 N N . GLN A 1 670 ? -3.820 15.360 -18.036 1.00 74.56 670 GLN A N 1
ATOM 5348 C CA . GLN A 1 670 ? -3.084 15.974 -19.145 1.00 74.56 670 GLN A CA 1
ATOM 5349 C C . GLN A 1 670 ? -2.696 14.936 -20.211 1.00 74.56 670 GLN A C 1
ATOM 5351 O O . GLN A 1 670 ? -2.937 15.170 -21.395 1.00 74.56 670 GLN A O 1
ATOM 5356 N N . ALA A 1 671 ? -2.181 13.768 -19.815 1.00 73.88 671 ALA A N 1
ATOM 5357 C CA . ALA A 1 671 ? -1.812 12.688 -20.732 1.00 73.88 671 ALA A CA 1
ATOM 5358 C C . ALA A 1 671 ? -3.016 12.165 -21.538 1.00 73.88 671 ALA A C 1
ATOM 5360 O O . ALA A 1 671 ? -2.949 12.059 -22.764 1.00 73.88 671 ALA A O 1
ATOM 5361 N N . THR A 1 672 ? -4.152 11.917 -20.879 1.00 77.38 672 THR A N 1
ATOM 5362 C CA . THR A 1 672 ? -5.389 11.486 -21.555 1.00 77.38 672 THR A CA 1
ATOM 5363 C C . THR A 1 672 ? -5.946 12.552 -22.505 1.00 77.38 672 THR A C 1
ATOM 5365 O O . THR A 1 672 ? -6.435 12.208 -23.580 1.00 77.38 672 THR A O 1
ATOM 5368 N N . ASN A 1 673 ? -5.810 13.844 -22.191 1.00 72.50 673 ASN A N 1
ATOM 5369 C CA . ASN A 1 673 ? -6.187 14.922 -23.114 1.00 72.50 673 ASN A CA 1
ATOM 5370 C C . ASN A 1 673 ? -5.227 15.076 -24.309 1.00 72.50 673 ASN A C 1
ATOM 5372 O O . ASN A 1 673 ? -5.680 15.391 -25.411 1.00 72.50 673 ASN A O 1
ATOM 5376 N N . VAL A 1 674 ? -3.927 14.804 -24.141 1.00 72.44 674 VAL A N 1
ATOM 5377 C CA . VAL A 1 674 ? -2.976 14.716 -25.267 1.00 72.44 674 VAL A CA 1
ATOM 5378 C C . VAL A 1 674 ? -3.342 13.549 -26.190 1.00 72.44 674 VAL A C 1
ATOM 5380 O O . VAL A 1 674 ? -3.411 13.739 -27.404 1.00 72.44 674 VAL A O 1
ATOM 5383 N N . LEU A 1 675 ? -3.675 12.380 -25.632 1.00 68.00 675 LEU A N 1
ATOM 5384 C CA . LEU A 1 675 ? -4.138 11.221 -26.406 1.00 68.00 675 LEU A CA 1
ATOM 5385 C C . LEU A 1 675 ? -5.452 11.508 -27.153 1.00 68.00 675 LEU A C 1
ATOM 5387 O O . LEU A 1 675 ? -5.542 11.223 -28.346 1.00 68.00 675 LEU A O 1
ATOM 5391 N N . LYS A 1 676 ? -6.439 12.158 -26.515 1.00 68.44 676 LYS A N 1
ATOM 5392 C CA . LYS A 1 676 ? -7.680 12.600 -27.186 1.00 68.44 676 LYS A CA 1
ATOM 5393 C C . LYS A 1 676 ? -7.406 13.568 -28.347 1.00 68.44 676 LYS A C 1
ATOM 5395 O O . LYS A 1 676 ? -8.001 13.424 -29.413 1.00 68.44 676 LYS A O 1
ATOM 5400 N N . ARG A 1 677 ? -6.469 14.515 -28.192 1.00 65.50 677 ARG A N 1
ATOM 5401 C CA . ARG A 1 677 ? -6.053 15.418 -29.287 1.00 65.50 677 ARG A CA 1
ATOM 5402 C C . ARG A 1 677 ? -5.371 14.670 -30.437 1.00 65.50 677 ARG A C 1
ATOM 5404 O O . ARG A 1 677 ? -5.688 14.942 -31.593 1.00 65.50 677 ARG A O 1
ATOM 5411 N N . ALA A 1 678 ? -4.497 13.707 -30.143 1.00 61.00 678 ALA A N 1
ATOM 5412 C CA . ALA A 1 678 ? -3.876 12.862 -31.166 1.00 61.00 678 ALA A CA 1
ATOM 5413 C C . ALA A 1 678 ? -4.920 12.027 -31.933 1.00 61.00 678 ALA A C 1
ATOM 5415 O O . ALA A 1 678 ? -4.869 11.944 -33.160 1.00 61.00 678 ALA A O 1
ATOM 5416 N N . HIS A 1 679 ? -5.913 11.476 -31.228 1.00 56.28 679 HIS A N 1
ATOM 5417 C CA . HIS A 1 679 ? -6.966 10.657 -31.829 1.00 56.28 679 HIS A CA 1
ATOM 5418 C C . HIS A 1 679 ? -7.909 11.461 -32.746 1.00 56.28 679 HIS A C 1
ATOM 5420 O O . HIS A 1 679 ? -8.333 10.949 -33.784 1.00 56.28 679 HIS A O 1
ATOM 5426 N N . ASN A 1 680 ? -8.191 12.728 -32.418 1.00 56.19 680 ASN A N 1
ATOM 5427 C CA . ASN A 1 680 ? -8.933 13.628 -33.310 1.00 56.19 680 ASN A CA 1
ATOM 5428 C C . ASN A 1 680 ? -8.090 14.066 -34.521 1.00 56.19 680 ASN A C 1
ATOM 5430 O O . ASN A 1 680 ? -8.608 14.117 -35.633 1.00 56.19 680 ASN A O 1
ATOM 5434 N N . SER A 1 681 ? -6.783 14.303 -34.344 1.00 54.19 681 SER A N 1
ATOM 5435 C CA . SER A 1 681 ? -5.866 14.615 -35.455 1.00 54.19 681 SER A CA 1
ATOM 5436 C C . SER A 1 681 ? -5.863 13.510 -36.526 1.00 54.19 681 SER A C 1
ATOM 5438 O O . SER A 1 681 ? -6.013 13.783 -37.718 1.00 54.19 681 SER A O 1
ATOM 5440 N N . HIS A 1 682 ? -5.802 12.242 -36.100 1.00 51.38 682 HIS A N 1
ATOM 5441 C CA . HIS A 1 682 ? -5.879 11.091 -37.007 1.00 51.38 682 HIS A CA 1
ATOM 5442 C C . HIS A 1 682 ? -7.237 10.921 -37.706 1.00 51.38 682 HIS A C 1
ATOM 5444 O O . HIS A 1 682 ? -7.281 10.322 -38.782 1.00 51.38 682 HIS A O 1
ATOM 5450 N N . ARG A 1 683 ? -8.334 11.439 -37.138 1.00 48.03 683 ARG A N 1
ATOM 5451 C CA . ARG A 1 683 ? -9.657 11.394 -37.777 1.00 48.03 683 ARG A CA 1
ATOM 5452 C C . ARG A 1 683 ? -9.733 12.364 -38.956 1.00 48.03 683 ARG A C 1
ATOM 5454 O O . ARG A 1 683 ? -10.030 11.939 -40.069 1.00 48.03 683 ARG A O 1
ATOM 5461 N N . ASN A 1 684 ? -9.356 13.623 -38.734 1.00 47.53 684 ASN A N 1
ATOM 5462 C CA . ASN A 1 684 ? -9.393 14.666 -39.764 1.00 47.53 684 ASN A CA 1
ATOM 5463 C C . ASN A 1 684 ? -8.503 14.317 -40.975 1.00 47.53 684 ASN A C 1
ATOM 5465 O O . ASN A 1 684 ? -8.863 14.598 -42.115 1.00 47.53 684 ASN A O 1
ATOM 5469 N N . LEU A 1 685 ? -7.366 13.646 -40.748 1.00 48.88 685 LEU A N 1
ATOM 5470 C CA . LEU A 1 685 ? -6.470 13.198 -41.823 1.00 48.88 685 LEU A CA 1
ATOM 5471 C C . LEU A 1 685 ? -7.079 12.084 -42.704 1.00 48.88 685 LEU A C 1
ATOM 5473 O O . LEU A 1 685 ? -6.685 11.918 -43.859 1.00 48.88 685 LEU A O 1
ATOM 5477 N N . ARG A 1 686 ? -8.046 11.321 -42.175 1.00 46.41 686 ARG A N 1
ATOM 5478 C CA . ARG A 1 686 ? -8.718 10.222 -42.889 1.00 46.41 686 ARG A CA 1
ATOM 5479 C C . ARG A 1 686 ? -9.930 10.695 -43.696 1.00 46.41 686 ARG A C 1
ATOM 5481 O O . ARG A 1 686 ? -10.202 10.139 -44.750 1.00 46.41 686 ARG A O 1
ATOM 5488 N N . GLU A 1 687 ? -10.612 11.743 -43.241 1.00 46.94 687 GLU A N 1
ATOM 5489 C CA . GLU A 1 687 ? -11.708 12.388 -43.983 1.00 46.94 687 GLU A CA 1
ATOM 5490 C C . GLU A 1 687 ? -11.170 13.247 -45.155 1.00 46.94 687 GLU A C 1
ATOM 5492 O O . GLU A 1 687 ? -11.810 13.357 -46.198 1.00 46.94 687 GLU A O 1
ATOM 5497 N N . ALA A 1 688 ? -9.935 13.759 -45.053 1.00 47.34 688 ALA A N 1
ATOM 5498 C CA . ALA A 1 688 ? -9.247 14.486 -46.129 1.00 47.34 688 ALA A CA 1
ATOM 5499 C C . ALA A 1 688 ? -8.755 13.611 -47.308 1.00 47.34 688 ALA A C 1
ATOM 5501 O O . ALA A 1 688 ? -8.258 14.149 -48.295 1.00 47.34 688 ALA A O 1
ATOM 5502 N N . THR A 1 689 ? -8.852 12.278 -47.216 1.00 48.41 689 THR A N 1
ATOM 5503 C CA . THR A 1 689 ? -8.330 11.333 -48.229 1.00 48.41 689 THR A CA 1
ATOM 5504 C C . THR A 1 689 ? -9.410 10.502 -48.934 1.00 48.41 689 THR A C 1
ATOM 5506 O O . THR A 1 689 ? -9.086 9.693 -49.799 1.00 48.41 689 THR A O 1
ATOM 5509 N N . SER A 1 690 ? -10.693 10.722 -48.624 1.00 43.31 690 SER A N 1
ATOM 5510 C CA . SER A 1 690 ? -11.834 9.959 -49.164 1.00 43.31 690 SER A CA 1
ATOM 5511 C C . SER A 1 690 ? -12.632 10.661 -50.278 1.00 43.31 690 SER A C 1
ATOM 5513 O O . SER A 1 690 ? -13.696 10.183 -50.660 1.00 43.31 690 SER A O 1
ATOM 5515 N N . SER A 1 691 ? -12.157 11.788 -50.816 1.00 45.38 691 SER A N 1
ATOM 5516 C CA . SER A 1 691 ? -12.881 12.631 -51.788 1.00 45.38 691 SER A CA 1
ATOM 5517 C C . SER A 1 691 ? -12.541 12.361 -53.268 1.00 45.38 691 SER A C 1
ATOM 5519 O O . SER A 1 691 ? -12.493 13.284 -54.079 1.00 45.38 691 SER A O 1
ATOM 5521 N N . SER A 1 692 ? -12.328 11.096 -53.654 1.00 35.59 692 SER A N 1
ATOM 5522 C CA . SER A 1 692 ? -12.235 10.680 -55.067 1.00 35.59 692 SER A CA 1
ATOM 5523 C C . SER A 1 692 ? -12.540 9.185 -55.245 1.00 35.59 692 SER A C 1
ATOM 5525 O O . SER A 1 692 ? -11.992 8.365 -54.513 1.00 35.59 692 SER A O 1
ATOM 5527 N N . GLY A 1 693 ? -13.379 8.825 -56.227 1.00 32.78 693 GLY A N 1
ATOM 5528 C CA . GLY A 1 693 ? -13.676 7.426 -56.592 1.00 32.78 693 GLY A CA 1
ATOM 5529 C C . GLY A 1 693 ? -15.167 7.125 -56.803 1.00 32.78 693 GLY A C 1
ATOM 5530 O O . GLY A 1 693 ? -15.922 6.976 -55.850 1.00 32.78 693 GLY A O 1
ATOM 5531 N N . ARG A 1 694 ? -15.594 7.022 -58.068 1.00 34.50 694 ARG A N 1
ATOM 5532 C CA . ARG A 1 694 ? -16.981 6.733 -58.493 1.00 34.50 694 ARG A CA 1
ATOM 5533 C C . ARG A 1 694 ? -17.379 5.255 -58.312 1.00 34.50 694 ARG A C 1
ATOM 5535 O O . ARG A 1 694 ? -16.605 4.373 -58.649 1.00 34.50 694 ARG A O 1
ATOM 5542 N N . ASN A 1 695 ? -18.646 5.056 -57.943 1.00 35.12 695 ASN A N 1
ATOM 5543 C CA . A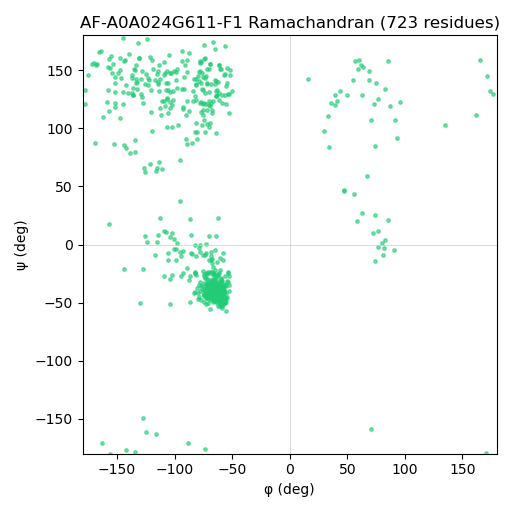SN A 1 695 ? -19.610 4.034 -58.394 1.00 35.12 695 ASN A CA 1
ATOM 5544 C C . ASN A 1 695 ? -19.140 2.595 -58.722 1.00 35.12 695 ASN A C 1
ATOM 5546 O O . ASN A 1 695 ? -18.519 2.362 -59.755 1.00 35.12 695 ASN A O 1
ATOM 5550 N N . THR A 1 696 ? -19.720 1.605 -58.032 1.00 35.59 696 THR A N 1
ATOM 5551 C CA . THR A 1 696 ? -20.660 0.613 -58.628 1.00 35.59 696 THR A CA 1
ATOM 5552 C C . THR A 1 696 ? -21.386 -0.181 -57.516 1.00 35.59 696 THR A C 1
ATOM 5554 O O . THR A 1 696 ? -20.864 -0.233 -56.402 1.00 35.59 696 THR A O 1
ATOM 5557 N N . PRO A 1 697 ? -22.593 -0.742 -57.753 1.00 50.16 697 PRO A N 1
ATOM 5558 C CA . PRO A 1 697 ? -23.385 -1.421 -56.719 1.00 50.16 697 PRO A CA 1
ATOM 5559 C C . PRO A 1 697 ? -23.405 -2.956 -56.850 1.00 50.16 697 PRO A C 1
ATOM 5561 O O . PRO A 1 697 ? -23.426 -3.481 -57.962 1.00 50.16 697 PRO A O 1
ATOM 5564 N N . LEU A 1 698 ? -23.526 -3.664 -55.720 1.00 31.45 698 LEU A N 1
ATOM 5565 C CA . LEU A 1 698 ? -24.171 -4.984 -55.652 1.00 31.45 698 LEU A CA 1
ATOM 5566 C C . LEU A 1 698 ? -24.678 -5.273 -54.226 1.00 31.45 698 LEU A C 1
ATOM 5568 O O . LEU A 1 698 ? -24.140 -4.752 -53.250 1.00 31.45 698 LEU A O 1
ATOM 5572 N N . GLU A 1 699 ? -25.732 -6.077 -54.115 1.00 34.81 699 GLU A N 1
ATOM 5573 C CA . GLU A 1 699 ? -26.401 -6.435 -52.858 1.00 34.81 699 GLU A CA 1
ATOM 5574 C C . GLU A 1 699 ? -25.806 -7.706 -52.225 1.00 34.81 699 GLU A C 1
ATOM 5576 O O . GLU A 1 699 ? -25.337 -8.583 -52.948 1.00 34.81 699 GLU A O 1
ATOM 5581 N N . THR A 1 700 ? -25.914 -7.869 -50.895 1.00 32.31 700 THR A N 1
ATOM 5582 C CA . THR A 1 700 ? -26.739 -8.947 -50.280 1.00 32.31 700 THR A CA 1
ATOM 5583 C C . THR A 1 700 ? -26.759 -8.925 -48.734 1.00 32.31 700 THR A C 1
ATOM 5585 O O . THR A 1 700 ? -25.738 -9.045 -48.072 1.00 32.31 700 THR A O 1
ATOM 5588 N N . SER A 1 701 ? -27.974 -8.797 -48.182 1.00 31.52 701 SER A N 1
ATOM 5589 C CA . SER A 1 701 ? -28.528 -9.453 -46.972 1.00 31.52 701 SER A CA 1
ATOM 5590 C C . SER A 1 701 ? -27.712 -9.698 -45.673 1.00 31.52 701 SER A C 1
ATOM 5592 O O . SER A 1 701 ? -26.798 -10.517 -45.642 1.00 31.52 701 SER A O 1
ATOM 5594 N N . THR A 1 702 ? -28.316 -9.253 -44.551 1.00 30.41 702 THR A N 1
ATOM 5595 C CA . THR A 1 702 ? -28.401 -9.919 -43.212 1.00 30.41 702 THR A CA 1
ATOM 5596 C C . THR A 1 702 ? -27.142 -10.082 -42.331 1.00 30.41 702 THR A C 1
ATOM 5598 O O . THR A 1 702 ? -26.039 -10.220 -42.832 1.00 30.41 702 THR A O 1
ATOM 5601 N N . THR A 1 703 ? -27.219 -10.095 -40.987 1.00 32.31 703 THR A N 1
ATOM 5602 C CA . THR A 1 703 ? -28.344 -9.933 -40.019 1.00 32.31 703 THR A CA 1
ATOM 5603 C C . THR A 1 703 ? -28.002 -8.907 -38.926 1.00 32.31 703 THR A C 1
ATOM 5605 O O . THR A 1 703 ? -26.836 -8.633 -38.655 1.00 32.31 703 THR A O 1
ATOM 5608 N N . ALA A 1 704 ? -29.028 -8.372 -38.257 1.00 32.41 704 ALA A N 1
ATOM 5609 C CA . ALA A 1 704 ? -28.880 -7.468 -37.117 1.00 32.41 704 ALA A CA 1
ATOM 5610 C C . ALA A 1 704 ? -28.508 -8.183 -35.803 1.00 32.41 704 ALA A C 1
ATOM 5612 O O . ALA A 1 704 ? -28.860 -9.342 -35.605 1.00 32.41 704 ALA A O 1
ATOM 5613 N N . SER A 1 705 ? -27.901 -7.421 -34.889 1.00 31.41 705 SER A N 1
ATOM 5614 C CA . SER A 1 705 ? -28.135 -7.479 -33.438 1.00 31.41 705 SER A CA 1
ATOM 5615 C C . SER A 1 705 ? -27.727 -6.131 -32.850 1.00 31.41 705 SER A C 1
ATOM 5617 O O . SER A 1 705 ? -26.560 -5.750 -32.923 1.00 31.41 705 SER A O 1
ATOM 5619 N N . ALA A 1 706 ? -28.687 -5.393 -32.301 1.00 32.97 706 ALA A N 1
ATOM 5620 C CA . ALA A 1 706 ? -28.445 -4.162 -31.561 1.00 32.97 706 ALA A CA 1
ATOM 5621 C C . ALA A 1 706 ? -28.908 -4.367 -30.122 1.00 32.97 706 ALA A C 1
ATOM 5623 O O . ALA A 1 706 ? -29.961 -4.964 -29.914 1.00 32.97 706 ALA A O 1
ATOM 5624 N N . ASP A 1 707 ? -28.172 -3.822 -29.158 1.00 31.27 707 ASP A N 1
ATOM 5625 C CA . ASP A 1 707 ? -28.728 -3.561 -27.835 1.00 31.27 707 ASP A CA 1
ATOM 5626 C C . ASP A 1 707 ? -28.125 -2.274 -27.258 1.00 31.27 707 ASP A C 1
ATOM 5628 O O . ASP A 1 707 ? -26.921 -2.028 -27.391 1.00 31.27 707 ASP A O 1
ATOM 5632 N N . LYS A 1 708 ? -28.987 -1.386 -26.751 1.00 35.75 708 LYS A N 1
ATOM 5633 C CA . LYS A 1 708 ? -28.654 0.016 -26.439 1.00 35.75 708 LYS A CA 1
ATOM 5634 C C . LYS A 1 708 ? -29.779 0.684 -25.633 1.00 35.75 708 LYS A C 1
ATOM 5636 O O . LYS A 1 708 ? -30.643 1.342 -26.210 1.00 35.75 708 LYS A O 1
ATOM 5641 N N . PHE A 1 709 ? -29.733 0.562 -24.310 1.00 32.22 709 PHE A N 1
ATOM 5642 C CA . PHE A 1 709 ? -30.732 1.105 -23.375 1.00 32.22 709 PHE A CA 1
ATOM 5643 C C . PHE A 1 709 ? -30.060 1.594 -22.064 1.00 32.22 709 PHE A C 1
ATOM 5645 O O . PHE A 1 709 ? -28.882 1.292 -21.865 1.00 32.22 709 PHE A O 1
ATOM 5652 N N . PRO A 1 710 ? -30.682 2.504 -21.282 1.00 45.00 710 PRO A N 1
ATOM 5653 C CA . PRO A 1 710 ? -30.338 3.922 -21.438 1.00 45.00 710 PRO A CA 1
ATOM 5654 C C . PRO A 1 710 ? -29.858 4.614 -20.143 1.00 45.00 710 PRO A C 1
ATOM 5656 O O . PRO A 1 710 ? -29.884 4.040 -19.057 1.00 45.00 710 PRO A O 1
ATOM 5659 N N . GLU A 1 711 ? -29.478 5.888 -20.267 1.00 42.38 711 GLU A N 1
ATOM 5660 C CA . GLU A 1 711 ? -29.586 6.855 -19.165 1.00 42.38 711 GLU A CA 1
ATOM 5661 C C . GLU A 1 711 ? -31.042 7.329 -19.060 1.00 42.38 711 GLU A C 1
ATOM 5663 O O . GLU A 1 711 ? -31.658 7.589 -20.092 1.00 42.38 711 GLU A O 1
ATOM 5668 N N . ASP A 1 712 ? -31.565 7.509 -17.846 1.00 35.81 712 ASP A N 1
ATOM 5669 C CA . ASP A 1 712 ? -32.732 8.367 -17.612 1.00 35.81 712 ASP A CA 1
ATOM 5670 C C . ASP A 1 712 ? -32.740 8.925 -16.177 1.00 35.81 712 ASP A C 1
ATOM 5672 O O . ASP A 1 712 ? -32.121 8.360 -15.270 1.00 35.81 712 ASP A O 1
ATOM 5676 N N . HIS A 1 713 ? -33.409 10.063 -15.981 1.00 40.06 713 HIS A N 1
ATOM 5677 C CA . HIS A 1 713 ? -33.462 10.789 -14.705 1.00 40.06 713 HIS A CA 1
ATOM 5678 C C . HIS A 1 713 ? -34.751 10.496 -13.923 1.00 40.06 713 HIS A C 1
ATOM 5680 O O . HIS A 1 713 ? -35.833 10.526 -14.507 1.00 40.06 713 HIS A O 1
ATOM 5686 N N . GLN A 1 714 ? -34.664 10.378 -12.591 1.00 35.44 714 GLN A N 1
ATOM 5687 C CA . GLN A 1 714 ? -35.791 10.705 -11.704 1.00 35.44 714 GLN A CA 1
ATOM 5688 C C . GLN A 1 714 ? -35.358 11.012 -10.257 1.00 35.44 714 GLN A C 1
ATOM 5690 O O . GLN A 1 714 ? -34.671 10.216 -9.622 1.00 35.44 714 GLN A O 1
ATOM 5695 N N . ASP A 1 715 ? -35.741 12.214 -9.814 1.00 37.41 715 ASP A N 1
ATOM 5696 C CA . ASP A 1 715 ? -36.391 12.607 -8.549 1.00 37.41 715 ASP A CA 1
ATOM 5697 C C . ASP A 1 715 ? -35.933 11.902 -7.249 1.00 37.41 715 ASP A C 1
ATOM 5699 O O . ASP A 1 715 ? -35.974 10.685 -7.111 1.00 37.41 715 ASP A O 1
ATOM 5703 N N . GLU A 1 716 ? -35.411 12.582 -6.223 1.00 39.12 716 GLU A N 1
ATOM 5704 C CA . GLU A 1 716 ? -36.005 13.666 -5.412 1.00 39.12 716 GLU A CA 1
ATOM 5705 C C . GLU A 1 716 ? -37.363 13.354 -4.739 1.00 39.12 716 GLU A C 1
ATOM 5707 O O . GLU A 1 716 ? -38.281 12.782 -5.312 1.00 39.12 716 GLU A O 1
ATOM 5712 N N . PHE A 1 717 ? -37.489 13.871 -3.508 1.00 29.11 717 PHE A N 1
ATOM 5713 C CA . PHE A 1 717 ? -38.697 13.980 -2.674 1.00 29.11 717 PHE A CA 1
ATOM 5714 C C . PHE A 1 717 ? -39.126 12.791 -1.777 1.00 29.11 717 PHE A C 1
ATOM 5716 O O . PHE A 1 717 ? -38.753 11.639 -1.958 1.00 29.11 717 PHE A O 1
ATOM 5723 N N . TYR A 1 718 ? -39.913 13.153 -0.751 1.00 39.31 718 TYR A N 1
ATOM 5724 C CA . TYR A 1 718 ? -40.378 12.385 0.420 1.00 39.31 718 TYR A CA 1
ATOM 5725 C C . TYR A 1 718 ? -39.300 11.862 1.407 1.00 39.31 718 TYR A C 1
ATOM 5727 O O . TYR A 1 718 ? -38.348 11.186 1.050 1.00 39.31 718 TYR A O 1
ATOM 5735 N N . GLY A 1 719 ? -39.416 12.112 2.719 1.00 31.67 719 GLY A N 1
ATOM 5736 C CA . GLY A 1 719 ? -40.392 12.974 3.395 1.00 31.67 719 GLY A CA 1
ATOM 5737 C C . GLY A 1 719 ? -40.148 13.117 4.903 1.00 31.67 719 GLY A C 1
ATOM 5738 O O . GLY A 1 719 ? -39.723 12.179 5.574 1.00 31.67 719 GLY A O 1
ATOM 5739 N N . ARG A 1 720 ? -40.449 14.300 5.458 1.00 33.34 720 ARG A N 1
ATOM 5740 C CA . ARG A 1 720 ? -40.577 14.496 6.913 1.00 33.34 720 ARG A CA 1
ATOM 5741 C C . ARG A 1 720 ? -41.904 13.902 7.388 1.00 33.34 720 ARG A C 1
ATOM 5743 O O . ARG A 1 720 ? -42.942 14.258 6.842 1.00 33.34 720 ARG A O 1
ATOM 5750 N N . ALA A 1 721 ? -41.882 13.123 8.466 1.00 33.72 721 ALA A N 1
ATOM 5751 C CA . ALA A 1 721 ? -43.081 12.788 9.231 1.00 33.72 721 ALA A CA 1
ATOM 5752 C C . ALA A 1 721 ? -43.137 13.644 10.508 1.00 33.72 721 ALA A C 1
ATOM 5754 O O . ALA A 1 721 ? -42.443 13.368 11.485 1.00 33.72 721 ALA A O 1
ATOM 5755 N N . THR A 1 722 ? -43.945 14.704 10.498 1.00 38.16 722 THR A N 1
ATOM 5756 C CA . THR A 1 722 ? -44.344 15.421 11.719 1.00 38.16 722 THR A CA 1
ATOM 5757 C C . THR A 1 722 ? -45.528 14.702 12.354 1.00 38.16 722 THR A C 1
ATOM 5759 O O . THR A 1 722 ? -46.553 14.534 11.698 1.00 38.16 722 THR A O 1
ATOM 5762 N N . LEU A 1 723 ? -45.399 14.291 13.617 1.00 33.69 723 LEU A N 1
ATOM 5763 C CA . LEU A 1 723 ? -46.503 13.688 14.366 1.00 33.69 723 LEU A CA 1
ATOM 5764 C C . LEU A 1 723 ? -47.590 14.736 14.657 1.00 33.69 723 LEU A C 1
ATOM 5766 O O . LEU A 1 723 ? -47.266 15.859 15.045 1.00 33.69 723 LEU A O 1
ATOM 5770 N N . GLY A 1 724 ? -48.860 14.357 14.517 1.00 35.22 724 GLY A N 1
ATOM 5771 C CA . GLY A 1 724 ? -50.003 15.209 14.835 1.00 35.22 724 GLY A CA 1
ATOM 5772 C C . GLY A 1 724 ? -51.183 14.381 15.336 1.00 35.22 724 GLY A C 1
ATOM 5773 O O . GLY A 1 724 ? -51.805 13.703 14.528 1.00 35.22 724 GLY A O 1
ATOM 5774 N N . PHE A 1 725 ? -51.449 14.508 16.643 1.00 33.25 725 PHE A N 1
ATOM 5775 C CA . PHE A 1 725 ? -52.564 13.946 17.426 1.00 33.25 725 PHE A CA 1
ATOM 5776 C C . PHE A 1 725 ? -52.709 12.412 17.438 1.00 33.25 725 PHE A C 1
ATOM 5778 O O . PHE A 1 725 ? -53.370 11.843 16.547 1.00 33.25 725 PHE A O 1
#

Foldseek 3Di:
DDDDDDDPVPDADPQKDWDADPVDGPQIWIAHNVGDIGRDGDDDDPDPDDPFAAPAKDKFWAQDPDQQWDWDFQPDDPPAFLSQFGIWTAGRHADVVHGGRLSVVQVVDDPSHHDDGGWTWQDKPNHGSGNPGPVRVVVCVVVDDPRIMIMTHRRVRGGCVVHVPSVVVVVVVVVVVVPPCDPVNVVVVVVVVVVVVVVVVVVVVVVVVVVVVVVVVVVVVVVVVVVVVVVVVVVVVVVVVVVVVVVVVVVVVVVVVVVQVVCVVVVVDDDVVVVVVVVVVVVVVVVVVVVVVVVVVVVVVVVVVVVVVVVVVVVVVVVVVVVVVPPDDDDDDDDPPPPLPDDPPDDPVVVVVSVVVVVVVVVVVVVVVVVVVVVVVVVVVVVVVVVVVVVCVVVVPPDDDDDDDDDDDDDDDDDDDDPDPVVLVVVLVVLVVVLVVLVVVLVVLVVQLVVCVVVVPPVSNVVSVVVNVVSVVVSVVSVVVSVVSVVVVVVVVPPPDDDDDDDDDDDDDDDDDDDDDDDDDDDDDDDDDDDDDDPDPPPQQAQDKDKDKKFKADKDWPVDPDPPDPRVVDGTHIWTWIQDSQQKTWTHNDVPDPDTPDIDRLQAPQWDKDDPDLPDAQKIWTDGPTIIIIIGHPDSVVVNVVNVSSVSNNVNSPVVVVVVVVVVVVVVVVVVVVVVVVVVVVVVVVVVPPPDDDDDDDDDDDDDDDDDDDDDDDDDDDDDDDDDD